Protein AF-A0A534TUZ5-F1 (afdb_monomer_lite)

Foldseek 3Di:
DDDDDDDDDDDDDDDDDDDDDDDDDDDDDDDDDDDDDDDDDDDDDDDDDDDDDDDDPPPPPPPDPPPLPQDPAQKAQPVCLVPDPDDDDDDDDDDDDDDDDDDDDDDDDDDDDDDDDDDDDDDDDDDDDDDDDDDDDDDDDDDDDDDDDDDDDDDDDDDDDDDDDDDDPDPPPPPVVPPVPPVVPPPDDDDDDDDPPPPDPPPPDDPPDDDPDRQIAGFQFPDDGRGFLQSGLLLCLQSDLLVPVLVSLLRHLLVQLVQQDLLATARDQDSVRDDGHRQALCSSLSSLQSLLSSVVRHPDDDPVSNVSSLVSLVSNLVSQCPADPQRFHQDPLLATFGHDQQGDHYPLQQDDDSDGLDGQGAGFQLSLLSSLLSLVSNCVPVVVSVVSSVSSLVCNVPQQDDPPLLAGFRHACGNVPHGDTRNFLALSNLSCQFPGPDHSDDDPSLVSHLVVQVVFFDDLAAGFLTGPPDPQADQDQDDDSVSNSNNVNRGWGAQLSLLSSLGSQCRNVVVDLVSLVVSCVPHLVSQCVCCVPPLSVAGAGTFGSDPPGHGDDRSHGSSNSSSSSSSVSVSVVD

pLDDT: mean 72.23, std 30.58, range [23.5, 98.94]

Secondary structure (DSSP, 8-state):
-----------------------------------------------------------------TTSSSS--SEEEGGGGG-----PPPPPP--------------------------------------PPP------------------------------------STTSSTTSTTSSTTSSS-S-----------SSSSSSSSS--S---EEE-SEETT---BHHHHHHHHIIIIIITT-HHHHHHHHHHHHTT-BTTB--SB--TT----B---SSHHHHHHHHHHHHHHHSS---HHHHHHHHHHHHHHHHHHHH--GGG-EE-TTS-EEB--TT---SS---EETTEESS---BEEHHHHHHHHHHHHHHTTT-TTHHHHHHHHHHHHHHHSEETTTTEE-SEESGGG-TT-EE----GGGHHHHSSSSS-SS-HHHHHHHHHHHHHHTEETTEEESS-TTSTT-B----SSHHHHHHHTTTB-EESTTHHHHHHHHHHTTTT-HHHHHHHIIIIIHHHHHHHHHTSTT---SEE-SSTT--EES-SEEHHHHHHHHHHHHHHTT-

Radius of gyration: 39.31 Å; chains: 1; bounding box: 126×139×101 Å

Sequence (574 aa):
MVPTVSVRGRARARPRRRRGPGVTGRVSLGRRRRHRRARARGGRPRRGRRRRHCPRLRRSRRRRTAGADVVGIAVVDARLRRGTRRRGAPARRVSLAAASRGRRLRRPARRRPDDHRRVPVVHRLGTRHVHRAPRPLPRDRALRRRATDPARVGGGGLAGHAAEPLSRRRRHTRVQRGRRRALVRRRRRRVPAPRPRRRRRHARRARSGDRRDRRRTIIAGYPWFTDWGRDTFIALRGLCLATGRFDDARQILREWAGAVSQGMLPNHFPDDGGTPEFNAVDAALWFVVAADEFLRRAPAVDGDTRAALEAAIDAIVAGYARGSRHRVGAATDGLLAAGEPGVQLTWMDAKVGDWVVTPRIGKPVEVQALWLNALRIAARRTPAWNDLCARGHTAFASRFWDESRGHLHDVVDVDHERGRVDPSLRPNQILAVGGLPFAVLDGARARRVVDTVEARLVTPMGLRSLAPGEPGYVGRYSGGPRERDAAYHQGTAWPWLLGPFVDAWSRVRGDTQESRREAHARFVAPLLAYAERVGLGHLPEVADGDPPHRPGGCPQQAWSLGEVLRVQQQQKRA

Structure (mmCIF, N/CA/C/O backbone):
data_AF-A0A534TUZ5-F1
#
_entry.id   AF-A0A534TUZ5-F1
#
loop_
_atom_site.group_PDB
_atom_site.id
_atom_site.type_symbol
_atom_site.label_atom_id
_atom_site.label_alt_id
_atom_site.label_comp_id
_atom_site.label_asym_id
_atom_site.label_entity_id
_atom_site.label_seq_id
_atom_site.pdbx_PDB_ins_code
_atom_site.Cartn_x
_atom_site.Cartn_y
_atom_site.Cartn_z
_atom_site.occupancy
_atom_site.B_iso_or_equiv
_atom_site.auth_seq_id
_atom_site.auth_comp_id
_atom_site.auth_asym_id
_atom_site.auth_atom_id
_atom_site.pdbx_PDB_model_num
ATOM 1 N N . MET A 1 1 ? -12.212 60.088 36.874 1.00 36.62 1 MET A N 1
ATOM 2 C CA . MET A 1 1 ? -12.069 59.387 38.175 1.00 36.62 1 MET A CA 1
ATOM 3 C C . MET A 1 1 ? -10.579 59.234 38.494 1.00 36.62 1 MET A C 1
ATOM 5 O O . MET A 1 1 ? -9.775 59.462 37.600 1.00 36.62 1 MET A O 1
ATOM 9 N N . VAL A 1 2 ? -10.223 59.005 39.763 1.00 31.17 2 VAL A N 1
ATOM 10 C CA . VAL A 1 2 ? -8.938 59.375 40.422 1.00 31.17 2 VAL A CA 1
ATOM 11 C C . VAL A 1 2 ? -8.652 58.367 41.568 1.00 31.17 2 VAL A C 1
ATOM 13 O O . VAL A 1 2 ? -9.642 57.793 42.025 1.00 31.17 2 VAL A O 1
ATOM 16 N N . PRO A 1 3 ? -7.430 58.187 42.145 1.00 62.03 3 PRO A N 1
ATOM 17 C CA . PRO A 1 3 ? -6.042 58.379 41.672 1.00 62.03 3 PRO A CA 1
ATOM 18 C C . PRO A 1 3 ? -5.452 57.002 41.226 1.00 62.03 3 PRO A C 1
ATOM 20 O O . PRO A 1 3 ? -6.090 56.424 40.354 1.00 62.03 3 PRO A O 1
ATOM 23 N N . THR A 1 4 ? -4.328 56.357 41.624 1.00 35.69 4 THR A N 1
ATOM 24 C CA . THR A 1 4 ? -3.105 56.514 42.489 1.00 35.69 4 THR A CA 1
ATOM 25 C C . THR A 1 4 ? -2.092 55.453 41.957 1.00 35.69 4 THR A C 1
ATOM 27 O O . THR A 1 4 ? -2.544 54.431 41.453 1.00 35.69 4 THR A O 1
ATOM 30 N N . VAL A 1 5 ? -0.749 55.521 41.909 1.00 35.03 5 VAL A N 1
ATOM 31 C CA . VAL A 1 5 ? 0.371 56.246 42.568 1.00 35.03 5 VAL A CA 1
ATOM 32 C C . VAL A 1 5 ? 0.881 55.656 43.902 1.00 35.03 5 VAL A C 1
ATOM 34 O O . VAL A 1 5 ? 0.291 55.911 44.942 1.00 35.03 5 VAL A O 1
ATOM 37 N N . SER A 1 6 ? 2.023 54.939 43.861 1.00 30.86 6 SER A N 1
ATOM 38 C CA . SER A 1 6 ? 3.194 54.973 44.793 1.00 30.86 6 SER A CA 1
ATOM 39 C C . SER A 1 6 ? 4.068 53.701 44.591 1.00 30.86 6 SER A C 1
ATOM 41 O O . SER A 1 6 ? 3.490 52.626 44.501 1.00 30.86 6 SER A O 1
ATOM 43 N N . VAL A 1 7 ? 5.405 53.628 44.417 1.00 33.94 7 VAL A N 1
ATOM 44 C CA . VAL A 1 7 ? 6.603 54.510 44.532 1.00 33.94 7 VAL A CA 1
ATOM 45 C C . VAL A 1 7 ? 7.416 54.382 45.850 1.00 33.94 7 VAL A C 1
ATOM 47 O O . VAL A 1 7 ? 6.910 54.641 46.932 1.00 33.94 7 VAL A O 1
ATOM 50 N N . ARG A 1 8 ? 8.734 54.088 45.716 1.00 31.83 8 ARG A N 1
ATOM 51 C CA . ARG A 1 8 ? 9.781 53.827 46.761 1.00 31.83 8 ARG A CA 1
ATOM 52 C C . ARG A 1 8 ? 9.639 52.476 47.503 1.00 31.83 8 ARG A C 1
ATOM 54 O O . ARG A 1 8 ? 8.538 52.058 47.808 1.00 31.83 8 ARG A O 1
ATOM 61 N N . GLY A 1 9 ? 10.696 51.733 47.864 1.00 27.97 9 GLY A N 1
ATOM 62 C CA . GLY A 1 9 ? 12.106 51.761 47.433 1.00 27.97 9 GLY A CA 1
ATOM 63 C C . GLY A 1 9 ? 13.133 52.308 48.443 1.00 27.97 9 GLY A C 1
ATOM 64 O O . GLY A 1 9 ? 13.238 53.523 48.595 1.00 27.97 9 GLY A O 1
ATOM 65 N N . ARG A 1 10 ? 13.956 51.423 49.041 1.00 30.11 10 ARG A N 1
ATOM 66 C CA . ARG A 1 10 ? 15.345 51.659 49.527 1.00 30.11 10 ARG A CA 1
ATOM 67 C C . ARG A 1 10 ? 16.019 50.336 49.953 1.00 30.11 10 ARG A C 1
ATOM 69 O O . ARG A 1 10 ? 15.378 49.293 49.938 1.00 30.11 10 ARG A O 1
ATOM 76 N N . ALA A 1 11 ? 17.320 5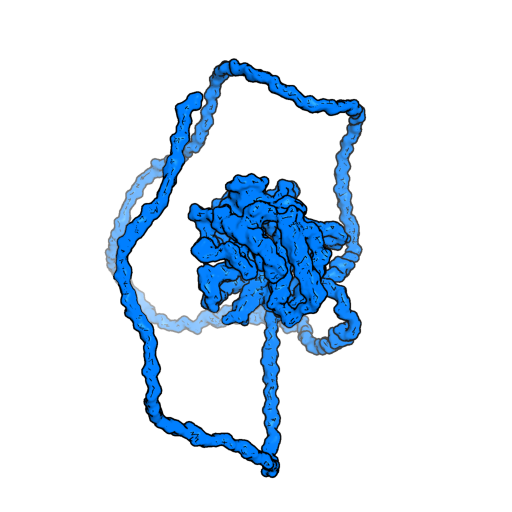0.370 50.264 1.00 32.38 11 ALA A N 1
ATOM 77 C CA . ALA A 1 11 ? 18.165 49.191 50.516 1.00 32.38 11 ALA A CA 1
ATOM 78 C C . ALA A 1 11 ? 19.127 49.387 51.714 1.00 32.38 11 ALA A C 1
ATOM 80 O O . ALA A 1 11 ? 19.224 50.499 52.231 1.00 32.38 11 ALA A O 1
ATOM 81 N N . ARG A 1 12 ? 19.922 48.336 52.023 1.00 30.59 12 ARG A N 1
ATOM 82 C CA . ARG A 1 12 ? 20.966 48.180 53.082 1.00 30.59 12 ARG A CA 1
ATOM 83 C C . ARG A 1 12 ? 20.445 47.677 54.451 1.00 30.59 12 ARG A C 1
ATOM 85 O O . ARG A 1 12 ? 19.345 48.046 54.825 1.00 30.59 12 ARG A O 1
ATOM 92 N N . ALA A 1 13 ? 21.193 46.922 55.281 1.00 30.58 13 ALA A N 1
ATOM 93 C CA . ALA A 1 13 ? 22.329 45.988 55.069 1.00 30.58 13 ALA A CA 1
ATOM 94 C C . ALA A 1 13 ? 22.743 45.268 56.395 1.00 30.58 13 ALA A C 1
ATOM 96 O O . ALA A 1 13 ? 22.592 45.868 57.453 1.00 30.58 13 ALA A O 1
ATOM 97 N N . ARG A 1 14 ? 23.464 44.119 56.298 1.00 34.97 14 ARG A N 1
ATOM 98 C CA . ARG A 1 14 ? 24.411 43.528 57.309 1.00 34.97 14 ARG A CA 1
ATOM 99 C C . ARG A 1 14 ? 23.813 42.919 58.619 1.00 34.97 14 ARG A C 1
ATOM 101 O O . ARG A 1 14 ? 22.682 43.243 58.946 1.00 34.97 14 ARG A O 1
ATOM 108 N N . PRO A 1 15 ? 24.585 42.163 59.460 1.00 55.53 15 PRO A N 1
ATOM 109 C CA . PRO A 1 15 ? 25.705 41.208 59.203 1.00 55.53 15 PRO A CA 1
ATOM 110 C C . PRO A 1 15 ? 25.764 39.939 60.137 1.00 55.53 15 PRO A C 1
ATOM 112 O O . PRO A 1 15 ? 24.979 39.832 61.069 1.00 55.53 15 PRO A O 1
ATOM 115 N N . ARG A 1 16 ? 26.845 39.114 60.004 1.00 34.81 16 ARG A N 1
ATOM 116 C CA . ARG A 1 16 ? 27.397 38.027 60.904 1.00 34.81 16 ARG A CA 1
ATOM 117 C C . ARG A 1 16 ? 26.908 36.589 60.592 1.00 34.81 16 ARG A C 1
ATOM 119 O O . ARG A 1 16 ? 25.745 36.435 60.270 1.00 34.81 16 ARG A O 1
ATOM 126 N N . ARG A 1 17 ? 27.704 35.492 60.653 1.00 33.88 17 ARG A N 1
ATOM 127 C CA . ARG A 1 17 ? 29.158 35.159 60.883 1.00 33.88 17 ARG A CA 1
ATOM 128 C C . ARG A 1 17 ? 29.491 33.903 60.003 1.00 33.88 17 ARG A C 1
ATOM 130 O O . ARG A 1 17 ? 28.591 33.109 59.792 1.00 33.88 17 ARG A O 1
ATOM 137 N N . ARG A 1 18 ? 30.634 33.763 59.290 1.00 37.91 18 ARG A N 1
ATOM 138 C CA . ARG A 1 18 ? 31.987 33.222 59.676 1.00 37.91 18 ARG A CA 1
ATOM 139 C C . ARG A 1 18 ? 31.958 31.788 60.279 1.00 37.91 18 ARG A C 1
ATOM 141 O O . ARG A 1 18 ? 31.160 31.596 61.181 1.00 37.91 18 ARG A O 1
ATOM 148 N N . ARG A 1 19 ? 32.800 30.788 59.906 1.00 33.31 19 ARG A N 1
ATOM 149 C CA . ARG A 1 19 ? 34.206 30.736 59.367 1.00 33.31 19 ARG A CA 1
ATOM 150 C C . ARG A 1 19 ? 34.543 29.390 58.627 1.00 33.31 19 ARG A C 1
ATOM 152 O O . ARG A 1 19 ? 33.833 28.419 58.839 1.00 33.31 19 ARG A O 1
ATOM 159 N N . GLY A 1 20 ? 35.643 29.337 57.840 1.00 28.91 20 GLY A N 1
ATOM 160 C CA . GLY A 1 20 ? 36.412 28.116 57.414 1.00 28.91 20 GLY A CA 1
ATOM 161 C C . GLY A 1 20 ? 37.729 27.967 58.230 1.00 28.91 20 GLY A C 1
ATOM 162 O O . GLY A 1 20 ? 37.684 28.470 59.358 1.00 28.91 20 GLY A O 1
ATOM 163 N N . PRO A 1 21 ? 38.907 27.442 57.757 1.00 57.12 21 PRO A N 1
ATOM 164 C CA . PRO A 1 21 ? 39.368 26.840 56.466 1.00 57.12 21 PRO A CA 1
ATOM 165 C C . PRO A 1 21 ? 39.860 25.354 56.665 1.00 57.12 21 PRO A C 1
ATOM 167 O O . PRO A 1 21 ? 39.375 24.738 57.604 1.00 57.12 21 PRO A O 1
ATOM 170 N N . GLY A 1 22 ? 40.775 24.663 55.934 1.00 34.00 22 GLY A N 1
ATOM 171 C CA . GLY A 1 22 ? 41.477 24.799 54.623 1.00 34.00 22 GLY A CA 1
ATOM 172 C C . GLY A 1 22 ? 43.023 24.529 54.629 1.00 34.00 22 GLY A C 1
ATOM 173 O O . GLY A 1 22 ? 43.632 24.578 55.689 1.00 34.00 22 GLY A O 1
ATOM 174 N N . VAL A 1 23 ? 43.651 24.362 53.435 1.00 35.69 23 VAL A N 1
ATOM 175 C CA . VAL A 1 23 ? 45.128 24.409 53.103 1.00 35.69 23 VAL A CA 1
ATOM 176 C C . VAL A 1 23 ? 45.947 23.067 53.096 1.00 35.69 23 VAL A C 1
ATOM 178 O O . VAL A 1 23 ? 45.409 21.999 53.359 1.00 35.69 23 VAL A O 1
ATOM 181 N N . THR A 1 24 ? 47.205 23.106 52.604 1.00 34.03 24 THR A N 1
ATOM 182 C CA . THR A 1 24 ? 48.013 22.065 51.896 1.00 34.03 24 THR A CA 1
ATOM 183 C C . THR A 1 24 ? 49.345 21.647 52.571 1.00 34.03 24 THR A C 1
ATOM 185 O O . THR A 1 24 ? 49.934 22.476 53.257 1.00 34.03 24 THR A O 1
ATOM 188 N N . GLY A 1 25 ? 49.952 20.486 52.231 1.00 29.42 25 GLY A N 1
ATOM 189 C CA . GLY A 1 25 ? 51.369 20.196 52.580 1.00 29.42 25 GLY A CA 1
ATOM 190 C C . GLY A 1 25 ? 52.022 18.916 51.994 1.00 29.42 25 GLY A C 1
ATOM 191 O O . GLY A 1 25 ? 51.373 17.886 51.868 1.00 29.42 25 GLY A O 1
ATOM 192 N N . ARG A 1 26 ? 53.319 18.995 51.632 1.00 30.78 26 ARG A N 1
ATOM 193 C CA . ARG A 1 26 ? 54.205 17.936 51.060 1.00 30.78 26 ARG A CA 1
ATOM 194 C C . ARG A 1 26 ? 54.578 16.807 52.049 1.00 30.78 26 ARG A C 1
ATOM 196 O O . ARG A 1 26 ? 54.637 17.078 53.239 1.00 30.78 26 ARG A O 1
ATOM 203 N N . VAL A 1 27 ? 55.054 15.651 51.539 1.00 31.47 27 VAL A N 1
ATOM 204 C CA . VAL A 1 27 ? 56.438 15.094 51.722 1.00 31.47 27 VAL A CA 1
ATOM 205 C C . VAL A 1 27 ? 56.599 13.733 50.993 1.00 31.47 27 VAL A C 1
ATOM 207 O O . VAL A 1 27 ? 55.617 13.056 50.706 1.00 31.47 27 VAL A O 1
ATOM 210 N N . SER A 1 28 ? 57.836 13.350 50.644 1.00 29.25 28 SER A N 1
ATOM 211 C CA . SER A 1 28 ? 58.201 12.137 49.877 1.00 29.25 28 SER A CA 1
ATOM 212 C C . SER A 1 28 ? 58.963 11.110 50.728 1.00 29.25 28 SER A C 1
ATOM 214 O O . SER A 1 28 ? 59.776 11.550 51.532 1.00 29.25 28 SER A O 1
ATOM 216 N N . LEU A 1 29 ? 58.854 9.790 50.456 1.00 32.16 29 LEU A N 1
ATOM 217 C CA . LEU A 1 29 ? 59.978 8.823 50.602 1.00 32.16 29 LEU A CA 1
ATOM 218 C C . LEU A 1 29 ? 59.700 7.369 50.123 1.00 32.16 29 LEU A C 1
ATOM 220 O O . LEU A 1 29 ? 58.873 6.667 50.685 1.00 32.16 29 LEU A O 1
ATOM 224 N N . GLY A 1 30 ? 60.539 6.870 49.199 1.00 26.67 30 GLY A N 1
ATOM 225 C CA . GLY A 1 30 ? 61.302 5.619 49.402 1.00 26.67 30 GLY A CA 1
ATOM 226 C C . GLY A 1 30 ? 60.742 4.219 49.034 1.00 26.67 30 GLY A C 1
ATOM 227 O O . GLY A 1 30 ? 59.773 3.748 49.607 1.00 26.67 30 GLY A O 1
ATOM 228 N N . ARG A 1 31 ? 61.576 3.462 48.281 1.00 31.50 31 ARG A N 1
ATOM 229 C CA . ARG A 1 31 ? 61.646 1.971 48.141 1.00 31.50 31 ARG A CA 1
ATOM 230 C C . ARG A 1 31 ? 60.568 1.281 47.255 1.00 31.50 31 ARG A C 1
ATOM 232 O O . ARG A 1 31 ? 59.427 1.697 47.245 1.00 31.50 31 ARG A O 1
ATOM 239 N N . ARG A 1 32 ? 60.856 0.201 46.491 1.00 30.98 32 ARG A N 1
ATOM 240 C CA . ARG A 1 32 ? 62.135 -0.438 46.047 1.00 30.98 32 ARG A CA 1
ATOM 241 C C . ARG A 1 32 ? 61.914 -1.360 44.807 1.00 30.98 32 ARG A C 1
ATOM 243 O O . ARG A 1 32 ? 60.993 -2.153 44.839 1.00 30.98 32 ARG A O 1
ATOM 250 N N . ARG A 1 33 ? 62.864 -1.343 43.840 1.00 30.45 33 ARG A N 1
ATOM 251 C CA . ARG A 1 33 ? 63.227 -2.372 42.798 1.00 30.45 33 ARG A CA 1
ATOM 252 C C . ARG A 1 33 ? 62.123 -2.816 41.786 1.00 30.45 33 ARG A C 1
ATOM 254 O O . ARG A 1 33 ? 61.033 -3.168 42.186 1.00 30.45 33 ARG A O 1
ATOM 261 N N . ARG A 1 34 ? 62.276 -2.660 40.450 1.00 31.72 34 ARG A N 1
ATOM 262 C CA . ARG A 1 34 ? 63.168 -3.316 39.426 1.00 31.72 34 ARG A CA 1
ATOM 263 C C . ARG A 1 34 ? 62.785 -4.790 39.158 1.00 31.72 34 ARG A C 1
ATOM 265 O O . ARG A 1 34 ? 62.588 -5.505 40.124 1.00 31.72 34 ARG A O 1
ATOM 272 N N . HIS A 1 35 ? 62.656 -5.302 37.919 1.00 29.20 35 HIS A N 1
ATOM 273 C CA . HIS A 1 35 ? 63.537 -5.296 36.707 1.00 29.20 35 HIS A CA 1
ATOM 274 C C . HIS A 1 35 ? 62.712 -5.327 35.371 1.00 29.20 35 HIS A C 1
ATOM 276 O O . HIS A 1 35 ? 61.509 -5.521 35.463 1.00 29.20 35 HIS A O 1
ATOM 282 N N . ARG A 1 36 ? 63.133 -5.117 34.091 1.00 30.41 36 ARG A N 1
ATOM 283 C CA . ARG A 1 36 ? 64.377 -4.804 33.300 1.00 30.41 36 ARG A CA 1
ATOM 284 C C . ARG A 1 36 ? 65.473 -5.897 33.180 1.00 30.41 36 ARG A C 1
ATOM 286 O O . ARG A 1 36 ? 66.113 -6.160 34.188 1.00 30.41 36 ARG A O 1
ATOM 293 N N . ARG A 1 37 ? 65.872 -6.480 32.022 1.00 31.59 37 ARG A N 1
ATOM 294 C CA . ARG A 1 37 ? 65.728 -6.299 30.526 1.00 31.59 37 ARG A CA 1
ATOM 295 C C . ARG A 1 37 ? 65.599 -7.719 29.860 1.00 31.59 37 ARG A C 1
ATOM 297 O O . ARG A 1 37 ? 65.444 -8.652 30.629 1.00 31.59 37 ARG A O 1
ATOM 304 N N . ALA A 1 38 ? 65.643 -8.047 28.546 1.00 30.16 38 ALA A N 1
ATOM 305 C CA . ALA A 1 38 ? 65.854 -7.423 27.203 1.00 30.16 38 ALA A CA 1
ATOM 306 C C . ALA A 1 38 ? 64.958 -8.164 26.143 1.00 30.16 38 ALA A C 1
ATOM 308 O O . ALA A 1 38 ? 64.209 -9.039 26.554 1.00 30.16 38 ALA A O 1
ATOM 309 N N . ARG A 1 39 ? 64.856 -7.932 24.810 1.00 31.88 39 ARG A N 1
ATOM 310 C CA . ARG A 1 39 ? 65.483 -7.082 23.749 1.00 31.88 39 ARG A CA 1
ATOM 311 C C . ARG A 1 39 ? 66.732 -7.563 22.936 1.00 31.88 39 ARG A C 1
ATOM 313 O O . ARG A 1 39 ? 67.741 -6.868 22.945 1.00 31.88 39 ARG A O 1
ATOM 320 N N . ALA A 1 40 ? 66.608 -8.607 22.093 1.00 29.97 40 ALA A N 1
ATOM 321 C CA . ALA A 1 40 ? 67.340 -8.784 20.799 1.00 29.97 40 ALA A CA 1
ATOM 322 C C . ALA A 1 40 ? 66.623 -9.850 19.916 1.00 29.97 40 ALA A C 1
ATOM 324 O O . ALA A 1 40 ? 66.076 -10.780 20.491 1.00 29.97 40 ALA A O 1
ATOM 325 N N . ARG A 1 41 ? 66.402 -9.781 18.585 1.00 31.27 41 ARG A N 1
ATOM 326 C CA . ARG A 1 41 ? 67.103 -9.292 17.359 1.00 31.27 41 ARG A CA 1
ATOM 327 C C . ARG A 1 41 ? 68.106 -10.282 16.721 1.00 31.27 41 ARG A C 1
ATOM 329 O O . ARG A 1 41 ? 69.191 -10.459 17.249 1.00 31.27 41 ARG A O 1
ATOM 336 N N . GLY A 1 42 ? 67.798 -10.728 15.491 1.00 27.94 42 GLY A N 1
ATOM 337 C CA . GLY A 1 42 ? 68.776 -11.180 14.477 1.00 27.94 42 GLY A CA 1
ATOM 338 C C . GLY A 1 42 ? 68.726 -12.670 14.089 1.00 27.94 42 GLY A C 1
ATOM 339 O O . GLY A 1 42 ? 68.479 -13.511 14.940 1.00 27.94 42 GLY A O 1
ATOM 340 N N . GLY A 1 43 ? 68.992 -12.989 12.809 1.00 26.83 43 GLY A N 1
ATOM 341 C CA . GLY A 1 43 ? 69.323 -14.357 12.355 1.00 26.83 43 GLY A CA 1
ATOM 342 C C . GLY A 1 43 ? 68.432 -14.988 11.266 1.00 26.83 43 GLY A C 1
ATOM 343 O O . GLY A 1 43 ? 67.435 -15.639 11.557 1.00 26.83 43 GLY A O 1
ATOM 344 N N . ARG A 1 44 ? 68.858 -14.895 9.998 1.00 33.00 44 ARG A N 1
ATOM 345 C CA . ARG A 1 44 ? 68.581 -15.874 8.918 1.00 33.00 44 ARG A CA 1
ATOM 346 C C . ARG A 1 44 ? 69.944 -16.431 8.475 1.00 33.00 44 ARG A C 1
ATOM 348 O O . ARG A 1 44 ? 70.890 -15.647 8.445 1.00 33.00 44 ARG A O 1
ATOM 355 N N . PRO A 1 45 ? 70.066 -17.717 8.092 1.00 41.78 45 PRO A N 1
ATOM 356 C CA . PRO A 1 45 ? 70.040 -18.023 6.654 1.00 41.78 45 PRO A CA 1
ATOM 357 C C . PRO A 1 45 ? 69.274 -19.325 6.292 1.00 41.78 45 PRO A C 1
ATOM 359 O O . PRO A 1 45 ? 68.230 -19.610 6.870 1.00 41.78 45 PRO A O 1
ATOM 362 N N . ARG A 1 46 ? 69.677 -20.017 5.212 1.00 31.52 46 ARG A N 1
ATOM 363 C CA . ARG A 1 46 ? 68.858 -20.927 4.375 1.00 31.52 46 ARG A CA 1
ATOM 364 C C . ARG A 1 46 ? 69.316 -22.403 4.417 1.00 31.52 46 ARG A C 1
ATOM 366 O O . ARG A 1 46 ? 70.444 -22.681 4.797 1.00 31.52 46 ARG A O 1
ATOM 373 N N . ARG A 1 47 ? 68.502 -23.260 3.763 1.00 30.14 47 ARG A N 1
ATOM 374 C CA . ARG A 1 47 ? 68.697 -24.682 3.354 1.00 30.14 47 ARG A CA 1
ATOM 375 C C . ARG A 1 47 ? 68.307 -25.708 4.442 1.00 30.14 47 ARG A C 1
ATOM 377 O O . ARG A 1 47 ? 68.745 -25.579 5.569 1.00 30.14 47 ARG A O 1
ATOM 384 N N . GLY A 1 48 ? 67.514 -26.761 4.191 1.00 26.12 48 GLY A N 1
ATOM 385 C CA . GLY A 1 48 ? 66.582 -27.035 3.080 1.00 26.12 48 GLY A CA 1
ATOM 386 C C . GLY A 1 48 ? 66.633 -28.474 2.535 1.00 26.12 48 GLY A C 1
ATOM 387 O O . GLY A 1 48 ? 67.672 -28.896 2.041 1.00 26.12 48 GLY A O 1
ATOM 388 N N . ARG A 1 49 ? 65.499 -29.199 2.527 1.00 29.86 49 ARG A N 1
ATOM 389 C CA . ARG A 1 49 ? 65.294 -30.457 1.765 1.00 29.86 49 ARG A CA 1
ATOM 390 C C . ARG A 1 49 ? 63.813 -30.659 1.385 1.00 29.86 49 ARG A C 1
ATOM 392 O O . ARG A 1 49 ? 62.923 -30.053 1.970 1.00 29.86 49 ARG A O 1
ATOM 399 N N . ARG A 1 50 ? 63.566 -31.459 0.339 1.00 28.31 50 ARG A N 1
ATOM 400 C CA . ARG A 1 50 ? 62.258 -31.652 -0.333 1.00 28.31 50 ARG A CA 1
ATOM 401 C C . ARG A 1 50 ? 61.466 -32.825 0.269 1.00 28.31 50 ARG A C 1
ATOM 403 O O . ARG A 1 50 ? 62.094 -33.835 0.573 1.00 28.31 50 ARG A O 1
ATOM 410 N N . ARG A 1 51 ? 60.119 -32.800 0.212 1.00 29.67 51 ARG A N 1
ATOM 411 C CA . ARG A 1 51 ? 59.296 -33.998 -0.121 1.00 29.67 51 ARG A CA 1
ATOM 412 C C . ARG A 1 51 ? 57.834 -33.690 -0.539 1.00 29.67 51 ARG A C 1
ATOM 414 O O . ARG A 1 51 ? 56.986 -33.427 0.295 1.00 29.67 51 ARG A O 1
ATOM 421 N N . ARG A 1 52 ? 57.598 -33.843 -1.854 1.00 28.89 52 ARG A N 1
ATOM 422 C CA . ARG A 1 52 ? 56.398 -34.351 -2.576 1.00 28.89 52 ARG A CA 1
ATOM 423 C C . ARG A 1 52 ? 55.028 -33.634 -2.448 1.00 28.89 52 ARG A C 1
ATOM 425 O O . ARG A 1 52 ? 54.480 -33.438 -1.374 1.00 28.89 52 ARG A O 1
ATOM 432 N N . HIS A 1 53 ? 54.438 -33.333 -3.612 1.00 26.62 53 HIS A N 1
ATOM 433 C CA . HIS A 1 53 ? 53.043 -32.902 -3.798 1.00 26.62 53 HIS A CA 1
ATOM 434 C C . HIS A 1 53 ? 52.030 -34.045 -3.612 1.00 26.62 53 HIS A C 1
ATOM 436 O O . HIS A 1 53 ? 52.332 -35.190 -3.937 1.00 26.62 53 HIS A O 1
ATOM 442 N N . CYS A 1 54 ? 50.784 -33.692 -3.261 1.00 23.50 54 CYS A N 1
ATOM 443 C CA . CYS A 1 54 ? 49.593 -34.451 -3.664 1.00 23.50 54 CYS A CA 1
ATOM 444 C C . CYS A 1 54 ? 48.332 -33.540 -3.664 1.00 23.50 54 CYS A C 1
ATOM 446 O O . CYS A 1 54 ? 47.884 -33.130 -2.590 1.00 23.50 54 CYS A O 1
ATOM 448 N N . PRO A 1 55 ? 47.759 -33.157 -4.825 1.00 29.88 55 PRO A N 1
ATOM 449 C CA . PRO A 1 55 ? 46.691 -32.153 -4.889 1.00 29.88 55 PRO A CA 1
ATOM 450 C C . PRO A 1 55 ? 45.293 -32.743 -4.618 1.00 29.88 55 PRO A C 1
ATOM 452 O O . PRO A 1 55 ? 44.669 -33.351 -5.488 1.00 29.88 55 PRO A O 1
ATOM 455 N N . ARG A 1 56 ? 44.736 -32.509 -3.421 1.00 26.30 56 ARG A N 1
ATOM 456 C CA . ARG A 1 56 ? 43.334 -32.861 -3.117 1.00 26.30 56 ARG A CA 1
ATOM 457 C C . ARG A 1 56 ? 42.354 -31.913 -3.825 1.00 26.30 56 ARG A C 1
ATOM 459 O O . ARG A 1 56 ? 42.106 -30.800 -3.365 1.00 26.30 56 ARG A O 1
ATOM 466 N N . LEU A 1 57 ? 41.745 -32.394 -4.911 1.00 26.25 57 LEU A N 1
ATOM 467 C CA . LEU A 1 57 ? 40.675 -31.726 -5.666 1.00 26.25 57 LEU A CA 1
ATOM 468 C C . LEU A 1 57 ? 39.450 -31.395 -4.787 1.00 26.25 57 LEU A C 1
ATOM 470 O O . LEU A 1 57 ? 38.506 -32.184 -4.682 1.00 26.25 57 LEU A O 1
ATOM 474 N N . ARG A 1 58 ? 39.406 -30.188 -4.204 1.00 26.00 58 ARG A N 1
ATOM 475 C CA . ARG A 1 58 ? 38.190 -29.638 -3.577 1.00 26.00 58 ARG A CA 1
ATOM 476 C C . ARG A 1 58 ? 37.128 -29.347 -4.647 1.00 26.00 58 ARG A C 1
ATOM 478 O O . ARG A 1 58 ? 37.007 -28.226 -5.133 1.00 26.00 58 ARG A O 1
ATOM 485 N N . ARG A 1 59 ? 36.319 -30.359 -4.985 1.00 25.61 59 ARG A N 1
ATOM 486 C CA . ARG A 1 59 ? 35.083 -30.209 -5.775 1.00 25.61 59 ARG A CA 1
ATOM 487 C C . ARG A 1 59 ? 34.102 -29.291 -5.037 1.00 25.61 59 ARG A C 1
ATOM 489 O O . ARG A 1 59 ? 33.294 -29.753 -4.232 1.00 25.61 59 ARG A O 1
ATOM 496 N N . SER A 1 60 ? 34.143 -27.995 -5.332 1.00 26.59 60 SER A N 1
ATOM 497 C CA . SER A 1 60 ? 33.186 -27.011 -4.829 1.00 26.59 60 SER A CA 1
ATOM 498 C C . SER A 1 60 ? 31.804 -27.252 -5.447 1.00 26.59 60 SER A C 1
ATOM 500 O O . SER A 1 60 ? 31.428 -26.674 -6.467 1.00 26.59 60 SER A O 1
ATOM 502 N N . ARG A 1 61 ? 31.010 -28.124 -4.808 1.00 26.03 61 ARG A N 1
ATOM 503 C CA . ARG A 1 61 ? 29.578 -28.303 -5.093 1.00 26.03 61 ARG A CA 1
ATOM 504 C C . ARG A 1 61 ? 28.817 -27.014 -4.747 1.00 26.03 61 ARG A C 1
ATOM 506 O O . ARG A 1 61 ? 28.130 -26.947 -3.732 1.00 26.03 61 ARG A O 1
ATOM 513 N N . ARG A 1 62 ? 28.894 -26.000 -5.619 1.00 27.33 62 ARG A N 1
ATOM 514 C CA . ARG A 1 62 ? 27.907 -24.912 -5.670 1.00 27.33 62 ARG A CA 1
ATOM 515 C C . ARG A 1 62 ? 26.542 -25.559 -5.913 1.00 27.33 62 ARG A C 1
ATOM 517 O O . ARG A 1 62 ? 26.221 -25.903 -7.051 1.00 27.33 62 ARG A O 1
ATOM 524 N N . ARG A 1 63 ? 25.752 -25.752 -4.850 1.00 25.95 63 ARG A N 1
ATOM 525 C CA . ARG A 1 63 ? 24.328 -26.089 -4.964 1.00 25.95 63 ARG A CA 1
ATOM 526 C C . ARG A 1 63 ? 23.663 -24.942 -5.726 1.00 25.95 63 ARG A C 1
ATOM 528 O O . ARG A 1 63 ? 23.436 -23.881 -5.157 1.00 25.95 63 ARG A O 1
ATOM 535 N N . ARG A 1 64 ? 23.385 -25.136 -7.019 1.00 27.00 64 ARG A N 1
ATOM 536 C CA . ARG A 1 64 ? 22.475 -24.248 -7.748 1.00 27.00 64 ARG A CA 1
ATOM 537 C C . ARG A 1 64 ? 21.103 -24.386 -7.098 1.00 27.00 64 ARG A C 1
ATOM 539 O O . ARG A 1 64 ? 20.582 -25.494 -6.999 1.00 27.00 64 ARG A O 1
ATOM 546 N N . THR A 1 65 ? 20.546 -23.276 -6.640 1.00 31.75 65 THR A N 1
ATOM 547 C CA . THR A 1 65 ? 19.205 -23.199 -6.059 1.00 31.75 65 THR A CA 1
ATOM 548 C C . THR A 1 65 ? 18.164 -23.324 -7.167 1.00 31.75 65 THR A C 1
ATOM 550 O O . THR A 1 65 ? 17.665 -22.322 -7.673 1.00 31.75 65 THR A O 1
ATOM 553 N N . ALA A 1 66 ? 17.851 -24.564 -7.548 1.00 27.30 66 ALA A N 1
ATOM 554 C CA . ALA A 1 66 ? 16.896 -24.929 -8.598 1.00 27.30 66 ALA A CA 1
ATOM 555 C C . ALA A 1 66 ? 15.420 -24.689 -8.195 1.00 27.30 66 ALA A C 1
ATOM 557 O O . ALA A 1 66 ? 14.567 -25.549 -8.380 1.00 27.30 66 ALA A O 1
ATOM 558 N N . GLY A 1 67 ? 15.136 -23.527 -7.599 1.00 29.14 67 GLY A N 1
ATOM 559 C CA . GLY A 1 67 ? 13.809 -23.084 -7.157 1.00 29.14 67 GLY A CA 1
ATOM 560 C C . GLY A 1 67 ? 13.418 -21.698 -7.682 1.00 29.14 67 GLY A C 1
ATOM 561 O O . GLY A 1 67 ? 12.459 -21.120 -7.187 1.00 29.14 67 GLY A O 1
ATOM 562 N N . ALA A 1 68 ? 14.174 -21.151 -8.642 1.00 32.25 68 ALA A N 1
ATOM 563 C CA . ALA A 1 68 ? 13.871 -19.886 -9.323 1.00 32.25 68 ALA A CA 1
ATOM 564 C C . ALA A 1 68 ? 13.655 -20.051 -10.843 1.00 32.25 68 ALA A C 1
ATOM 566 O O . ALA A 1 68 ? 13.025 -19.201 -11.460 1.00 32.25 68 ALA A O 1
ATOM 567 N N . ASP A 1 69 ? 14.126 -21.155 -11.438 1.00 32.94 69 ASP A N 1
ATOM 568 C CA . ASP A 1 69 ? 14.104 -21.396 -12.893 1.00 32.94 69 ASP A CA 1
ATOM 569 C C . ASP A 1 69 ? 12.743 -21.906 -13.434 1.00 32.94 69 ASP A C 1
ATOM 571 O O . ASP A 1 69 ? 12.627 -22.186 -14.625 1.00 32.94 69 ASP A O 1
ATOM 575 N N . VAL A 1 70 ? 11.731 -22.083 -12.571 1.00 33.34 70 VAL A N 1
ATOM 576 C CA . VAL A 1 70 ? 10.445 -22.740 -12.908 1.00 33.34 70 VAL A CA 1
ATOM 577 C C . VAL A 1 70 ? 9.285 -21.748 -13.074 1.00 33.34 70 VAL A C 1
ATOM 579 O O . VAL A 1 70 ? 8.320 -22.052 -13.767 1.00 33.34 70 VAL A O 1
ATOM 582 N N . VAL A 1 71 ? 9.371 -20.555 -12.479 1.00 41.28 71 VAL A N 1
ATOM 583 C CA . VAL A 1 71 ? 8.303 -19.546 -12.551 1.00 41.28 71 VAL A CA 1
ATOM 584 C C . VAL A 1 71 ? 8.524 -18.637 -13.758 1.00 41.28 71 VAL A C 1
ATOM 586 O O . VAL A 1 71 ? 9.606 -18.068 -13.924 1.00 41.28 71 VAL A O 1
ATOM 589 N N . GLY A 1 72 ? 7.483 -18.443 -14.571 1.00 43.88 72 GLY A N 1
ATOM 590 C CA . GLY A 1 72 ? 7.461 -17.480 -15.674 1.00 43.88 72 GLY A CA 1
ATOM 591 C C . GLY A 1 72 ? 7.334 -16.043 -15.167 1.00 43.88 72 GLY A C 1
ATOM 592 O O . GLY A 1 72 ? 6.328 -15.388 -15.415 1.00 43.88 72 GLY A O 1
ATOM 593 N N . ILE A 1 73 ? 8.324 -15.565 -14.404 1.00 54.12 73 ILE A N 1
ATOM 594 C CA . ILE A 1 73 ? 8.280 -14.260 -13.725 1.00 54.12 73 ILE A CA 1
ATOM 595 C C . ILE A 1 73 ? 7.985 -13.146 -14.742 1.00 54.12 73 ILE A C 1
ATOM 597 O O . ILE A 1 73 ? 8.745 -12.977 -15.695 1.00 54.12 73 ILE A O 1
ATOM 601 N N . ALA A 1 74 ? 6.949 -12.345 -14.470 1.00 60.66 74 ALA A N 1
ATOM 602 C CA . ALA A 1 74 ? 6.321 -11.359 -15.361 1.00 60.66 74 ALA A CA 1
ATOM 603 C C . ALA A 1 74 ? 7.195 -10.172 -15.844 1.00 60.66 74 ALA A C 1
ATOM 605 O O . ALA A 1 74 ? 6.673 -9.214 -16.409 1.00 60.66 74 ALA A O 1
ATOM 606 N N . VAL A 1 75 ? 8.516 -10.229 -15.648 1.00 68.38 75 VAL A N 1
ATOM 607 C CA . VAL A 1 75 ? 9.493 -9.249 -16.145 1.00 68.38 75 VAL A CA 1
ATOM 608 C C . VAL A 1 75 ? 9.774 -9.506 -17.629 1.00 68.38 75 VAL A C 1
ATOM 610 O O . VAL A 1 75 ? 10.560 -10.396 -17.976 1.00 68.38 75 VAL A O 1
ATOM 613 N N . VAL A 1 76 ? 9.157 -8.709 -18.499 1.00 70.00 76 VAL A N 1
ATOM 614 C CA . VAL A 1 76 ? 9.222 -8.844 -19.965 1.00 70.00 76 VAL A CA 1
ATOM 615 C C . VAL A 1 76 ? 10.160 -7.820 -20.617 1.00 70.00 76 VAL A C 1
ATOM 617 O O . VAL A 1 76 ? 10.641 -6.886 -19.978 1.00 70.00 76 VAL A O 1
ATOM 620 N N . ASP A 1 77 ? 10.463 -8.020 -21.901 1.00 58.94 77 ASP A N 1
ATOM 621 C CA . ASP A 1 77 ? 11.086 -7.014 -22.774 1.00 58.94 77 ASP A CA 1
ATOM 622 C C . ASP A 1 77 ? 9.976 -6.116 -23.344 1.00 58.94 77 ASP A C 1
ATOM 624 O O . ASP A 1 77 ? 9.100 -6.596 -24.067 1.00 58.94 77 ASP A O 1
ATOM 628 N N . ALA A 1 78 ? 9.992 -4.824 -23.013 1.00 55.78 78 ALA A N 1
ATOM 629 C CA . ALA A 1 78 ? 8.927 -3.885 -23.367 1.00 55.78 78 ALA A CA 1
ATOM 630 C C . ALA A 1 78 ? 8.795 -3.655 -24.886 1.00 55.78 78 ALA A C 1
ATOM 632 O O . ALA A 1 78 ? 7.756 -3.179 -25.346 1.00 55.78 78 ALA A O 1
ATOM 633 N N . ARG A 1 79 ? 9.793 -4.045 -25.698 1.00 43.72 79 ARG A N 1
ATOM 634 C CA . ARG A 1 79 ? 9.687 -4.005 -27.167 1.00 43.72 79 ARG A CA 1
ATOM 635 C C . ARG A 1 79 ? 8.697 -5.047 -27.713 1.00 43.72 79 ARG A C 1
ATOM 637 O O . ARG A 1 79 ? 8.196 -4.874 -28.822 1.00 43.72 79 ARG A O 1
ATOM 644 N N . LEU A 1 80 ? 8.363 -6.091 -26.942 1.00 40.31 80 LEU A N 1
ATOM 645 C CA . LEU A 1 80 ? 7.424 -7.145 -27.356 1.00 40.31 80 LEU A CA 1
ATOM 646 C C . LEU A 1 80 ? 5.966 -6.663 -27.489 1.00 40.31 80 LEU A C 1
ATOM 648 O O . LEU A 1 80 ? 5.198 -7.320 -28.190 1.00 40.31 80 LEU A O 1
ATOM 652 N N . ARG A 1 81 ? 5.596 -5.498 -26.924 1.00 46.34 81 ARG A N 1
ATOM 653 C CA . ARG A 1 81 ? 4.252 -4.894 -27.083 1.00 46.34 81 ARG A CA 1
ATOM 654 C C . ARG A 1 81 ? 3.815 -4.751 -28.549 1.00 46.34 81 ARG A C 1
ATOM 656 O O . ARG A 1 81 ? 2.637 -4.857 -28.864 1.00 46.34 81 ARG A O 1
ATOM 663 N N . ARG A 1 82 ? 4.752 -4.502 -29.473 1.00 37.91 82 ARG A N 1
ATOM 664 C CA . ARG A 1 82 ? 4.447 -4.093 -30.861 1.00 37.91 82 ARG A CA 1
ATOM 665 C C . ARG A 1 82 ? 4.231 -5.256 -31.852 1.00 37.91 82 ARG A C 1
ATOM 667 O O . ARG A 1 82 ? 4.241 -5.026 -33.058 1.00 37.91 82 ARG A O 1
ATOM 674 N N . GLY A 1 83 ? 4.085 -6.502 -31.381 1.00 33.75 83 GLY A N 1
ATOM 675 C CA . GLY A 1 83 ? 4.552 -7.676 -32.134 1.00 33.75 83 GLY A CA 1
ATOM 676 C C . GLY A 1 83 ? 3.609 -8.832 -32.512 1.00 33.75 83 GLY A C 1
ATOM 677 O O . GLY A 1 83 ? 4.165 -9.874 -32.841 1.00 33.75 83 GLY A O 1
ATOM 678 N N . THR A 1 84 ? 2.266 -8.733 -32.524 1.00 31.19 84 THR A N 1
ATOM 679 C CA . THR A 1 84 ? 1.408 -9.864 -33.011 1.00 31.19 84 THR A CA 1
ATOM 680 C C . THR A 1 84 ? 0.022 -9.511 -33.601 1.00 31.19 84 THR A C 1
ATOM 682 O O . THR A 1 84 ? -0.930 -10.282 -33.469 1.00 31.19 84 THR A O 1
ATOM 685 N N . ARG A 1 85 ? -0.142 -8.413 -34.358 1.00 30.16 85 ARG A N 1
ATOM 686 C CA . ARG A 1 85 ? -1.378 -8.220 -35.161 1.00 30.16 85 ARG A CA 1
ATOM 687 C C . ARG A 1 85 ? -1.401 -9.118 -36.413 1.00 30.16 85 ARG A C 1
ATOM 689 O O . ARG A 1 85 ? -1.075 -8.673 -37.511 1.00 30.16 85 ARG A O 1
ATOM 696 N N . ARG A 1 86 ? -1.850 -10.375 -36.277 1.00 29.05 86 ARG A N 1
ATOM 697 C CA . ARG A 1 86 ? -2.409 -11.122 -37.424 1.00 29.05 86 ARG A CA 1
ATOM 698 C C . ARG A 1 86 ? -3.692 -10.415 -37.876 1.00 29.05 86 ARG A C 1
ATOM 700 O O . ARG A 1 86 ? -4.532 -10.090 -37.043 1.00 29.05 86 ARG A O 1
ATOM 707 N N . ARG A 1 87 ? -3.841 -10.167 -39.182 1.00 32.91 87 ARG A N 1
ATOM 708 C CA . ARG A 1 87 ? -5.034 -9.515 -39.750 1.00 32.91 87 ARG A CA 1
ATOM 709 C C . ARG A 1 87 ? -6.256 -10.434 -39.601 1.00 32.91 87 ARG A C 1
ATOM 711 O O . ARG A 1 87 ? -6.354 -11.431 -40.307 1.00 32.91 87 ARG A O 1
ATOM 718 N N . GLY A 1 88 ? -7.161 -10.087 -38.688 1.00 27.11 88 GLY A N 1
ATOM 719 C CA . GLY A 1 88 ? -8.541 -10.580 -38.646 1.00 27.11 88 GLY A CA 1
ATOM 720 C C . GLY A 1 88 ? -9.494 -9.543 -39.249 1.00 27.11 88 GLY A C 1
ATOM 721 O O . GLY A 1 88 ? -9.175 -8.353 -39.260 1.00 27.11 88 GLY A O 1
ATOM 722 N N . ALA A 1 89 ? -10.635 -9.987 -39.779 1.00 26.61 89 ALA A N 1
ATOM 723 C CA . ALA A 1 89 ? -11.613 -9.110 -40.427 1.00 26.61 89 ALA A CA 1
ATOM 724 C C . ALA A 1 89 ? -12.264 -8.115 -39.434 1.00 26.61 89 ALA A C 1
ATOM 726 O O . ALA A 1 89 ? -12.402 -8.436 -38.251 1.00 26.61 89 ALA A O 1
ATOM 727 N N . PRO A 1 90 ? -12.675 -6.913 -39.885 1.00 29.48 90 PRO A N 1
ATOM 728 C CA . PRO A 1 90 ? -13.253 -5.902 -39.004 1.00 29.48 90 PRO A CA 1
ATOM 729 C C . PRO A 1 90 ? -14.657 -6.296 -38.528 1.00 29.48 90 PRO A C 1
ATOM 731 O O . PRO A 1 90 ? -15.569 -6.499 -39.331 1.00 29.48 90 PRO A O 1
ATOM 734 N N . ALA A 1 91 ? -14.857 -6.327 -37.209 1.00 28.22 91 ALA A N 1
ATOM 735 C CA . ALA A 1 91 ? -16.194 -6.372 -36.628 1.00 28.22 91 ALA A CA 1
ATOM 736 C C . ALA A 1 91 ? -16.947 -5.070 -36.961 1.00 28.22 91 ALA A C 1
ATOM 738 O O . ALA A 1 91 ? -16.429 -3.971 -36.747 1.00 28.22 91 ALA A O 1
ATOM 739 N N . ARG A 1 92 ? -18.168 -5.183 -37.497 1.00 26.44 92 ARG A N 1
ATOM 740 C CA . ARG A 1 92 ? -18.997 -4.019 -37.847 1.00 26.44 92 ARG A CA 1
ATOM 741 C C . ARG A 1 92 ? -19.377 -3.243 -36.581 1.00 26.44 92 ARG A C 1
ATOM 743 O O . ARG A 1 92 ? -20.012 -3.798 -35.689 1.00 26.44 92 ARG A O 1
ATOM 750 N N . ARG A 1 93 ? -19.059 -1.944 -36.533 1.00 26.27 93 ARG A N 1
ATOM 751 C CA . ARG A 1 93 ? -19.683 -1.019 -35.574 1.00 26.27 93 ARG A CA 1
ATOM 752 C C . ARG A 1 93 ? -21.172 -0.907 -35.904 1.00 26.27 93 ARG A C 1
ATOM 754 O O . ARG A 1 93 ? -21.512 -0.446 -36.990 1.00 26.27 93 ARG A O 1
ATOM 761 N N . VAL A 1 94 ? -22.043 -1.260 -34.962 1.00 26.11 94 VAL A N 1
ATOM 762 C CA . VAL A 1 94 ? -23.444 -0.821 -35.000 1.00 26.11 94 VAL A CA 1
ATOM 763 C C . VAL A 1 94 ? -23.474 0.609 -34.471 1.00 26.11 94 VAL A C 1
ATOM 765 O O . VAL A 1 94 ? -23.204 0.842 -33.296 1.00 26.11 94 VAL A O 1
ATOM 768 N N . SER A 1 95 ? -23.747 1.567 -35.354 1.00 24.58 95 SER A N 1
ATOM 769 C CA . SER A 1 95 ? -23.949 2.970 -34.991 1.00 24.58 95 SER A CA 1
ATOM 770 C C . SER A 1 95 ? -25.445 3.260 -34.989 1.00 24.58 95 SER A C 1
ATOM 772 O O . SER A 1 95 ? -26.075 3.207 -36.043 1.00 24.58 95 SER A O 1
ATOM 774 N N . LEU A 1 96 ? -26.015 3.555 -33.820 1.00 27.23 96 LEU A N 1
ATOM 775 C CA . LEU A 1 96 ? -27.388 4.044 -33.704 1.00 27.23 96 LEU A CA 1
ATOM 776 C C . LEU A 1 96 ? -27.368 5.572 -33.697 1.00 27.23 96 LEU A C 1
ATOM 778 O O . LEU A 1 96 ? -27.004 6.199 -32.705 1.00 27.23 96 LEU A O 1
ATOM 782 N N . ALA A 1 97 ? -27.740 6.167 -34.829 1.00 24.56 97 ALA A N 1
ATOM 783 C CA . ALA A 1 97 ? -27.925 7.606 -34.940 1.00 24.56 97 ALA A CA 1
ATOM 784 C C . ALA A 1 97 ? -29.297 8.003 -34.375 1.00 24.56 97 ALA A C 1
ATOM 786 O O . ALA A 1 97 ? -30.326 7.519 -34.843 1.00 24.56 97 ALA A O 1
ATOM 787 N N . ALA A 1 98 ? -29.316 8.921 -33.408 1.00 27.64 98 ALA A N 1
ATOM 788 C CA . ALA A 1 98 ? -30.532 9.601 -32.975 1.00 27.64 98 ALA A CA 1
ATOM 789 C C . ALA A 1 98 ? -30.639 10.945 -33.711 1.00 27.64 98 ALA A C 1
ATOM 791 O O . ALA A 1 98 ? -29.791 11.820 -33.541 1.00 27.64 98 ALA A O 1
ATOM 792 N N . ALA A 1 99 ? -31.665 11.105 -34.546 1.00 26.45 99 ALA A N 1
ATOM 793 C CA . ALA A 1 99 ? -31.912 12.349 -35.266 1.00 26.45 99 ALA A CA 1
ATOM 794 C C . ALA A 1 99 ? -32.802 13.292 -34.443 1.00 26.45 99 ALA A C 1
ATOM 796 O O . ALA A 1 99 ? -33.895 12.913 -34.029 1.00 26.45 99 ALA A O 1
ATOM 797 N N . SER A 1 100 ? -32.384 14.548 -34.288 1.00 27.23 100 SER A N 1
ATOM 798 C CA . SER A 1 100 ? -33.246 15.637 -33.820 1.00 27.23 100 SER A CA 1
ATOM 799 C C . SER A 1 100 ? -33.161 16.816 -34.793 1.00 27.23 100 SER A C 1
ATOM 801 O O . SER A 1 100 ? -32.118 17.446 -34.971 1.00 27.23 100 SER A O 1
ATOM 803 N N . ARG A 1 101 ? -34.274 17.107 -35.480 1.00 28.73 101 ARG A N 1
ATOM 804 C CA . ARG A 1 101 ? -34.396 18.315 -36.311 1.00 28.73 101 ARG A CA 1
ATOM 805 C C . ARG A 1 101 ? -34.485 19.532 -35.386 1.00 28.73 101 ARG A C 1
ATOM 807 O O . ARG A 1 101 ? -35.188 19.500 -34.381 1.00 28.73 101 ARG A O 1
ATOM 814 N N . GLY A 1 102 ? -33.736 20.585 -35.701 1.00 24.45 102 GLY A N 1
ATOM 815 C CA . GLY A 1 102 ? -33.540 21.703 -34.779 1.00 24.45 102 GLY A CA 1
ATOM 816 C C . GLY A 1 102 ? -34.653 22.755 -34.787 1.00 24.45 102 GLY A C 1
ATOM 817 O O . GLY A 1 102 ? -35.416 22.886 -35.742 1.00 24.45 102 GLY A O 1
ATOM 818 N N . ARG A 1 103 ? -34.638 23.610 -33.759 1.00 26.91 103 ARG A N 1
ATOM 819 C CA . ARG A 1 103 ? -35.115 24.997 -33.841 1.00 26.91 103 ARG A CA 1
ATOM 820 C C . ARG A 1 103 ? -34.012 25.929 -33.346 1.00 26.91 103 ARG A C 1
ATOM 822 O O . ARG A 1 103 ? -33.493 25.751 -32.249 1.00 26.91 103 ARG A O 1
ATOM 829 N N . ARG A 1 104 ? -33.654 26.926 -34.159 1.00 26.89 104 ARG A N 1
ATOM 830 C CA . ARG A 1 104 ? -32.860 28.081 -33.715 1.00 26.89 104 ARG A CA 1
ATOM 831 C C . ARG A 1 104 ? -33.804 29.082 -33.052 1.00 26.89 104 ARG A C 1
ATOM 833 O O . ARG A 1 104 ? -34.809 29.423 -33.663 1.00 26.89 104 ARG A O 1
ATOM 840 N N . LEU A 1 105 ? -33.427 29.633 -31.903 1.00 29.53 105 LEU A N 1
ATOM 841 C CA . LEU A 1 105 ? -33.858 30.964 -31.461 1.00 29.53 105 LEU A CA 1
ATOM 842 C C . LEU A 1 105 ? -32.717 31.639 -30.684 1.00 29.53 105 LEU A C 1
ATOM 844 O O . LEU A 1 105 ? -31.744 30.983 -30.305 1.00 29.53 105 LEU A O 1
ATOM 848 N N . ARG A 1 106 ? -32.765 32.970 -30.562 1.00 27.30 106 ARG A N 1
ATOM 849 C CA . ARG A 1 106 ? -31.624 33.791 -30.124 1.00 27.30 106 ARG A CA 1
ATOM 850 C C . ARG A 1 106 ? -31.610 34.050 -28.606 1.00 27.30 106 ARG A C 1
ATOM 852 O O . ARG A 1 106 ? -32.639 34.080 -27.946 1.00 27.30 106 ARG A O 1
ATOM 859 N N . ARG A 1 107 ? -30.391 34.294 -28.109 1.00 27.05 107 ARG A N 1
ATOM 860 C CA . ARG A 1 107 ? -30.020 34.977 -26.847 1.00 27.05 107 ARG A CA 1
ATOM 861 C C . ARG A 1 107 ? -30.826 36.283 -26.634 1.00 27.05 107 ARG A C 1
ATOM 863 O O . ARG A 1 107 ? -31.170 36.897 -27.645 1.00 27.05 107 ARG A O 1
ATOM 870 N N . PRO A 1 108 ? -31.025 36.768 -25.382 1.00 35.72 108 PRO A N 1
ATOM 871 C CA . PRO A 1 108 ? -29.926 37.499 -24.722 1.00 35.72 108 PRO A CA 1
ATOM 872 C C . PRO A 1 108 ? -29.809 37.450 -23.178 1.00 35.72 108 PRO A C 1
ATOM 874 O O . PRO A 1 108 ? -30.699 37.025 -22.460 1.00 35.72 108 PRO A O 1
ATOM 877 N N . ALA A 1 109 ? -28.664 37.995 -22.736 1.00 29.14 109 ALA A N 1
ATOM 878 C CA . ALA A 1 109 ? -28.387 38.733 -21.493 1.00 29.14 109 ALA A CA 1
ATOM 879 C C . ALA A 1 109 ? -28.492 38.071 -20.095 1.00 29.14 109 ALA A C 1
ATOM 881 O O . ALA A 1 109 ? -29.484 37.486 -19.684 1.00 29.14 109 ALA A O 1
ATOM 882 N N . ARG A 1 110 ? -27.424 38.303 -19.317 1.00 29.52 110 ARG A N 1
ATOM 883 C CA . ARG A 1 110 ? -27.320 38.102 -17.861 1.00 29.52 110 ARG A CA 1
ATOM 884 C C . ARG A 1 110 ? -28.018 39.249 -17.112 1.00 29.52 110 ARG A C 1
ATOM 886 O O . ARG A 1 110 ? -27.887 40.387 -17.554 1.00 29.52 110 ARG A O 1
ATOM 893 N N . ARG A 1 111 ? -28.494 38.996 -15.888 1.00 27.36 111 ARG A N 1
ATOM 894 C CA . ARG A 1 111 ? -28.300 39.883 -14.716 1.00 27.36 111 ARG A CA 1
ATOM 895 C C . ARG A 1 111 ? -28.146 39.032 -13.442 1.00 27.36 111 ARG A C 1
ATOM 897 O O . ARG A 1 111 ? -28.350 37.821 -13.493 1.00 27.36 111 ARG A O 1
ATOM 904 N N . ARG A 1 112 ? -27.652 39.640 -12.357 1.00 30.11 112 ARG A N 1
ATOM 905 C CA . ARG A 1 112 ? -27.410 39.002 -11.045 1.00 30.11 112 ARG A CA 1
ATOM 906 C C . ARG A 1 112 ? -28.599 39.243 -10.089 1.00 30.11 112 ARG A C 1
ATOM 908 O O . ARG A 1 112 ? -29.410 40.112 -10.400 1.00 30.11 112 ARG A O 1
ATOM 915 N N . PRO A 1 113 ? -28.729 38.461 -9.000 1.00 40.06 113 PRO A N 1
ATOM 916 C CA . PRO A 1 113 ? -29.827 38.595 -8.042 1.00 40.06 113 PRO A CA 1
ATOM 917 C C . PRO A 1 113 ? -29.566 39.709 -7.022 1.00 40.06 113 PRO A C 1
ATOM 919 O O . PRO A 1 113 ? -28.404 40.001 -6.753 1.00 40.06 113 PRO A O 1
ATOM 922 N N . ASP A 1 114 ? -30.632 40.211 -6.393 1.00 29.47 114 ASP A N 1
ATOM 923 C CA . ASP A 1 114 ? -30.556 40.934 -5.120 1.00 29.47 114 ASP A CA 1
ATOM 924 C C . ASP A 1 114 ? -31.765 40.647 -4.207 1.00 29.47 114 ASP A C 1
ATOM 926 O O . ASP A 1 114 ? -32.915 40.681 -4.640 1.00 29.47 114 ASP A O 1
ATOM 930 N N . ASP A 1 115 ? -31.412 40.397 -2.944 1.00 29.78 115 ASP A N 1
ATOM 931 C CA . ASP A 1 115 ? -32.100 40.660 -1.668 1.00 29.78 115 ASP A CA 1
ATOM 932 C C . ASP A 1 115 ? -33.489 40.061 -1.299 1.00 29.78 115 ASP A C 1
ATOM 934 O O . ASP A 1 115 ? -34.291 39.575 -2.094 1.00 29.78 115 ASP A O 1
ATOM 938 N N . HIS A 1 116 ? -33.720 40.039 0.016 1.00 30.25 116 HIS A N 1
ATOM 939 C CA . HIS A 1 116 ? -34.816 39.418 0.752 1.00 30.25 116 HIS A CA 1
ATOM 940 C C . HIS A 1 116 ? -36.135 40.216 0.732 1.00 30.25 116 HIS A C 1
ATOM 942 O O . HIS A 1 116 ? -36.119 41.446 0.741 1.00 30.25 116 HIS A O 1
ATOM 948 N N . ARG A 1 117 ? -37.266 39.528 1.002 1.00 29.03 117 ARG A N 1
ATOM 949 C CA . ARG A 1 117 ? -38.113 39.829 2.189 1.00 29.03 117 ARG A CA 1
ATOM 950 C C . ARG A 1 117 ? -39.244 38.819 2.475 1.00 29.03 117 ARG A C 1
ATOM 952 O O . ARG A 1 117 ? -40.056 38.518 1.619 1.00 29.03 117 ARG A O 1
ATOM 959 N N . ARG A 1 118 ? -39.325 38.471 3.769 1.00 29.44 118 ARG A N 1
ATOM 960 C CA . ARG A 1 118 ? -40.518 38.229 4.620 1.00 29.44 118 ARG A CA 1
ATOM 961 C C . ARG A 1 118 ? -41.509 37.090 4.298 1.00 29.44 118 ARG A C 1
ATOM 963 O O . ARG A 1 118 ? -42.240 37.094 3.320 1.00 29.44 118 ARG A O 1
ATOM 970 N N . VAL A 1 119 ? -41.615 36.210 5.296 1.00 29.03 119 VAL A N 1
ATOM 971 C CA . VAL A 1 119 ? -42.726 35.289 5.595 1.00 29.03 119 VAL A CA 1
ATOM 972 C C . VAL A 1 119 ? -43.958 36.083 6.077 1.00 29.03 119 VAL A C 1
ATOM 974 O O . VAL A 1 119 ? -43.787 37.147 6.679 1.00 29.03 119 VAL A O 1
ATOM 977 N N . PRO A 1 120 ? -45.183 35.559 5.894 1.00 36.91 120 PRO A N 1
ATOM 978 C CA . PRO A 1 120 ? -46.062 35.397 7.061 1.00 36.91 120 PRO A CA 1
ATOM 979 C C . PRO A 1 120 ? -46.630 33.971 7.204 1.00 36.91 120 PRO A C 1
ATOM 981 O O . PRO A 1 120 ? -46.712 33.205 6.247 1.00 36.91 120 PRO A O 1
ATOM 984 N N . VAL A 1 121 ? -47.000 33.612 8.436 1.00 29.62 121 VAL A N 1
ATOM 985 C CA . VAL A 1 121 ? -47.541 32.296 8.821 1.00 29.62 121 VAL A CA 1
ATOM 986 C C . VAL A 1 121 ? -49.070 32.321 8.796 1.00 29.62 121 VAL A C 1
ATOM 988 O O . VAL A 1 121 ? -49.669 33.259 9.313 1.00 29.62 121 VAL A O 1
ATOM 991 N N . VAL A 1 122 ? -49.699 31.246 8.308 1.00 29.12 122 VAL A N 1
ATOM 992 C CA . VAL A 1 122 ? -51.098 30.895 8.623 1.00 29.12 122 VAL A CA 1
ATOM 993 C C . VAL A 1 122 ? -51.163 29.415 9.024 1.00 29.12 122 VAL A C 1
ATOM 995 O O . VAL A 1 122 ? -50.327 28.607 8.623 1.00 29.12 122 VAL A O 1
ATOM 998 N N . HIS A 1 123 ? -52.111 29.077 9.897 1.00 28.31 123 HIS A N 1
ATOM 999 C CA . HIS A 1 123 ? -52.157 27.829 10.658 1.00 28.31 123 HIS A CA 1
ATOM 1000 C C . HIS A 1 123 ? -53.148 26.782 10.109 1.00 28.31 123 HIS A C 1
ATOM 1002 O O . HIS A 1 123 ? -54.163 27.125 9.515 1.00 28.31 123 HIS A O 1
ATOM 1008 N N . ARG A 1 124 ? -52.929 25.544 10.591 1.00 28.72 124 ARG A N 1
ATOM 1009 C CA . ARG A 1 124 ? -53.923 24.527 11.018 1.00 28.72 124 ARG A CA 1
ATOM 1010 C C . ARG A 1 124 ? -54.480 23.502 10.010 1.00 28.72 124 ARG A C 1
ATOM 1012 O O . ARG A 1 124 ? -55.017 23.838 8.971 1.00 28.72 124 ARG A O 1
ATOM 1019 N N . LEU A 1 125 ? -54.510 22.266 10.539 1.00 28.66 125 LEU A N 1
ATOM 1020 C CA . LEU A 1 125 ? -55.373 21.112 10.229 1.00 28.66 125 LEU A CA 1
ATOM 1021 C C . LEU A 1 125 ? -55.195 20.437 8.844 1.00 28.66 125 LEU A C 1
ATOM 1023 O O . LEU A 1 125 ? -55.129 21.098 7.823 1.00 28.66 125 LEU A O 1
ATOM 1027 N N . GLY A 1 126 ? -55.147 19.104 8.727 1.00 25.62 126 GLY A N 1
ATOM 1028 C CA . GLY A 1 126 ? -54.972 18.079 9.767 1.00 25.62 126 GLY A CA 1
ATOM 1029 C C . GLY A 1 126 ? -55.784 16.804 9.541 1.00 25.62 126 GLY A C 1
ATOM 1030 O O . GLY A 1 126 ? -56.938 16.737 9.949 1.00 25.62 126 GLY A O 1
ATOM 1031 N N . THR A 1 127 ? -55.153 15.752 9.017 1.00 30.31 127 THR A N 1
ATOM 1032 C CA . THR A 1 127 ? -55.732 14.399 8.936 1.00 30.31 127 THR A CA 1
ATOM 1033 C C . THR A 1 127 ? -54.699 13.341 9.320 1.00 30.31 127 THR A C 1
ATOM 1035 O O . THR A 1 127 ? -53.542 13.386 8.908 1.00 30.31 127 THR A O 1
ATOM 1038 N N . ARG A 1 128 ? -55.113 12.378 10.153 1.00 29.89 128 ARG A N 1
ATOM 1039 C CA . ARG A 1 128 ? -54.290 11.233 10.575 1.00 29.89 128 ARG A CA 1
ATOM 1040 C C . ARG A 1 128 ? -54.505 10.073 9.607 1.00 29.89 128 ARG A C 1
ATOM 1042 O O . ARG A 1 128 ? -55.648 9.654 9.447 1.00 29.89 128 ARG A O 1
ATOM 1049 N N . HIS A 1 129 ? -53.441 9.463 9.094 1.00 29.84 129 HIS A N 1
ATOM 1050 C CA . HIS A 1 129 ? -53.485 8.084 8.593 1.00 29.84 129 HIS A CA 1
ATOM 1051 C C . HIS A 1 129 ? -52.376 7.259 9.250 1.00 29.84 129 HIS A C 1
ATOM 1053 O O . HIS A 1 129 ? -51.226 7.682 9.331 1.00 29.84 129 HIS A O 1
ATOM 1059 N N . VAL A 1 130 ? -52.760 6.097 9.781 1.00 29.98 130 VAL A N 1
ATOM 1060 C CA . VAL A 1 130 ? -51.910 5.211 10.584 1.00 29.98 130 VAL A CA 1
ATOM 1061 C C . VAL A 1 130 ? -51.801 3.878 9.860 1.00 29.98 130 VAL A C 1
ATOM 1063 O O . VAL A 1 130 ? -52.770 3.123 9.827 1.00 29.98 130 VAL A O 1
ATOM 1066 N N . HIS A 1 131 ? -50.620 3.551 9.336 1.00 30.67 131 HIS A N 1
ATOM 1067 C CA . HIS A 1 131 ? -50.338 2.196 8.865 1.00 30.67 131 HIS A CA 1
ATOM 1068 C C . HIS A 1 131 ? -49.622 1.389 9.949 1.00 30.67 131 HIS A C 1
ATOM 1070 O O . HIS A 1 131 ? -48.488 1.672 10.331 1.00 30.67 131 HIS A O 1
ATOM 1076 N N . ARG A 1 132 ? -50.327 0.375 10.465 1.00 28.66 132 ARG A N 1
ATOM 1077 C CA . ARG A 1 132 ? -49.796 -0.616 11.409 1.00 28.66 132 ARG A CA 1
ATOM 1078 C C . ARG A 1 132 ? -48.797 -1.549 10.719 1.00 28.66 132 ARG A C 1
ATOM 1080 O O . ARG A 1 132 ? -48.994 -1.934 9.570 1.00 28.66 132 ARG A O 1
ATOM 1087 N N . ALA A 1 133 ? -47.794 -1.996 11.471 1.00 32.00 133 ALA A N 1
ATOM 1088 C CA . ALA A 1 133 ? -46.973 -3.140 11.087 1.00 32.00 133 ALA A CA 1
ATOM 1089 C C . ALA A 1 133 ? -47.779 -4.458 11.175 1.00 32.00 133 ALA A C 1
ATOM 1091 O O . ALA A 1 133 ? -48.601 -4.602 12.087 1.00 32.00 133 ALA A O 1
ATOM 1092 N N . PRO A 1 134 ? -47.533 -5.442 10.290 1.00 32.41 134 PRO A N 1
ATOM 1093 C CA . PRO A 1 134 ? -48.142 -6.764 10.388 1.00 32.41 134 PRO A CA 1
ATOM 1094 C C . PRO A 1 134 ? -47.494 -7.614 11.495 1.00 32.41 134 PRO A C 1
ATOM 1096 O O . PRO A 1 134 ? -46.275 -7.618 11.679 1.00 32.41 134 PRO A O 1
ATOM 1099 N N . ARG A 1 135 ? -48.318 -8.388 12.207 1.00 34.72 135 ARG A N 1
ATOM 1100 C CA . ARG A 1 135 ? -47.918 -9.488 13.105 1.00 34.72 135 ARG A CA 1
ATOM 1101 C C . ARG A 1 135 ? -48.780 -10.734 12.798 1.00 34.72 135 ARG A C 1
ATOM 1103 O O . ARG A 1 135 ? -49.752 -10.602 12.057 1.00 34.72 135 ARG A O 1
ATOM 1110 N N . PRO A 1 136 ? -48.373 -11.943 13.231 1.00 39.59 136 PRO A N 1
ATOM 1111 C CA . PRO A 1 136 ? -48.642 -13.171 12.475 1.00 39.59 136 PRO A CA 1
ATOM 1112 C C . PRO A 1 136 ? -50.023 -13.802 12.703 1.00 39.59 136 PRO A C 1
ATOM 1114 O O . PRO A 1 136 ? -50.686 -13.551 13.706 1.00 39.59 136 PRO A O 1
ATOM 1117 N N . LEU A 1 137 ? -50.385 -14.696 11.778 1.00 32.06 137 LEU A N 1
ATOM 1118 C CA . LEU A 1 137 ? -51.530 -15.611 11.854 1.00 32.06 137 LEU A CA 1
ATOM 1119 C C . LEU A 1 137 ? -51.094 -17.024 12.332 1.00 32.06 137 LEU A C 1
ATOM 1121 O O . LEU A 1 137 ? -49.890 -17.277 12.442 1.00 32.06 137 LEU A O 1
ATOM 1125 N N . PRO A 1 138 ? -52.034 -17.894 12.762 1.00 42.59 138 PRO A N 1
ATOM 1126 C CA . PRO A 1 138 ? -51.813 -18.735 13.943 1.00 42.59 138 PRO A CA 1
ATOM 1127 C C . PRO A 1 138 ? -51.307 -20.164 13.679 1.00 42.59 138 PRO A C 1
ATOM 1129 O O . PRO A 1 138 ? -51.214 -20.642 12.553 1.00 42.59 138 PRO A O 1
ATOM 1132 N N . ARG A 1 139 ? -51.012 -20.862 14.785 1.00 31.75 139 ARG A N 1
ATOM 1133 C CA . ARG A 1 139 ? -50.869 -22.324 14.852 1.00 31.75 139 ARG A CA 1
ATOM 1134 C C . ARG A 1 139 ? -52.192 -22.946 15.285 1.00 31.75 139 ARG A C 1
ATOM 1136 O O . ARG A 1 139 ? -52.739 -22.510 16.296 1.00 31.75 139 ARG A O 1
ATOM 1143 N N . ASP A 1 140 ? -52.606 -24.011 14.613 1.00 35.38 140 ASP A N 1
ATOM 1144 C CA . ASP A 1 140 ? -53.697 -24.871 15.080 1.00 35.38 140 ASP A CA 1
ATOM 1145 C C . ASP A 1 140 ? -53.213 -25.976 16.039 1.00 35.38 140 ASP A C 1
ATOM 1147 O O . ASP A 1 140 ? -52.008 -26.257 16.109 1.00 35.38 140 ASP A O 1
ATOM 1151 N N . ARG A 1 141 ? -54.116 -26.567 16.843 1.00 31.22 141 ARG A N 1
ATOM 1152 C CA . ARG A 1 141 ? -53.700 -27.420 17.981 1.00 31.22 141 ARG A CA 1
ATOM 1153 C C . ARG A 1 141 ? -54.719 -28.486 18.438 1.00 31.22 141 ARG A C 1
ATOM 1155 O O . ARG A 1 141 ? -55.492 -28.256 19.365 1.00 31.22 141 ARG A O 1
ATOM 1162 N N . ALA A 1 142 ? -54.602 -29.709 17.916 1.00 30.36 142 ALA A N 1
ATOM 1163 C CA . ALA A 1 142 ? -55.271 -30.924 18.416 1.00 30.36 142 ALA A CA 1
ATOM 1164 C C . ALA A 1 142 ? -54.454 -32.189 18.041 1.00 30.36 142 ALA A C 1
ATOM 1166 O O . ALA A 1 142 ? -53.795 -32.173 17.010 1.00 30.36 142 ALA A O 1
ATOM 1167 N N . LEU A 1 143 ? -54.415 -33.302 18.793 1.00 30.42 143 LEU A N 1
ATOM 1168 C CA . LEU A 1 143 ? -54.862 -33.593 20.167 1.00 30.42 143 LEU A CA 1
ATOM 1169 C C . LEU A 1 143 ? -54.002 -34.743 20.780 1.00 30.42 143 LEU A C 1
ATOM 1171 O O . LEU A 1 143 ? -53.429 -35.549 20.060 1.00 30.42 143 LEU A O 1
ATOM 1175 N N . ARG A 1 144 ? -53.933 -34.773 22.123 1.00 29.83 144 ARG A N 1
ATOM 1176 C CA . ARG A 1 144 ? -53.422 -35.785 23.105 1.00 29.83 144 ARG A CA 1
ATOM 1177 C C . ARG A 1 144 ? -53.175 -37.226 22.568 1.00 29.83 144 ARG A C 1
ATOM 1179 O O . ARG A 1 144 ? -54.007 -37.734 21.833 1.00 29.83 144 ARG A O 1
ATOM 1186 N N . ARG A 1 145 ? -52.169 -37.998 23.030 1.00 28.61 145 ARG A N 1
ATOM 1187 C CA . ARG A 1 145 ? -51.921 -38.512 24.417 1.00 28.61 145 ARG A CA 1
ATOM 1188 C C . ARG A 1 145 ? -50.416 -38.853 24.636 1.00 28.61 145 ARG A C 1
ATOM 1190 O O . ARG A 1 145 ? -49.755 -39.252 23.690 1.00 28.61 145 ARG A O 1
ATOM 1197 N N . ARG A 1 146 ? -49.798 -38.509 25.786 1.00 29.75 146 ARG A N 1
ATOM 1198 C CA . ARG A 1 146 ? -49.341 -39.414 26.895 1.00 29.75 146 ARG A CA 1
ATOM 1199 C C . ARG A 1 146 ? -48.743 -40.764 26.420 1.00 29.75 146 ARG A C 1
ATOM 1201 O O . ARG A 1 146 ? -49.489 -41.531 25.833 1.00 29.75 146 ARG A O 1
ATOM 1208 N N . ALA A 1 147 ? -47.420 -40.990 26.529 1.00 28.52 147 ALA A N 1
ATOM 1209 C CA . ALA A 1 147 ? -46.658 -41.533 27.694 1.00 28.52 147 ALA A CA 1
ATOM 1210 C C . ALA A 1 147 ? -46.728 -43.089 27.772 1.00 28.52 147 ALA A C 1
ATOM 1212 O O . ALA A 1 147 ? -47.753 -43.624 27.376 1.00 28.52 147 ALA A O 1
ATOM 1213 N N . THR A 1 148 ? -45.733 -43.886 28.201 1.00 29.72 148 THR A N 1
ATOM 1214 C CA . THR A 1 148 ? -44.503 -43.702 29.023 1.00 29.72 148 THR A CA 1
ATOM 1215 C C . THR A 1 148 ? -43.325 -44.594 28.555 1.00 29.72 148 THR A C 1
ATOM 1217 O O . THR A 1 148 ? -43.538 -45.568 27.844 1.00 29.72 148 THR A O 1
ATOM 1220 N N . ASP A 1 149 ? -42.114 -44.319 29.053 1.00 31.14 149 ASP A N 1
ATOM 1221 C CA . ASP A 1 149 ? -40.927 -45.213 29.129 1.00 31.14 149 ASP A CA 1
ATOM 1222 C C . ASP A 1 149 ? -40.689 -45.537 30.646 1.00 31.14 149 ASP A C 1
ATOM 1224 O O . ASP A 1 149 ? -41.270 -44.794 31.451 1.00 31.14 149 ASP A O 1
ATOM 1228 N N . PRO A 1 150 ? -39.878 -46.525 31.122 1.00 46.66 150 PRO A N 1
ATOM 1229 C CA . PRO A 1 150 ? -38.986 -47.439 30.395 1.00 46.66 150 PRO A CA 1
ATOM 1230 C C . PRO A 1 150 ? -38.933 -48.932 30.852 1.00 46.66 150 PRO A C 1
ATOM 1232 O O . PRO A 1 150 ? -39.400 -49.320 31.917 1.00 46.66 150 PRO A O 1
ATOM 1235 N N . ALA A 1 151 ? -38.252 -49.742 30.028 1.00 30.30 151 ALA A N 1
ATOM 1236 C CA . ALA A 1 151 ? -37.420 -50.934 30.313 1.00 30.30 151 ALA A CA 1
ATOM 1237 C C . ALA A 1 151 ? -37.660 -51.868 31.538 1.00 30.30 151 ALA A C 1
ATOM 1239 O O . ALA A 1 151 ? -37.401 -51.478 32.677 1.00 30.30 151 ALA A O 1
ATOM 1240 N N . ARG A 1 152 ? -37.810 -53.189 31.274 1.00 28.86 152 ARG A N 1
ATOM 1241 C CA . ARG A 1 152 ? -37.005 -54.269 31.919 1.00 28.86 152 ARG A CA 1
ATOM 1242 C C . ARG A 1 152 ? -37.131 -55.673 31.271 1.00 28.86 152 ARG A C 1
ATOM 1244 O O . ARG A 1 152 ? -38.225 -56.154 31.035 1.00 28.86 152 ARG A O 1
ATOM 1251 N N . VAL A 1 153 ? -35.967 -56.297 31.035 1.00 29.66 153 VAL A N 1
ATOM 1252 C CA . VAL A 1 153 ? -35.541 -57.683 31.383 1.00 29.66 153 VAL A CA 1
ATOM 1253 C C . VAL A 1 153 ? -36.548 -58.860 31.338 1.00 29.66 153 VAL A C 1
ATOM 1255 O O . VAL A 1 153 ? -37.476 -58.889 32.134 1.00 29.66 153 VAL A O 1
ATOM 1258 N N . GLY A 1 154 ? -36.172 -59.950 30.636 1.00 26.39 154 GLY A N 1
ATOM 1259 C CA . GLY A 1 154 ? -36.136 -61.290 31.272 1.00 26.39 154 GLY A CA 1
ATOM 1260 C C . GLY A 1 154 ? -36.765 -62.519 30.579 1.00 26.39 154 GLY A C 1
ATOM 1261 O O . GLY A 1 154 ? -37.940 -62.778 30.772 1.00 26.39 154 GLY A O 1
ATOM 1262 N N . GLY A 1 155 ? -35.923 -63.370 29.966 1.00 26.12 155 GLY A N 1
ATOM 1263 C CA . GLY A 1 155 ? -35.857 -64.821 30.269 1.00 26.12 155 GLY A CA 1
ATOM 1264 C C . GLY A 1 155 ? -36.830 -65.843 29.632 1.00 26.12 155 GLY A C 1
ATOM 1265 O O . GLY A 1 155 ? -38.036 -65.766 29.813 1.00 26.12 155 GLY A O 1
ATOM 1266 N N . GLY A 1 156 ? -36.258 -66.914 29.049 1.00 27.09 156 GLY A N 1
ATOM 1267 C CA . GLY A 1 156 ? -36.927 -68.201 28.747 1.00 27.09 156 GLY A CA 1
ATOM 1268 C C . GLY A 1 156 ? -37.487 -68.358 27.316 1.00 27.09 156 GLY A C 1
ATOM 1269 O O . GLY A 1 156 ? -38.072 -67.427 26.783 1.00 27.09 156 GLY A O 1
ATOM 1270 N N . GLY A 1 157 ? -37.337 -69.500 26.626 1.00 27.08 157 GLY A N 1
ATOM 1271 C CA . GLY A 1 157 ? -36.552 -70.698 26.958 1.00 27.08 157 GLY A CA 1
ATOM 1272 C C . GLY A 1 157 ? -36.529 -71.767 25.839 1.00 27.08 157 GLY A C 1
ATOM 1273 O O . GLY A 1 157 ? -37.474 -71.885 25.074 1.00 27.08 157 GLY A O 1
ATOM 1274 N N . LEU A 1 158 ? -35.400 -72.488 25.781 1.00 31.39 158 LEU A N 1
ATOM 1275 C CA . LEU A 1 158 ? -35.012 -73.756 25.108 1.00 31.39 158 LEU A CA 1
ATOM 1276 C C . LEU A 1 158 ? -36.152 -74.724 24.663 1.00 31.39 158 LEU A C 1
ATOM 1278 O O . LEU A 1 158 ? -37.206 -74.739 25.280 1.00 31.39 158 LEU A O 1
ATOM 1282 N N . ALA A 1 159 ? -36.003 -75.633 23.680 1.00 30.45 159 ALA A N 1
ATOM 1283 C CA . ALA A 1 159 ? -34.824 -76.230 23.010 1.00 30.45 159 ALA A CA 1
ATOM 1284 C C . ALA A 1 159 ? -35.183 -76.706 21.563 1.00 30.45 159 ALA A C 1
ATOM 1286 O O . ALA A 1 159 ? -36.352 -76.676 21.201 1.00 30.45 159 ALA A O 1
ATOM 1287 N N . GLY A 1 160 ? -34.283 -77.194 20.690 1.00 26.78 160 GLY A N 1
ATOM 1288 C CA . GLY A 1 160 ? -32.822 -77.372 20.760 1.00 26.78 160 GLY A CA 1
ATOM 1289 C C . GLY A 1 160 ? -32.263 -78.217 19.588 1.00 26.78 160 GLY A C 1
ATOM 1290 O O . GLY A 1 160 ? -33.014 -78.575 18.690 1.00 26.78 160 GLY A O 1
ATOM 1291 N N . HIS A 1 161 ? -30.967 -78.578 19.662 1.00 29.44 161 HIS A N 1
ATOM 1292 C CA . HIS A 1 161 ? -30.183 -79.423 18.719 1.00 29.44 161 HIS A CA 1
ATOM 1293 C C . HIS A 1 161 ? -29.920 -78.829 17.303 1.00 29.44 161 HIS A C 1
ATOM 1295 O O . HIS A 1 161 ? -30.813 -78.270 16.684 1.00 29.44 161 HIS A O 1
ATOM 1301 N N . ALA A 1 162 ? -28.726 -78.936 16.694 1.00 28.88 162 ALA A N 1
ATOM 1302 C CA . ALA A 1 162 ? -27.386 -79.265 17.210 1.00 28.88 162 ALA A CA 1
ATOM 1303 C C . ALA A 1 162 ? -26.265 -78.785 16.239 1.00 28.88 162 ALA A C 1
ATOM 1305 O O . ALA A 1 162 ? -26.515 -78.595 15.054 1.00 28.88 162 ALA A O 1
ATOM 1306 N N . ALA A 1 163 ? -25.029 -78.686 16.756 1.00 29.23 163 ALA A N 1
ATOM 1307 C CA . ALA A 1 163 ? -23.733 -78.590 16.050 1.00 29.23 163 ALA A CA 1
ATOM 1308 C C . ALA A 1 163 ? -23.402 -77.354 15.160 1.00 29.23 163 ALA A C 1
ATOM 1310 O O . ALA A 1 163 ? -23.870 -77.199 14.037 1.00 29.23 163 ALA A O 1
ATOM 1311 N N . GLU A 1 164 ? -22.410 -76.573 15.613 1.00 34.06 164 GLU A N 1
ATOM 1312 C CA . GLU A 1 164 ? -21.481 -75.779 14.779 1.00 34.06 164 GLU A CA 1
ATOM 1313 C C . GLU A 1 164 ? -20.058 -76.388 14.951 1.00 34.06 164 GLU A C 1
ATOM 1315 O O . GLU A 1 164 ? -19.860 -77.137 15.915 1.00 34.06 164 GLU A O 1
ATOM 1320 N N . PRO A 1 165 ? -19.056 -76.133 14.073 1.00 37.12 165 PRO A N 1
ATOM 1321 C CA . PRO A 1 165 ? -18.288 -74.896 14.254 1.00 37.12 165 PRO A CA 1
ATOM 1322 C C . PRO A 1 165 ? -17.728 -74.224 12.979 1.00 37.12 165 PRO A C 1
ATOM 1324 O O . PRO A 1 165 ? -17.351 -74.851 11.984 1.00 37.12 165 PRO A O 1
ATOM 1327 N N . LEU A 1 166 ? -17.538 -72.909 13.079 1.00 31.48 166 LEU A N 1
ATOM 1328 C CA . LEU A 1 166 ? -16.760 -72.068 12.164 1.00 31.48 166 LEU A CA 1
ATOM 1329 C C . LEU A 1 166 ? -15.375 -72.638 11.784 1.00 31.48 166 LEU A C 1
ATOM 1331 O O . LEU A 1 166 ? -14.471 -72.732 12.616 1.00 31.48 166 LEU A O 1
ATOM 1335 N N . SER A 1 167 ? -15.100 -72.805 10.480 1.00 28.88 167 SER A N 1
ATOM 1336 C CA . SER A 1 167 ? -13.713 -72.729 9.997 1.00 28.88 167 SER A CA 1
ATOM 1337 C C . SER A 1 167 ? -13.540 -72.102 8.603 1.00 28.88 167 SER A C 1
ATOM 1339 O O . SER A 1 167 ? -14.297 -72.324 7.663 1.00 28.88 167 SER A O 1
ATOM 1341 N N . ARG A 1 168 ? -12.456 -71.324 8.468 1.00 32.88 168 ARG A N 1
ATOM 1342 C CA . ARG A 1 168 ? -11.788 -70.958 7.201 1.00 32.88 168 ARG A CA 1
ATOM 1343 C C . ARG A 1 168 ? -12.629 -70.180 6.169 1.00 32.88 168 ARG A C 1
ATOM 1345 O O . ARG A 1 168 ? -12.786 -70.593 5.019 1.00 32.88 168 ARG A O 1
ATOM 1352 N N . ARG A 1 169 ? -12.915 -68.909 6.503 1.00 44.19 169 ARG A N 1
ATOM 1353 C CA . ARG A 1 169 ? -13.051 -67.776 5.548 1.00 44.19 169 ARG A CA 1
ATOM 1354 C C . ARG A 1 169 ? -11.847 -67.701 4.572 1.00 44.19 169 ARG A C 1
ATOM 1356 O O . ARG A 1 169 ? -10.951 -66.880 4.764 1.00 44.19 169 ARG A O 1
ATOM 1363 N N . ARG A 1 170 ? -11.763 -68.559 3.541 1.00 42.97 170 ARG A N 1
ATOM 1364 C CA . ARG A 1 170 ? -10.595 -68.588 2.624 1.00 42.97 170 ARG A CA 1
ATOM 1365 C C . ARG A 1 170 ? -10.805 -69.176 1.213 1.00 42.97 170 ARG A C 1
ATOM 1367 O O . ARG A 1 170 ? -9.810 -69.532 0.587 1.00 42.97 170 ARG A O 1
ATOM 1374 N N . ARG A 1 171 ? -12.036 -69.252 0.664 1.00 39.72 171 ARG A N 1
ATOM 1375 C CA . ARG A 1 171 ? -12.267 -69.792 -0.711 1.00 39.72 171 ARG A CA 1
ATOM 1376 C C . ARG A 1 171 ? -13.096 -68.974 -1.724 1.00 39.72 171 ARG A C 1
ATOM 1378 O O . ARG A 1 171 ? -12.933 -69.219 -2.915 1.00 39.72 171 ARG A O 1
ATOM 1385 N N . HIS A 1 172 ? -13.849 -67.935 -1.345 1.00 35.06 172 HIS A N 1
ATOM 1386 C CA . HIS A 1 172 ? -14.661 -67.156 -2.315 1.00 35.06 172 HIS A CA 1
ATOM 1387 C C . HIS A 1 172 ? -13.948 -65.987 -3.036 1.00 35.06 172 HIS A C 1
ATOM 1389 O O . HIS A 1 172 ? -14.550 -65.288 -3.846 1.00 35.06 172 HIS A O 1
ATOM 1395 N N . THR A 1 173 ? -12.639 -65.797 -2.845 1.00 47.41 173 THR A N 1
ATOM 1396 C CA . THR A 1 173 ? -11.858 -64.709 -3.480 1.00 47.41 173 THR A CA 1
ATOM 1397 C C . THR A 1 173 ? -11.166 -65.087 -4.803 1.00 47.41 173 THR A C 1
ATOM 1399 O O . THR A 1 173 ? -10.293 -64.347 -5.269 1.00 47.41 173 THR A O 1
ATOM 1402 N N . ARG A 1 174 ? -11.538 -66.212 -5.446 1.00 44.81 174 ARG A N 1
ATOM 1403 C CA . ARG A 1 174 ? -10.846 -66.717 -6.657 1.00 44.81 174 ARG A CA 1
ATOM 1404 C C . ARG A 1 174 ? -11.627 -66.678 -7.982 1.00 44.81 174 ARG A C 1
ATOM 1406 O O . ARG A 1 174 ? -10.976 -66.597 -9.019 1.00 44.81 174 ARG A O 1
ATOM 1413 N N . VAL A 1 175 ? -12.966 -66.632 -7.990 1.00 46.66 175 VAL A N 1
ATOM 1414 C CA . VAL A 1 175 ? -13.757 -66.673 -9.249 1.00 46.66 175 VAL A CA 1
ATOM 1415 C C . VAL A 1 175 ? -13.971 -65.283 -9.878 1.00 46.66 175 VAL A C 1
ATOM 1417 O O . VAL A 1 175 ? -13.755 -65.109 -11.078 1.00 46.66 175 VAL A O 1
ATOM 1420 N N . GLN A 1 176 ? -14.253 -64.234 -9.093 1.00 42.03 176 GLN A N 1
ATOM 1421 C CA . GLN A 1 176 ? -14.420 -62.868 -9.637 1.00 42.03 176 GLN A CA 1
ATOM 1422 C C . GLN A 1 176 ? -13.114 -62.188 -10.119 1.00 42.03 176 GLN A C 1
ATOM 1424 O O . GLN A 1 176 ? -13.146 -61.071 -10.635 1.00 42.03 176 GLN A O 1
ATOM 1429 N N . ARG A 1 177 ? -11.951 -62.853 -10.029 1.00 44.22 177 ARG A N 1
ATOM 1430 C CA . ARG A 1 177 ? -10.676 -62.345 -10.585 1.00 44.22 177 ARG A CA 1
ATOM 1431 C C . ARG A 1 177 ? -10.391 -62.779 -12.032 1.00 44.22 177 ARG A C 1
ATOM 1433 O O . ARG A 1 177 ? -9.447 -62.257 -12.624 1.00 44.22 177 ARG A O 1
ATOM 1440 N N . GLY A 1 178 ? -11.214 -63.650 -12.628 1.00 45.59 178 GLY A N 1
ATOM 1441 C CA . GLY A 1 178 ? -11.073 -64.065 -14.031 1.00 45.59 178 GLY A CA 1
ATOM 1442 C C . GLY A 1 178 ? -11.498 -62.987 -15.040 1.00 45.59 178 GLY A C 1
ATOM 1443 O O . GLY A 1 178 ? -10.695 -62.523 -15.853 1.00 45.59 178 GLY A O 1
ATOM 1444 N N . ARG A 1 179 ? -12.757 -62.530 -14.971 1.00 45.12 179 ARG A N 1
ATOM 1445 C CA . ARG A 1 179 ? -13.382 -61.723 -16.042 1.00 45.12 179 ARG A CA 1
ATOM 1446 C C . ARG A 1 179 ? -12.883 -60.268 -16.164 1.00 45.12 179 ARG A C 1
ATOM 1448 O O . ARG A 1 179 ? -13.085 -59.657 -17.207 1.00 45.12 179 ARG A O 1
ATOM 1455 N N . ARG A 1 180 ? -12.138 -59.725 -15.187 1.00 45.31 180 ARG A N 1
ATOM 1456 C CA . ARG A 1 180 ? -11.514 -58.377 -15.279 1.00 45.31 180 ARG A CA 1
ATOM 1457 C C . ARG A 1 180 ? -10.098 -58.339 -15.887 1.00 45.31 180 ARG A C 1
ATOM 1459 O O . ARG A 1 180 ? -9.553 -57.251 -16.045 1.00 45.31 180 ARG A O 1
ATOM 1466 N N . ARG A 1 181 ? -9.492 -59.477 -16.265 1.00 43.06 181 ARG A N 1
ATOM 1467 C CA . ARG A 1 181 ? -8.142 -59.511 -16.888 1.00 43.06 181 ARG A CA 1
ATOM 1468 C C . ARG A 1 181 ? -8.123 -59.603 -18.422 1.00 43.06 181 ARG A C 1
ATOM 1470 O O . ARG A 1 181 ? -7.076 -59.342 -19.012 1.00 43.06 181 ARG A O 1
ATOM 1477 N N . ALA A 1 182 ? -9.252 -59.890 -19.072 1.00 41.34 182 ALA A N 1
ATOM 1478 C CA . ALA A 1 182 ? -9.340 -59.956 -20.537 1.00 41.34 182 ALA A CA 1
ATOM 1479 C C . ALA A 1 182 ? -9.313 -58.565 -21.209 1.00 41.34 182 ALA A C 1
ATOM 1481 O O . ALA A 1 182 ? -8.563 -58.343 -22.161 1.00 41.34 182 ALA A O 1
ATOM 1482 N N . LEU A 1 183 ? -10.072 -57.598 -20.678 1.00 41.53 183 LEU A N 1
ATOM 1483 C CA . LEU A 1 183 ? -10.317 -56.308 -21.345 1.00 41.53 183 LEU A CA 1
ATOM 1484 C C . LEU A 1 183 ? -9.094 -55.367 -21.405 1.00 41.53 183 LEU A C 1
ATOM 1486 O O . LEU A 1 183 ? -9.048 -54.456 -22.226 1.00 41.53 183 LEU A O 1
ATOM 1490 N N . VAL A 1 184 ? -8.070 -55.602 -20.577 1.00 41.69 184 VAL A N 1
ATOM 1491 C CA . VAL A 1 184 ? -6.864 -54.749 -20.482 1.00 41.69 184 VAL A CA 1
ATOM 1492 C C . VAL A 1 184 ? -5.743 -55.202 -21.441 1.00 41.69 184 VAL A C 1
ATOM 1494 O O . VAL A 1 184 ? -4.762 -54.485 -21.637 1.00 41.69 184 VAL A O 1
ATOM 1497 N N . ARG A 1 185 ? -5.872 -56.367 -22.100 1.00 39.69 185 ARG A N 1
ATOM 1498 C CA . ARG A 1 185 ? -4.828 -56.926 -22.990 1.00 39.69 185 ARG A CA 1
ATOM 1499 C C . ARG A 1 185 ? -5.021 -56.681 -24.498 1.00 39.69 185 ARG A C 1
ATOM 1501 O O . ARG A 1 185 ? -4.114 -57.011 -25.255 1.00 39.69 185 ARG A O 1
ATOM 1508 N N . ARG A 1 186 ? -6.113 -56.041 -24.950 1.00 39.41 186 ARG A N 1
ATOM 1509 C CA . ARG A 1 186 ? -6.356 -55.716 -26.383 1.00 39.41 186 ARG A CA 1
ATOM 1510 C C . ARG A 1 186 ? -6.195 -54.235 -26.796 1.00 39.41 186 ARG A C 1
ATOM 1512 O O . ARG A 1 186 ? -6.472 -53.901 -27.939 1.00 39.41 186 ARG A O 1
ATOM 1519 N N . ARG A 1 187 ? -5.650 -53.355 -25.938 1.00 39.38 187 ARG A N 1
ATOM 1520 C CA . ARG A 1 187 ? -5.206 -51.983 -26.312 1.00 39.38 187 ARG A CA 1
ATOM 1521 C C . ARG A 1 187 ? -3.704 -51.733 -26.064 1.00 39.38 187 ARG A C 1
ATOM 1523 O O . ARG A 1 187 ? -3.307 -50.713 -25.512 1.00 39.38 187 ARG A O 1
ATOM 1530 N N . ARG A 1 188 ? -2.847 -52.681 -26.471 1.00 38.59 188 ARG A N 1
ATOM 1531 C CA . ARG A 1 188 ? -1.373 -52.532 -26.482 1.00 38.59 188 ARG A CA 1
ATOM 1532 C C . ARG A 1 188 ? -0.738 -53.107 -27.757 1.00 38.59 188 ARG A C 1
ATOM 1534 O O . ARG A 1 188 ? -0.106 -54.156 -27.711 1.00 38.59 188 ARG A O 1
ATOM 1541 N N . ARG A 1 189 ? -0.881 -52.408 -28.887 1.00 35.09 189 ARG A N 1
ATOM 1542 C CA . ARG A 1 189 ? -0.049 -52.545 -30.103 1.00 35.09 189 ARG A CA 1
ATOM 1543 C C . ARG A 1 189 ? -0.131 -51.233 -30.904 1.00 35.09 189 ARG A C 1
ATOM 1545 O O . ARG A 1 189 ? -1.174 -50.594 -30.896 1.00 35.09 189 ARG A O 1
ATOM 1552 N N . ARG A 1 190 ? 0.974 -50.849 -31.561 1.00 36.69 190 ARG A N 1
ATOM 1553 C CA . ARG A 1 190 ? 1.136 -49.651 -32.421 1.00 36.69 190 ARG A CA 1
ATOM 1554 C C . ARG A 1 190 ? 0.882 -48.274 -31.763 1.00 36.69 190 ARG A C 1
ATOM 1556 O O . ARG A 1 190 ? 0.051 -47.500 -32.215 1.00 36.69 190 ARG A O 1
ATOM 1563 N N . VAL A 1 191 ? 1.728 -47.916 -30.793 1.00 31.00 191 VAL A N 1
ATOM 1564 C CA . VAL A 1 191 ? 2.197 -46.522 -30.615 1.00 31.00 191 VAL A CA 1
ATOM 1565 C C . VAL A 1 191 ? 3.733 -46.562 -30.653 1.00 31.00 191 VAL A C 1
ATOM 1567 O O . VAL A 1 191 ? 4.307 -47.333 -29.879 1.00 31.00 191 VAL A O 1
ATOM 1570 N N . PRO A 1 192 ? 4.424 -45.827 -31.548 1.00 33.19 192 PRO A N 1
ATOM 1571 C CA . PRO A 1 192 ? 5.885 -45.864 -31.621 1.00 33.19 192 PRO A CA 1
ATOM 1572 C C . PRO A 1 192 ? 6.547 -45.270 -30.372 1.00 33.19 192 PRO A C 1
ATOM 1574 O O . PRO A 1 192 ? 6.157 -44.203 -29.901 1.00 33.19 192 PRO A O 1
ATOM 1577 N N . ALA A 1 193 ? 7.592 -45.926 -29.861 1.00 31.14 193 ALA A N 1
ATOM 1578 C CA . ALA A 1 193 ? 8.377 -45.385 -28.756 1.00 31.14 193 ALA A CA 1
ATOM 1579 C C . ALA A 1 193 ? 9.142 -44.114 -29.199 1.00 31.14 193 ALA A C 1
ATOM 1581 O O . ALA A 1 193 ? 9.750 -44.116 -30.278 1.00 31.14 193 ALA A O 1
ATOM 1582 N N . PRO A 1 194 ? 9.166 -43.035 -28.393 1.00 30.45 194 PRO A N 1
ATOM 1583 C CA . PRO A 1 194 ? 9.876 -41.812 -28.746 1.00 30.45 194 PRO A CA 1
ATOM 1584 C C . PRO A 1 194 ? 11.394 -42.040 -28.710 1.00 30.45 194 PRO A C 1
ATOM 1586 O O . PRO A 1 194 ? 12.024 -42.005 -27.654 1.00 30.45 194 PRO A O 1
ATOM 1589 N N . ARG A 1 195 ? 11.999 -42.258 -29.888 1.00 31.16 195 ARG A N 1
ATOM 1590 C CA . ARG A 1 195 ? 13.463 -42.321 -30.052 1.00 31.16 195 ARG A CA 1
ATOM 1591 C C . ARG A 1 195 ? 14.114 -41.058 -29.454 1.00 31.16 195 ARG A C 1
ATOM 1593 O O . ARG A 1 195 ? 13.598 -39.961 -29.694 1.00 31.16 195 ARG A O 1
ATOM 1600 N N . PRO A 1 196 ? 15.265 -41.159 -28.759 1.00 31.38 196 PRO A N 1
ATOM 1601 C CA . PRO A 1 196 ? 15.935 -40.013 -28.143 1.00 31.38 196 PRO A CA 1
ATOM 1602 C C . PRO A 1 196 ? 16.520 -39.069 -29.209 1.00 31.38 196 PRO A C 1
ATOM 1604 O O . PRO A 1 196 ? 17.691 -39.153 -29.584 1.00 31.38 196 PRO A O 1
ATOM 1607 N N . ARG A 1 197 ? 15.693 -38.147 -29.721 1.00 31.36 197 ARG A N 1
ATOM 1608 C CA . ARG A 1 197 ? 16.105 -37.125 -30.692 1.00 31.36 197 ARG A CA 1
ATOM 1609 C C . ARG A 1 197 ? 17.153 -36.209 -30.055 1.00 31.36 197 ARG A C 1
ATOM 1611 O O . ARG A 1 197 ? 16.821 -35.343 -29.247 1.00 31.36 197 ARG A O 1
ATOM 1618 N N . ARG A 1 198 ? 18.418 -36.377 -30.460 1.00 33.03 198 ARG A N 1
ATOM 1619 C CA . ARG A 1 198 ? 19.567 -35.535 -30.082 1.00 33.03 198 ARG A CA 1
ATOM 1620 C C . ARG A 1 198 ? 19.362 -34.071 -30.520 1.00 33.03 198 ARG A C 1
ATOM 1622 O O . ARG A 1 198 ? 19.974 -33.632 -31.488 1.00 33.03 198 ARG A O 1
ATOM 1629 N N . ARG A 1 199 ? 18.578 -33.274 -29.782 1.00 29.39 199 ARG A N 1
ATOM 1630 C CA . ARG A 1 199 ? 18.489 -31.805 -29.945 1.00 29.39 199 ARG A CA 1
ATOM 1631 C C . ARG A 1 199 ? 19.754 -31.090 -29.426 1.00 29.39 199 ARG A C 1
ATOM 1633 O O . ARG A 1 199 ? 19.693 -30.195 -28.589 1.00 29.39 199 ARG A O 1
ATOM 1640 N N . ARG A 1 200 ? 20.927 -31.464 -29.952 1.00 35.66 200 ARG A N 1
ATOM 1641 C CA . ARG A 1 200 ? 22.067 -30.537 -30.058 1.00 35.66 200 ARG A CA 1
ATOM 1642 C C . ARG A 1 200 ? 21.815 -29.643 -31.284 1.00 35.66 200 ARG A C 1
ATOM 1644 O O . ARG A 1 200 ? 21.163 -30.084 -32.219 1.00 35.66 200 ARG A O 1
ATOM 1651 N N . ARG A 1 201 ? 22.357 -28.416 -31.279 1.00 32.66 201 ARG A N 1
ATOM 1652 C CA . ARG A 1 201 ? 22.124 -27.336 -32.274 1.00 32.66 201 ARG A CA 1
ATOM 1653 C C . ARG A 1 201 ? 20.743 -26.644 -32.224 1.00 32.66 201 ARG A C 1
ATOM 1655 O O . ARG A 1 201 ? 20.023 -26.648 -33.202 1.00 32.66 201 ARG A O 1
ATOM 1662 N N . HIS A 1 202 ? 20.456 -25.931 -31.130 1.00 29.53 202 HIS A N 1
ATOM 1663 C CA . HIS A 1 202 ? 19.865 -24.570 -31.179 1.00 29.53 202 HIS A CA 1
ATOM 1664 C C . HIS A 1 202 ? 20.400 -23.715 -30.008 1.00 29.53 202 HIS A C 1
ATOM 1666 O O . HIS A 1 202 ? 19.674 -23.022 -29.310 1.00 29.53 202 HIS A O 1
ATOM 1672 N N . ALA A 1 203 ? 21.712 -23.801 -29.761 1.00 31.67 203 ALA A N 1
ATOM 1673 C CA . ALA A 1 203 ? 22.385 -23.135 -28.643 1.00 31.67 203 ALA A CA 1
ATOM 1674 C C . ALA A 1 203 ? 23.739 -22.549 -29.084 1.00 31.67 203 ALA A C 1
ATOM 1676 O O . ALA A 1 203 ? 24.779 -22.925 -28.546 1.00 31.67 203 ALA A O 1
ATOM 1677 N N . ARG A 1 204 ? 23.729 -21.703 -30.133 1.00 29.34 204 ARG A N 1
ATOM 1678 C CA . ARG A 1 204 ? 24.901 -20.972 -30.682 1.00 29.34 204 ARG A CA 1
ATOM 1679 C C . ARG A 1 204 ? 24.505 -19.899 -31.731 1.00 29.34 204 ARG A C 1
ATOM 1681 O O . ARG A 1 204 ? 24.984 -19.933 -32.854 1.00 29.34 204 ARG A O 1
ATOM 1688 N N . ARG A 1 205 ? 23.625 -18.950 -31.373 1.00 30.38 205 ARG A N 1
ATOM 1689 C CA . ARG A 1 205 ? 23.455 -17.632 -32.049 1.00 30.38 205 ARG A CA 1
ATOM 1690 C C . ARG A 1 205 ? 22.686 -16.652 -31.138 1.00 30.38 205 ARG A C 1
ATOM 1692 O O . ARG A 1 205 ? 21.552 -16.283 -31.393 1.00 30.38 205 ARG A O 1
ATOM 1699 N N . ALA A 1 206 ? 23.310 -16.337 -30.000 1.00 31.58 206 ALA A N 1
ATOM 1700 C CA . ALA A 1 206 ? 22.864 -15.350 -28.999 1.00 31.58 206 ALA A CA 1
ATOM 1701 C C . ALA A 1 206 ? 24.061 -14.891 -28.129 1.00 31.58 206 ALA A C 1
ATOM 1703 O O . ALA A 1 206 ? 23.993 -14.791 -26.905 1.00 31.58 206 ALA A O 1
ATOM 1704 N N . ARG A 1 207 ? 25.221 -14.736 -28.774 1.00 36.12 207 ARG A N 1
ATOM 1705 C CA . ARG A 1 207 ? 26.486 -14.207 -28.243 1.00 36.12 207 ARG A CA 1
ATOM 1706 C C . ARG A 1 207 ? 27.082 -13.379 -29.380 1.00 36.12 207 ARG A C 1
ATOM 1708 O O . ARG A 1 207 ? 26.971 -13.850 -30.509 1.00 36.12 207 ARG A O 1
ATOM 1715 N N . SER A 1 208 ? 27.651 -12.208 -29.063 1.00 36.84 208 SER A N 1
ATOM 1716 C CA . SER A 1 208 ? 27.944 -11.089 -29.988 1.00 36.84 208 SER A CA 1
ATOM 1717 C C . SER A 1 208 ? 26.727 -10.669 -30.832 1.00 36.84 208 SER A C 1
ATOM 1719 O O . SER A 1 208 ? 26.282 -11.419 -31.694 1.00 36.84 208 SER A O 1
ATOM 1721 N N . GLY A 1 209 ? 26.174 -9.485 -30.558 1.00 34.53 209 GLY A N 1
ATOM 1722 C CA . GLY A 1 209 ? 24.937 -8.998 -31.182 1.00 34.53 209 GLY A CA 1
ATOM 1723 C C . GLY A 1 209 ? 24.039 -8.319 -30.154 1.00 34.53 209 GLY A C 1
ATOM 1724 O O . GLY A 1 209 ? 23.153 -8.965 -29.610 1.00 34.53 209 GLY A O 1
ATOM 1725 N N . ASP A 1 210 ? 24.369 -7.056 -29.883 1.00 35.00 210 ASP A N 1
ATOM 1726 C CA . ASP A 1 210 ? 23.738 -6.066 -28.998 1.00 35.00 210 ASP A CA 1
ATOM 1727 C C . ASP A 1 210 ? 23.285 -6.472 -27.568 1.00 35.00 210 ASP A C 1
ATOM 1729 O O . ASP A 1 210 ? 22.634 -7.482 -27.299 1.00 35.00 210 ASP A O 1
ATOM 1733 N N . ARG A 1 211 ? 23.633 -5.610 -26.609 1.00 36.94 211 ARG A N 1
ATOM 1734 C CA . ARG A 1 211 ? 23.192 -5.640 -25.203 1.00 36.94 211 ARG A CA 1
ATOM 1735 C C . ARG A 1 211 ? 22.622 -4.294 -24.735 1.00 36.94 211 ARG A C 1
ATOM 1737 O O . ARG A 1 211 ? 22.301 -4.165 -23.557 1.00 36.94 211 ARG A O 1
ATOM 1744 N N . ARG A 1 212 ? 22.520 -3.299 -25.618 1.00 40.06 212 ARG A N 1
ATOM 1745 C CA . ARG A 1 212 ? 21.978 -1.974 -25.316 1.00 40.06 212 ARG A CA 1
ATOM 1746 C C . ARG A 1 212 ? 20.441 -2.022 -25.352 1.00 40.06 212 ARG A C 1
ATOM 1748 O O . ARG A 1 212 ? 19.840 -2.693 -26.183 1.00 40.06 212 ARG A O 1
ATOM 1755 N N . ASP A 1 213 ? 19.824 -1.326 -24.401 1.00 44.72 213 ASP A N 1
ATOM 1756 C CA . ASP A 1 213 ? 18.412 -0.908 -24.398 1.00 44.72 213 ASP A CA 1
ATOM 1757 C C . ASP A 1 213 ? 17.315 -1.978 -24.656 1.00 44.72 213 ASP A C 1
ATOM 1759 O O . ASP A 1 213 ? 16.364 -1.778 -25.422 1.00 44.72 213 ASP A O 1
ATOM 1763 N N . ARG A 1 214 ? 17.377 -3.114 -23.946 1.00 55.06 214 ARG A N 1
ATOM 1764 C CA . ARG A 1 214 ? 16.196 -3.975 -23.726 1.00 55.06 214 ARG A CA 1
ATOM 1765 C C . ARG A 1 214 ? 15.388 -3.489 -22.521 1.00 55.06 214 ARG A C 1
ATOM 1767 O O . ARG A 1 214 ? 15.478 -4.075 -21.444 1.00 55.06 214 ARG A O 1
ATOM 1774 N N . ARG A 1 215 ? 14.598 -2.427 -22.713 1.00 69.44 215 ARG A N 1
ATOM 1775 C CA . ARG A 1 215 ? 13.691 -1.882 -21.686 1.00 69.44 215 ARG A CA 1
ATOM 1776 C C . ARG A 1 215 ? 12.862 -2.987 -21.026 1.00 69.44 215 ARG A C 1
ATOM 1778 O O . ARG A 1 215 ? 12.357 -3.888 -21.700 1.00 69.44 215 ARG A O 1
ATOM 1785 N N . ARG A 1 216 ? 12.733 -2.921 -19.701 1.00 83.50 216 ARG A N 1
ATOM 1786 C CA . ARG A 1 216 ? 12.074 -3.935 -18.868 1.00 83.50 216 ARG A CA 1
ATOM 1787 C C . ARG A 1 216 ? 10.830 -3.357 -18.217 1.00 83.50 216 ARG A C 1
ATOM 1789 O O . ARG A 1 216 ? 10.873 -2.232 -17.739 1.00 83.50 216 ARG A O 1
ATOM 1796 N N . THR A 1 217 ? 9.775 -4.159 -18.122 1.00 87.06 217 THR A N 1
ATOM 1797 C CA . THR A 1 217 ? 8.609 -3.848 -17.283 1.00 87.06 217 THR A CA 1
ATOM 1798 C C . THR A 1 217 ? 8.046 -5.114 -16.634 1.00 87.06 217 THR A C 1
ATOM 1800 O O . THR A 1 217 ? 8.424 -6.223 -17.026 1.00 87.06 217 THR A O 1
ATOM 1803 N N . ILE A 1 218 ? 7.183 -4.954 -15.630 1.00 91.12 218 ILE A N 1
ATOM 1804 C CA . ILE A 1 218 ? 6.427 -6.032 -14.983 1.00 91.12 218 ILE A CA 1
ATOM 1805 C C . ILE A 1 218 ? 4.984 -5.942 -15.473 1.00 91.12 218 ILE A C 1
ATOM 1807 O O . ILE A 1 218 ? 4.310 -4.950 -15.223 1.00 91.12 218 ILE A O 1
ATOM 1811 N N . ILE A 1 219 ? 4.500 -6.990 -16.136 1.00 91.50 219 ILE A N 1
ATOM 1812 C CA . ILE A 1 219 ? 3.066 -7.121 -16.420 1.00 91.50 219 ILE A CA 1
ATOM 1813 C C . ILE A 1 219 ? 2.337 -7.403 -15.101 1.00 91.50 219 ILE A C 1
ATOM 1815 O O . ILE A 1 219 ? 2.741 -8.317 -14.378 1.00 91.50 219 ILE A O 1
ATOM 1819 N N . ALA A 1 220 ? 1.287 -6.635 -14.793 1.00 90.31 220 ALA A N 1
ATOM 1820 C CA . ALA A 1 220 ? 0.548 -6.743 -13.533 1.00 90.31 220 ALA A CA 1
ATOM 1821 C C . ALA A 1 220 ? -0.085 -8.134 -13.361 1.00 90.31 220 ALA A C 1
ATOM 1823 O O . ALA A 1 220 ? -0.008 -8.712 -12.279 1.00 90.31 220 ALA A O 1
ATOM 1824 N N . GLY A 1 221 ? -0.569 -8.746 -14.446 1.00 91.75 221 GLY A N 1
ATOM 1825 C CA . GLY A 1 221 ? -0.879 -10.173 -14.471 1.00 91.75 221 GLY A CA 1
ATOM 1826 C C . GLY A 1 221 ? -1.399 -10.711 -15.805 1.00 91.75 221 GLY A C 1
ATOM 1827 O O . GLY A 1 221 ? -1.818 -9.965 -16.689 1.00 91.75 221 GLY A O 1
ATOM 1828 N N . TYR A 1 222 ? -1.355 -12.036 -15.956 1.00 88.75 222 TYR A N 1
ATOM 1829 C CA . TYR A 1 222 ? -1.745 -12.727 -17.189 1.00 88.75 222 TYR A CA 1
ATOM 1830 C C . TYR A 1 222 ? -3.129 -13.387 -17.088 1.00 88.75 222 TYR A C 1
ATOM 1832 O O . TYR A 1 222 ? -3.410 -14.041 -16.083 1.00 88.75 222 TYR A O 1
ATOM 1840 N N . PRO A 1 223 ? -3.956 -13.332 -18.154 1.00 87.50 223 PRO A N 1
ATOM 1841 C CA . PRO A 1 223 ? -3.560 -13.004 -19.530 1.00 87.50 223 PRO A CA 1
ATOM 1842 C C . PRO A 1 223 ? -3.901 -11.584 -20.026 1.00 87.50 223 PRO A C 1
ATOM 1844 O O . PRO A 1 223 ? -3.619 -11.311 -21.189 1.00 87.50 223 PRO A O 1
ATOM 1847 N N . TRP A 1 224 ? -4.530 -10.717 -19.221 1.00 84.50 224 TRP A N 1
ATOM 1848 C CA . TRP A 1 224 ? -5.218 -9.514 -19.732 1.00 84.50 224 TRP A CA 1
ATOM 1849 C C . TRP A 1 224 ? -4.776 -8.152 -19.171 1.00 84.50 224 TRP A C 1
ATOM 1851 O O . TRP A 1 224 ? -5.346 -7.148 -19.591 1.00 84.50 224 TRP A O 1
ATOM 1861 N N . PHE A 1 225 ? -3.795 -8.071 -18.266 1.00 83.31 225 PHE A N 1
ATOM 1862 C CA . PHE A 1 225 ? -3.272 -6.771 -17.825 1.00 83.31 225 PHE A CA 1
ATOM 1863 C C . PHE A 1 225 ? -2.031 -6.323 -18.604 1.00 83.31 225 PHE A C 1
ATOM 1865 O O . PHE A 1 225 ? -1.281 -7.122 -19.166 1.00 83.31 225 PHE A O 1
ATOM 1872 N N . THR A 1 226 ? -1.816 -5.012 -18.573 1.00 81.50 226 THR A N 1
ATOM 1873 C CA . THR A 1 226 ? -0.616 -4.280 -18.996 1.00 81.50 226 THR A CA 1
ATOM 1874 C C . THR A 1 226 ? 0.346 -4.114 -17.804 1.00 81.50 226 THR A C 1
ATOM 1876 O O . THR A 1 226 ? 0.258 -4.850 -16.816 1.00 81.50 226 THR A O 1
ATOM 1879 N N . ASP A 1 227 ? 1.298 -3.182 -17.864 1.00 79.25 227 ASP A N 1
ATOM 1880 C CA . ASP A 1 227 ? 2.094 -2.770 -16.707 1.00 79.25 227 ASP A CA 1
ATOM 1881 C C . ASP A 1 227 ? 1.447 -1.602 -15.956 1.00 79.25 227 ASP A C 1
ATOM 1883 O O . ASP A 1 227 ? 1.271 -0.506 -16.488 1.00 79.25 227 ASP A O 1
ATOM 1887 N N . TRP A 1 228 ? 1.115 -1.859 -14.691 1.00 86.19 228 TRP A N 1
ATOM 1888 C CA . TRP A 1 228 ? 0.509 -0.889 -13.784 1.00 86.19 228 TRP A CA 1
ATOM 1889 C C . TRP A 1 228 ? 1.549 -0.428 -12.765 1.00 86.19 228 TRP A C 1
ATOM 1891 O O . TRP A 1 228 ? 2.323 -1.244 -12.258 1.00 86.19 228 TRP A O 1
ATOM 1901 N N . GLY A 1 229 ? 1.607 0.872 -12.474 1.00 87.62 229 GLY A N 1
ATOM 1902 C CA . GLY A 1 229 ? 2.654 1.463 -11.634 1.00 87.62 229 GLY A CA 1
ATOM 1903 C C . GLY A 1 229 ? 2.636 0.896 -10.218 1.00 87.62 229 GLY A C 1
ATOM 1904 O O . GLY A 1 229 ? 3.648 0.400 -9.721 1.00 87.62 229 GLY A O 1
ATOM 1905 N N . ARG A 1 230 ? 1.451 0.876 -9.602 1.00 94.94 230 ARG A N 1
ATOM 1906 C CA . ARG A 1 230 ? 1.220 0.318 -8.265 1.00 94.94 230 ARG A CA 1
ATOM 1907 C C . ARG A 1 230 ? 1.676 -1.145 -8.158 1.00 94.94 230 ARG A C 1
ATOM 1909 O O . ARG A 1 230 ? 2.562 -1.450 -7.354 1.00 94.94 230 ARG A O 1
ATOM 1916 N N . ASP A 1 231 ? 1.134 -2.026 -9.001 1.00 95.12 231 ASP A N 1
ATOM 1917 C CA . ASP A 1 231 ? 1.509 -3.442 -9.075 1.00 95.12 231 ASP A CA 1
ATOM 1918 C C . ASP A 1 231 ? 3.004 -3.623 -9.333 1.00 95.12 231 ASP A C 1
ATOM 1920 O O . ASP A 1 231 ? 3.639 -4.451 -8.680 1.00 95.12 231 ASP A O 1
ATOM 1924 N N . THR A 1 232 ? 3.589 -2.829 -10.238 1.00 95.56 232 THR A N 1
ATOM 1925 C CA . THR A 1 232 ? 5.017 -2.892 -10.576 1.00 95.56 232 THR A CA 1
ATOM 1926 C C . THR A 1 232 ? 5.879 -2.686 -9.339 1.00 95.56 232 THR A C 1
ATOM 1928 O O . THR A 1 232 ? 6.766 -3.500 -9.080 1.00 95.56 232 THR A O 1
ATOM 1931 N N . PHE A 1 233 ? 5.639 -1.636 -8.551 1.00 97.62 233 PHE A N 1
ATOM 1932 C CA . PHE A 1 233 ? 6.504 -1.312 -7.413 1.00 97.62 233 PHE A CA 1
ATOM 1933 C C . PHE A 1 233 ? 6.288 -2.227 -6.208 1.00 97.62 233 PHE A C 1
ATOM 1935 O O . PHE A 1 233 ? 7.265 -2.559 -5.536 1.00 97.62 233 PHE A O 1
ATOM 1942 N N . ILE A 1 234 ? 5.063 -2.709 -5.973 1.00 97.88 234 ILE A N 1
ATOM 1943 C CA . ILE A 1 234 ? 4.803 -3.753 -4.971 1.00 97.88 234 ILE A CA 1
ATOM 1944 C C . ILE A 1 234 ? 5.497 -5.058 -5.400 1.00 97.88 234 ILE A C 1
ATOM 1946 O O . ILE A 1 234 ? 6.332 -5.600 -4.671 1.00 97.88 234 ILE A O 1
ATOM 1950 N N . ALA A 1 235 ? 5.244 -5.527 -6.625 1.00 97.62 235 ALA A N 1
ATOM 1951 C CA . ALA A 1 235 ? 5.780 -6.786 -7.132 1.00 97.62 235 ALA A CA 1
ATOM 1952 C C . ALA A 1 235 ? 7.314 -6.789 -7.250 1.00 97.62 235 ALA A C 1
ATOM 1954 O O . ALA A 1 235 ? 7.945 -7.796 -6.924 1.00 97.62 235 ALA A O 1
ATOM 1955 N N . LEU A 1 236 ? 7.942 -5.685 -7.674 1.00 97.69 236 LEU A N 1
ATOM 1956 C CA . LEU A 1 236 ? 9.394 -5.567 -7.885 1.00 97.69 236 LEU A CA 1
ATOM 1957 C C . LEU A 1 236 ? 10.210 -5.910 -6.628 1.00 97.69 236 LEU A C 1
ATOM 1959 O O . LEU A 1 236 ? 11.286 -6.511 -6.733 1.00 97.69 236 LEU A O 1
ATOM 1963 N N . ARG A 1 237 ? 9.686 -5.602 -5.436 1.00 97.69 237 ARG A N 1
ATOM 1964 C CA . ARG A 1 237 ? 10.320 -5.919 -4.144 1.00 97.69 237 ARG A CA 1
ATOM 1965 C C . ARG A 1 237 ? 10.504 -7.425 -3.964 1.00 97.69 237 ARG A C 1
ATOM 1967 O O . ARG A 1 237 ? 11.578 -7.880 -3.569 1.00 97.69 237 ARG A O 1
ATOM 1974 N N . GLY A 1 238 ? 9.492 -8.206 -4.330 1.00 96.88 238 GLY A N 1
ATOM 1975 C CA . GLY A 1 238 ? 9.537 -9.664 -4.346 1.00 96.88 238 GLY A CA 1
ATOM 1976 C C . GLY A 1 238 ? 10.217 -10.241 -5.583 1.00 96.88 238 GLY A C 1
ATOM 1977 O O . GLY A 1 238 ? 11.261 -10.888 -5.487 1.00 96.88 238 GLY A O 1
ATOM 1978 N N . LEU A 1 239 ? 9.636 -9.985 -6.758 1.00 96.19 239 LEU A N 1
ATOM 1979 C CA . LEU A 1 239 ? 10.033 -10.573 -8.039 1.00 96.19 239 LEU A CA 1
ATOM 1980 C C . LEU A 1 239 ? 11.488 -10.267 -8.415 1.00 96.19 239 LEU A C 1
ATOM 1982 O O . LEU A 1 239 ? 12.123 -11.110 -9.058 1.00 96.19 239 LEU A O 1
ATOM 1986 N N . CYS A 1 240 ? 12.028 -9.115 -7.990 1.00 96.88 240 CYS A N 1
ATOM 1987 C CA . CYS A 1 240 ? 13.391 -8.689 -8.309 1.00 96.88 240 CYS A CA 1
ATOM 1988 C C . CYS A 1 240 ? 14.302 -8.499 -7.083 1.00 96.88 240 CYS A C 1
ATOM 1990 O O . CYS A 1 240 ? 15.376 -9.098 -7.041 1.00 96.88 240 CYS A O 1
ATOM 1992 N N . LEU A 1 241 ? 13.934 -7.692 -6.079 1.00 96.94 241 LEU A N 1
ATOM 1993 C CA . LEU A 1 241 ? 14.869 -7.361 -4.982 1.00 96.94 241 LEU A CA 1
ATOM 1994 C C . LEU A 1 241 ? 15.084 -8.532 -4.009 1.00 96.94 241 LEU A C 1
ATOM 1996 O O . LEU A 1 241 ? 16.188 -8.717 -3.482 1.00 96.94 241 LEU A O 1
ATOM 2000 N N . ALA A 1 242 ? 14.054 -9.344 -3.765 1.00 95.62 242 ALA A N 1
ATOM 2001 C CA . ALA A 1 242 ? 14.128 -10.526 -2.910 1.00 95.62 242 ALA A CA 1
ATOM 2002 C C . ALA A 1 242 ? 14.840 -11.710 -3.586 1.00 95.62 242 ALA A C 1
ATOM 2004 O O . ALA A 1 242 ? 15.649 -12.379 -2.937 1.00 95.62 242 ALA A O 1
ATOM 2005 N N . THR A 1 243 ? 14.604 -11.907 -4.887 1.00 93.88 243 THR A N 1
ATOM 2006 C CA . THR A 1 243 ? 15.252 -12.928 -5.735 1.00 93.88 243 THR A CA 1
ATOM 2007 C C . THR A 1 243 ? 16.676 -12.565 -6.175 1.00 93.88 243 THR A C 1
ATOM 2009 O O . THR A 1 243 ? 17.435 -13.453 -6.558 1.00 93.88 243 THR A O 1
ATOM 2012 N N . GLY A 1 244 ? 17.060 -11.285 -6.113 1.00 94.12 244 GLY A N 1
ATOM 2013 C CA . GLY A 1 244 ? 18.388 -10.790 -6.494 1.00 94.12 244 GLY A CA 1
ATOM 2014 C C . GLY A 1 244 ? 18.529 -10.347 -7.957 1.00 94.12 244 GLY A C 1
ATOM 2015 O O . GLY A 1 244 ? 19.651 -10.145 -8.421 1.00 94.12 244 GLY A O 1
ATOM 2016 N N . ARG A 1 245 ? 17.425 -10.156 -8.695 1.00 95.19 245 ARG A N 1
ATOM 2017 C CA . ARG A 1 245 ? 17.413 -9.620 -10.075 1.00 95.19 245 ARG A CA 1
ATOM 2018 C C . ARG A 1 245 ? 17.598 -8.094 -10.097 1.00 95.19 245 ARG A C 1
ATOM 2020 O O . ARG A 1 245 ? 16.777 -7.358 -10.644 1.00 95.19 245 ARG A O 1
ATOM 2027 N N . PHE A 1 246 ? 18.677 -7.607 -9.485 1.00 96.12 246 PHE A N 1
ATOM 2028 C CA . PHE A 1 246 ? 18.946 -6.172 -9.339 1.00 96.12 246 PHE A CA 1
ATOM 2029 C C . PHE A 1 246 ? 19.095 -5.441 -10.682 1.00 96.12 246 PHE A C 1
ATOM 2031 O O . PHE A 1 246 ? 18.655 -4.302 -10.790 1.00 96.12 246 PHE A O 1
ATOM 2038 N N . ASP A 1 247 ? 19.628 -6.090 -11.723 1.00 94.75 247 ASP A N 1
ATOM 2039 C CA . ASP A 1 247 ? 19.708 -5.495 -13.065 1.00 94.75 247 ASP A CA 1
ATOM 2040 C C . ASP A 1 247 ? 18.334 -5.214 -13.680 1.00 94.75 247 ASP A C 1
ATOM 2042 O O . ASP A 1 247 ? 18.138 -4.162 -14.287 1.00 94.75 247 ASP A O 1
ATOM 2046 N N . ASP A 1 248 ? 17.370 -6.127 -13.526 1.00 94.50 248 ASP A N 1
ATOM 2047 C CA . ASP A 1 248 ? 16.010 -5.904 -14.022 1.00 94.50 248 ASP A CA 1
ATOM 2048 C C . ASP A 1 248 ? 15.314 -4.808 -13.195 1.00 94.50 248 ASP A C 1
ATOM 2050 O O . ASP A 1 248 ? 14.701 -3.914 -13.772 1.00 94.50 248 ASP A O 1
ATOM 2054 N N . ALA A 1 249 ? 15.482 -4.810 -11.863 1.00 96.69 249 ALA A N 1
ATOM 2055 C CA . ALA A 1 249 ? 14.966 -3.745 -10.997 1.00 96.69 249 ALA A CA 1
ATOM 2056 C C . ALA A 1 249 ? 15.526 -2.360 -11.364 1.00 96.69 249 ALA A C 1
ATOM 2058 O O . ALA A 1 249 ? 14.759 -1.408 -11.457 1.00 96.69 249 ALA A O 1
ATOM 2059 N N . ARG A 1 250 ? 16.836 -2.253 -11.631 1.00 96.88 250 ARG A N 1
ATOM 2060 C CA . ARG A 1 250 ? 17.492 -1.014 -12.083 1.00 96.88 250 ARG A CA 1
ATOM 2061 C C . ARG A 1 250 ? 16.871 -0.474 -13.371 1.00 96.88 250 ARG A C 1
ATOM 2063 O O . ARG A 1 250 ? 16.603 0.718 -13.457 1.00 96.88 250 ARG A O 1
ATOM 2070 N N . GLN A 1 251 ? 16.654 -1.342 -14.361 1.00 94.31 251 GLN A N 1
ATOM 2071 C CA . GLN A 1 251 ? 16.071 -0.950 -15.650 1.00 94.31 251 GLN A CA 1
ATOM 2072 C C . GLN A 1 251 ? 14.629 -0.458 -15.486 1.00 94.31 251 GLN A C 1
ATOM 2074 O O . GLN A 1 251 ? 14.298 0.604 -16.003 1.00 94.31 251 GLN A O 1
ATOM 2079 N N . ILE A 1 252 ? 13.807 -1.182 -14.717 1.00 94.56 252 ILE A N 1
ATOM 2080 C CA . ILE A 1 252 ? 12.418 -0.794 -14.430 1.00 94.56 252 ILE A CA 1
ATOM 2081 C C . ILE A 1 252 ? 12.389 0.551 -13.689 1.00 94.56 252 ILE A C 1
ATOM 2083 O O . ILE A 1 252 ? 11.758 1.496 -14.150 1.00 94.56 252 ILE A O 1
ATOM 2087 N N . LEU A 1 253 ? 13.105 0.674 -12.568 1.00 96.94 253 LEU A N 1
ATOM 2088 C CA . LEU A 1 253 ? 13.071 1.883 -11.741 1.00 96.94 253 LEU A CA 1
ATOM 2089 C C . LEU A 1 253 ? 13.610 3.121 -12.482 1.00 96.94 253 LEU A C 1
ATOM 2091 O O . LEU A 1 253 ? 13.089 4.208 -12.262 1.00 96.94 253 LEU A O 1
ATOM 2095 N N . ARG A 1 254 ? 14.596 2.987 -13.386 1.00 95.31 254 ARG A N 1
ATOM 2096 C CA . ARG A 1 254 ? 15.065 4.116 -14.216 1.00 95.31 254 ARG A CA 1
ATOM 2097 C C . ARG A 1 254 ? 14.051 4.564 -15.265 1.00 95.31 254 ARG A C 1
ATOM 2099 O O . ARG A 1 254 ? 13.922 5.765 -15.470 1.00 95.31 254 ARG A O 1
ATOM 2106 N N . GLU A 1 255 ? 13.359 3.630 -15.916 1.00 92.50 255 GLU A N 1
ATOM 2107 C CA . GLU A 1 255 ? 12.301 3.960 -16.882 1.00 92.50 255 GLU A CA 1
ATOM 2108 C C . GLU A 1 255 ? 11.175 4.735 -16.177 1.00 92.50 255 GLU A C 1
ATOM 2110 O O . GLU A 1 255 ? 10.799 5.826 -16.600 1.00 92.50 255 GLU A O 1
ATOM 2115 N N . TRP A 1 256 ? 10.715 4.219 -15.033 1.00 94.12 256 TRP A N 1
ATOM 2116 C CA . TRP A 1 256 ? 9.668 4.849 -14.228 1.00 94.12 256 TRP A CA 1
ATOM 2117 C C . TRP A 1 256 ? 10.098 6.185 -13.601 1.00 94.12 256 TRP A C 1
ATOM 2119 O O . TRP A 1 256 ? 9.291 7.108 -13.557 1.00 94.12 256 TRP A O 1
ATOM 2129 N N . ALA A 1 257 ? 11.361 6.350 -13.192 1.00 96.19 257 ALA A N 1
ATOM 2130 C CA . ALA A 1 257 ? 11.884 7.638 -12.718 1.00 96.19 257 ALA A CA 1
ATOM 2131 C C . ALA A 1 257 ? 11.758 8.757 -13.772 1.00 96.19 257 ALA A C 1
ATOM 2133 O O . ALA A 1 257 ? 11.499 9.906 -13.421 1.00 96.19 257 ALA A O 1
ATOM 2134 N N . GLY A 1 258 ? 11.880 8.420 -15.062 1.00 92.69 258 GLY A N 1
ATOM 2135 C CA . GLY A 1 258 ? 11.668 9.355 -16.172 1.00 92.69 258 GLY A CA 1
ATOM 2136 C C . GLY A 1 258 ? 10.204 9.753 -16.410 1.00 92.69 258 GLY A C 1
ATOM 2137 O O . GLY A 1 258 ? 9.954 10.675 -17.180 1.00 92.69 258 GLY A O 1
ATOM 2138 N N . ALA A 1 259 ? 9.241 9.091 -15.758 1.00 93.56 259 ALA A N 1
ATOM 2139 C CA . ALA A 1 259 ? 7.806 9.350 -15.898 1.00 93.56 259 ALA A CA 1
ATOM 2140 C C . ALA A 1 259 ? 7.212 10.229 -14.775 1.00 93.56 259 ALA A C 1
ATOM 2142 O O . ALA A 1 259 ? 5.998 10.449 -14.750 1.00 93.56 259 ALA A O 1
ATOM 2143 N N . VAL A 1 260 ? 8.031 10.737 -13.840 1.00 96.50 260 VAL A N 1
ATOM 2144 C CA . VAL A 1 260 ? 7.559 11.612 -12.751 1.00 96.50 260 VAL A CA 1
ATOM 2145 C C . VAL A 1 260 ? 7.037 12.933 -13.318 1.00 96.50 260 VAL A C 1
ATOM 2147 O O . VAL A 1 260 ? 7.772 13.700 -13.936 1.00 96.50 260 VAL A O 1
ATOM 2150 N N . SER A 1 261 ? 5.766 13.240 -13.057 1.00 95.56 261 SER A N 1
ATOM 2151 C CA . SER A 1 261 ? 5.106 14.464 -13.517 1.00 95.56 261 SER A CA 1
ATOM 2152 C C . SER A 1 261 ? 4.281 15.084 -12.395 1.00 95.56 261 SER A C 1
ATOM 2154 O O . SER A 1 261 ? 3.364 14.452 -11.870 1.00 95.56 261 SER A O 1
ATOM 2156 N N . GLN A 1 262 ? 4.595 16.330 -12.019 1.00 95.25 262 GLN A N 1
ATOM 2157 C CA . GLN A 1 262 ? 3.980 17.041 -10.880 1.00 95.25 262 GLN A CA 1
ATOM 2158 C C . GLN A 1 262 ? 4.072 16.257 -9.548 1.00 95.25 262 GLN A C 1
ATOM 2160 O O . GLN A 1 262 ? 3.212 16.373 -8.680 1.00 95.25 262 GLN A O 1
ATOM 2165 N N . GLY A 1 263 ? 5.112 15.430 -9.390 1.00 96.25 263 GLY A N 1
ATOM 2166 C CA . GLY A 1 263 ? 5.315 14.552 -8.232 1.00 96.25 263 GLY A CA 1
ATOM 2167 C C . GLY A 1 263 ? 4.505 13.249 -8.241 1.00 96.25 263 GLY A C 1
ATOM 2168 O O . GLY A 1 263 ? 4.643 12.454 -7.321 1.00 96.25 263 GLY A O 1
ATOM 2169 N N . MET A 1 264 ? 3.687 12.994 -9.266 1.00 96.62 264 MET A N 1
ATOM 2170 C CA . MET A 1 264 ? 3.003 11.710 -9.460 1.00 96.62 264 MET A CA 1
ATOM 2171 C C . MET A 1 264 ? 3.740 10.835 -10.478 1.00 96.62 264 MET A C 1
ATOM 2173 O O . MET A 1 264 ? 4.448 11.339 -11.349 1.00 96.62 264 MET A O 1
ATOM 2177 N N . LEU A 1 265 ? 3.501 9.528 -10.399 1.00 94.44 265 LEU A N 1
ATOM 2178 C CA . LEU A 1 265 ? 3.745 8.565 -11.473 1.00 94.44 265 LEU A CA 1
ATOM 2179 C C . LEU A 1 265 ? 2.399 8.132 -12.067 1.00 94.44 265 LEU A C 1
ATOM 2181 O O . LEU A 1 265 ? 1.388 8.215 -11.362 1.00 94.44 265 LEU A O 1
ATOM 2185 N N . PRO A 1 266 ? 2.356 7.679 -13.331 1.00 89.19 266 PRO A N 1
ATOM 2186 C CA . PRO A 1 266 ? 1.126 7.144 -13.887 1.00 89.19 266 PRO A CA 1
ATOM 2187 C C . PRO A 1 266 ? 0.761 5.805 -13.229 1.00 89.19 266 PRO A C 1
ATOM 2189 O O . PRO A 1 266 ? 1.629 5.035 -12.819 1.00 89.19 266 PRO A O 1
ATOM 2192 N N . ASN A 1 267 ? -0.532 5.512 -13.132 1.00 85.25 267 ASN A N 1
ATOM 2193 C CA . ASN A 1 267 ? -1.023 4.195 -12.747 1.00 85.25 267 ASN A CA 1
ATOM 2194 C C . ASN A 1 267 ? -0.958 3.226 -13.933 1.00 85.25 267 ASN A C 1
ATOM 2196 O O . ASN A 1 267 ? -0.624 2.063 -13.744 1.00 85.25 267 ASN A O 1
ATOM 2200 N N . HIS A 1 268 ? -1.223 3.717 -15.148 1.00 81.56 268 HIS A N 1
ATOM 2201 C CA . HIS A 1 268 ? -1.342 2.916 -16.365 1.00 81.56 268 HIS A CA 1
ATOM 2202 C C . HIS A 1 268 ? -0.666 3.594 -17.572 1.00 81.56 268 HIS A C 1
ATOM 2204 O O . HIS A 1 268 ? -0.741 4.816 -17.742 1.00 81.56 268 HIS A O 1
ATOM 2210 N N . PHE A 1 269 ? -0.024 2.782 -18.420 1.00 75.94 269 PHE A N 1
ATOM 2211 C CA . PHE A 1 269 ? 0.502 3.170 -19.732 1.00 75.94 269 PHE A CA 1
ATOM 2212 C C . PHE A 1 269 ? -0.350 2.546 -20.856 1.00 75.94 269 PHE A C 1
ATOM 2214 O O . PHE A 1 269 ? -0.256 1.334 -21.064 1.00 75.94 269 PHE A O 1
ATOM 2221 N N . PRO A 1 270 ? -1.140 3.337 -21.610 1.00 68.44 270 PRO A N 1
ATOM 2222 C CA . PRO A 1 270 ? -1.957 2.828 -22.712 1.00 68.44 270 PRO A CA 1
ATOM 2223 C C . PRO A 1 270 ? -1.153 2.091 -23.798 1.00 68.44 270 PRO A C 1
ATOM 2225 O O . PRO A 1 270 ? -0.143 2.590 -24.299 1.00 68.44 270 PRO A O 1
ATOM 2228 N N . ASP A 1 271 ? -1.633 0.914 -24.215 1.00 64.25 271 ASP A N 1
ATOM 2229 C CA . ASP A 1 271 ? -0.975 0.055 -25.220 1.00 64.25 271 ASP A CA 1
ATOM 2230 C C . ASP A 1 271 ? -0.891 0.671 -26.631 1.00 64.25 271 ASP A C 1
ATOM 2232 O O . ASP A 1 271 ? -0.087 0.231 -27.459 1.00 64.25 271 ASP A O 1
ATOM 2236 N N . ASP A 1 272 ? -1.704 1.688 -26.925 1.00 68.62 272 ASP A N 1
ATOM 2237 C CA . ASP A 1 272 ? -1.648 2.460 -28.170 1.00 68.62 272 ASP A CA 1
ATOM 2238 C C . ASP A 1 272 ? -0.591 3.582 -28.149 1.00 68.62 272 ASP A C 1
ATOM 2240 O O . ASP A 1 272 ? -0.268 4.136 -29.202 1.00 68.62 272 ASP A O 1
ATOM 2244 N N . GLY A 1 273 ? 0.000 3.871 -26.984 1.00 65.25 273 GLY A N 1
ATOM 2245 C CA . GLY A 1 273 ? 0.937 4.975 -26.780 1.00 65.25 273 GLY A CA 1
ATOM 2246 C C . GLY A 1 273 ? 0.275 6.316 -26.450 1.00 65.25 273 GLY A C 1
ATOM 2247 O O . GLY A 1 273 ? 0.935 7.347 -26.576 1.00 65.25 273 GLY A O 1
ATOM 2248 N N . GLY A 1 274 ? -1.002 6.318 -26.050 1.00 70.94 274 GLY A N 1
ATOM 2249 C CA . GLY A 1 274 ? -1.701 7.495 -25.536 1.00 70.94 274 GLY A CA 1
ATOM 2250 C C . GLY A 1 274 ? -1.129 8.052 -24.222 1.00 70.94 274 GLY A C 1
ATOM 2251 O O . GLY A 1 274 ? -0.196 7.511 -23.626 1.00 70.94 274 GLY A O 1
ATOM 2252 N N . THR A 1 275 ? -1.701 9.169 -23.764 1.00 75.56 275 THR A N 1
ATOM 2253 C CA . THR A 1 275 ? -1.267 9.880 -22.550 1.00 75.56 275 THR A CA 1
ATOM 2254 C C . THR A 1 275 ? -1.317 8.971 -21.310 1.00 75.56 275 THR A C 1
ATOM 2256 O O . THR A 1 275 ? -2.381 8.419 -21.031 1.00 75.56 275 THR A O 1
ATOM 2259 N N . PRO A 1 276 ? -0.226 8.846 -20.526 1.00 83.44 276 PRO A N 1
ATOM 2260 C CA . PRO A 1 276 ? -0.226 8.057 -19.293 1.00 83.44 276 PRO A CA 1
ATOM 2261 C C . PRO A 1 276 ? -1.229 8.583 -18.257 1.00 83.44 276 PRO A C 1
ATOM 2263 O O . PRO A 1 276 ? -1.363 9.795 -18.064 1.00 83.44 276 PRO A O 1
ATOM 2266 N N . GLU A 1 277 ? -1.912 7.678 -17.559 1.00 85.75 277 GLU A N 1
ATOM 2267 C CA . GLU A 1 277 ? -2.983 8.028 -16.620 1.00 85.75 277 GLU A CA 1
ATOM 2268 C C . GLU A 1 277 ? -2.431 8.305 -15.216 1.00 85.75 277 GLU A C 1
ATOM 2270 O O . GLU A 1 277 ? -1.935 7.400 -14.554 1.00 85.75 277 GLU A O 1
ATOM 2275 N N . PHE A 1 278 ? -2.546 9.537 -14.712 1.00 90.25 278 PHE A N 1
ATOM 2276 C CA . PHE A 1 278 ? -2.049 9.932 -13.380 1.00 90.25 278 PHE A CA 1
ATOM 2277 C C . PHE A 1 278 ? -3.110 9.792 -12.267 1.00 90.25 278 PHE A C 1
ATOM 2279 O O . PHE A 1 278 ? -3.196 10.621 -11.365 1.00 90.25 278 PHE A O 1
ATOM 2286 N N . ASN A 1 279 ? -3.916 8.731 -12.319 1.00 89.94 279 ASN A N 1
ATOM 2287 C CA . ASN A 1 279 ? -5.038 8.448 -11.413 1.00 89.94 279 ASN A CA 1
ATOM 2288 C C . ASN A 1 279 ? -4.662 7.563 -10.200 1.00 89.94 279 ASN A C 1
ATOM 2290 O O . ASN A 1 279 ? -5.491 6.801 -9.719 1.00 89.94 279 ASN A O 1
ATOM 2294 N N . ALA A 1 280 ? -3.433 7.665 -9.671 1.00 94.06 280 ALA A N 1
ATOM 2295 C CA . ALA A 1 280 ? -3.022 6.950 -8.455 1.00 94.06 280 ALA A CA 1
ATOM 2296 C C . ALA A 1 280 ? -2.221 7.824 -7.476 1.00 94.06 280 ALA A C 1
ATOM 2298 O O . ALA A 1 280 ? -1.204 8.414 -7.845 1.00 94.06 280 ALA A O 1
ATOM 2299 N N . VAL A 1 281 ? -2.650 7.867 -6.208 1.00 97.12 281 VAL A N 1
ATOM 2300 C CA . VAL A 1 281 ? -1.948 8.584 -5.117 1.00 97.12 281 VAL A CA 1
ATOM 2301 C C . VAL A 1 281 ? -0.878 7.724 -4.429 1.00 97.12 281 VAL A C 1
ATOM 2303 O O . VAL A 1 281 ? 0.065 8.225 -3.826 1.00 97.12 281 VAL A O 1
ATOM 2306 N N . ASP A 1 282 ? -1.002 6.405 -4.522 1.00 97.56 282 ASP A N 1
ATOM 2307 C CA . ASP A 1 282 ? -0.130 5.438 -3.859 1.00 97.56 282 ASP A CA 1
ATOM 2308 C C . ASP A 1 282 ? 1.011 4.935 -4.758 1.00 97.56 282 ASP A C 1
ATOM 2310 O O . ASP A 1 282 ? 2.091 4.636 -4.251 1.00 97.56 282 ASP A O 1
ATOM 2314 N N . ALA A 1 283 ? 0.832 4.898 -6.084 1.00 97.12 283 ALA A N 1
ATOM 2315 C CA . ALA A 1 283 ? 1.849 4.430 -7.035 1.00 97.12 283 ALA A CA 1
ATOM 2316 C C . ALA A 1 283 ? 3.195 5.180 -6.911 1.00 97.12 283 ALA A C 1
ATOM 2318 O O . ALA A 1 283 ? 4.255 4.554 -6.869 1.00 97.12 283 ALA A O 1
ATOM 2319 N N . ALA A 1 284 ? 3.170 6.512 -6.777 1.00 98.19 284 ALA A N 1
ATOM 2320 C CA . ALA A 1 284 ? 4.382 7.315 -6.585 1.00 98.19 284 ALA A CA 1
ATOM 2321 C C . ALA A 1 284 ? 5.076 7.027 -5.239 1.00 98.19 284 ALA A C 1
ATOM 2323 O O . ALA A 1 284 ? 6.303 6.975 -5.161 1.00 98.19 284 ALA A O 1
ATOM 2324 N N . LEU A 1 285 ? 4.307 6.779 -4.176 1.00 98.69 285 LEU A N 1
ATOM 2325 C CA . LEU A 1 285 ? 4.853 6.479 -2.852 1.00 98.69 285 LEU A CA 1
ATOM 2326 C C . LEU A 1 285 ? 5.426 5.052 -2.783 1.00 98.69 285 LEU A C 1
ATOM 2328 O O . LEU A 1 285 ? 6.486 4.832 -2.193 1.00 98.69 285 LEU A O 1
ATOM 2332 N N . TRP A 1 286 ? 4.788 4.090 -3.459 1.00 98.69 286 TRP A N 1
ATOM 2333 C CA . TRP A 1 286 ? 5.334 2.746 -3.647 1.00 98.69 286 TRP A CA 1
ATOM 2334 C C . TRP A 1 286 ? 6.636 2.752 -4.458 1.00 98.69 286 TRP A C 1
ATOM 2336 O O . TRP A 1 286 ? 7.550 2.000 -4.113 1.00 98.69 286 TRP A O 1
ATOM 2346 N N . PHE A 1 287 ? 6.776 3.626 -5.464 1.00 98.75 287 PHE A N 1
ATOM 2347 C CA . PHE A 1 287 ? 8.063 3.844 -6.135 1.00 98.75 287 PHE A CA 1
ATOM 2348 C C . PHE A 1 287 ? 9.139 4.309 -5.152 1.00 98.75 287 PHE A C 1
ATOM 2350 O O . PHE A 1 287 ? 10.217 3.722 -5.143 1.00 98.75 287 PHE A O 1
ATOM 2357 N N . VAL A 1 288 ? 8.861 5.296 -4.288 1.00 98.88 288 VAL A N 1
ATOM 2358 C CA . VAL A 1 288 ? 9.840 5.783 -3.294 1.00 98.88 288 VAL A CA 1
ATOM 2359 C C . VAL A 1 288 ? 10.308 4.645 -2.377 1.00 98.88 288 VAL A C 1
ATOM 2361 O O . VAL A 1 288 ? 11.510 4.476 -2.165 1.00 98.88 288 VAL A O 1
ATOM 2364 N N . VAL A 1 289 ? 9.380 3.806 -1.901 1.00 98.75 289 VAL A N 1
ATOM 2365 C CA . VAL A 1 289 ? 9.693 2.608 -1.100 1.00 98.75 289 VAL A CA 1
ATOM 2366 C C . VAL A 1 289 ? 10.553 1.606 -1.881 1.00 98.75 289 VAL A C 1
ATOM 2368 O O . VAL A 1 289 ? 11.565 1.131 -1.362 1.00 98.75 289 VAL A O 1
ATOM 2371 N N . ALA A 1 290 ? 10.186 1.287 -3.124 1.00 98.69 290 ALA A N 1
ATOM 2372 C CA . ALA A 1 290 ? 10.892 0.307 -3.950 1.00 98.69 290 ALA A CA 1
ATOM 2373 C C . ALA A 1 290 ? 12.276 0.800 -4.422 1.00 98.69 290 ALA A C 1
ATOM 2375 O O . ALA A 1 290 ? 13.219 0.008 -4.495 1.00 98.69 290 ALA A O 1
ATOM 2376 N N . ALA A 1 291 ? 12.418 2.098 -4.696 1.00 98.75 291 ALA A N 1
ATOM 2377 C CA . ALA A 1 291 ? 13.664 2.747 -5.083 1.00 98.75 291 ALA A CA 1
ATOM 2378 C C . ALA A 1 291 ? 14.648 2.830 -3.907 1.00 98.75 291 ALA A C 1
ATOM 2380 O O . ALA A 1 291 ? 15.795 2.416 -4.058 1.00 98.75 291 ALA A O 1
ATOM 2381 N N . ASP A 1 292 ? 14.210 3.256 -2.717 1.00 98.56 292 ASP A N 1
ATOM 2382 C CA . ASP A 1 292 ? 15.036 3.213 -1.501 1.00 98.56 292 ASP A CA 1
ATOM 2383 C C . ASP A 1 292 ? 15.446 1.777 -1.136 1.00 98.56 292 ASP A C 1
ATOM 2385 O O . ASP A 1 292 ? 16.596 1.503 -0.781 1.00 98.56 292 ASP A O 1
ATOM 2389 N N . GLU A 1 293 ? 14.520 0.824 -1.264 1.00 98.12 293 GLU A N 1
ATOM 2390 C CA . GLU A 1 293 ? 14.812 -0.584 -1.023 1.00 98.12 293 GLU A CA 1
ATOM 2391 C C . GLU A 1 293 ? 15.815 -1.155 -2.048 1.00 98.12 293 GLU A C 1
ATOM 2393 O O . GLU A 1 293 ? 16.688 -1.935 -1.665 1.00 98.12 293 GLU A O 1
ATOM 2398 N N . PHE A 1 294 ? 15.779 -0.722 -3.313 1.00 98.62 294 PHE A N 1
ATOM 2399 C CA . PHE A 1 294 ? 16.814 -1.028 -4.306 1.00 98.62 294 PHE A CA 1
ATOM 2400 C C . PHE A 1 294 ? 18.163 -0.378 -3.949 1.00 98.62 294 PHE A C 1
ATOM 2402 O O . PHE A 1 294 ? 19.167 -1.087 -3.850 1.00 98.62 294 PHE A O 1
ATOM 2409 N N . LEU A 1 295 ? 18.188 0.936 -3.689 1.00 98.25 295 LEU A N 1
ATOM 2410 C CA . LEU A 1 295 ? 19.396 1.727 -3.402 1.00 98.25 295 LEU A CA 1
ATOM 2411 C C . LEU A 1 295 ? 20.158 1.262 -2.149 1.00 98.25 295 LEU A C 1
ATOM 2413 O O . LEU A 1 295 ? 21.360 1.518 -2.049 1.00 98.25 295 LEU A O 1
ATOM 2417 N N . ARG A 1 296 ? 19.475 0.582 -1.214 1.00 96.81 296 ARG A N 1
ATOM 2418 C CA . ARG A 1 296 ? 20.059 -0.043 -0.012 1.00 96.81 296 ARG A CA 1
ATOM 2419 C C . ARG A 1 296 ? 20.438 -1.521 -0.165 1.00 96.81 296 ARG A C 1
ATOM 2421 O O . ARG A 1 296 ? 21.188 -2.023 0.668 1.00 96.81 296 ARG A O 1
ATOM 2428 N N . ARG A 1 297 ? 19.889 -2.249 -1.147 1.00 96.31 297 ARG A N 1
ATOM 2429 C CA . ARG A 1 297 ? 20.058 -3.717 -1.276 1.00 96.31 297 ARG A CA 1
ATOM 2430 C C . ARG A 1 297 ? 20.879 -4.159 -2.482 1.00 96.31 297 ARG A C 1
ATOM 2432 O O . ARG A 1 297 ? 21.378 -5.284 -2.471 1.00 96.31 297 ARG A O 1
ATOM 2439 N N . ALA A 1 298 ? 20.974 -3.341 -3.526 1.00 96.75 298 ALA A N 1
ATOM 2440 C CA . ALA A 1 298 ? 21.770 -3.664 -4.701 1.00 96.75 298 ALA A CA 1
ATOM 2441 C C . ALA A 1 298 ? 23.272 -3.673 -4.342 1.00 96.75 298 ALA A C 1
ATOM 2443 O O . ALA A 1 298 ? 23.740 -2.747 -3.683 1.00 96.75 298 ALA A O 1
ATOM 2444 N N . PRO A 1 299 ? 24.050 -4.688 -4.771 1.00 93.81 299 PRO A N 1
ATOM 2445 C CA . PRO A 1 299 ? 25.463 -4.819 -4.394 1.00 93.81 299 PRO A CA 1
ATOM 2446 C C . PRO A 1 299 ? 26.366 -3.752 -5.035 1.00 93.81 299 PRO A C 1
ATOM 2448 O O . PRO A 1 299 ? 27.479 -3.532 -4.571 1.00 93.81 299 PRO A O 1
ATOM 2451 N N . ALA A 1 300 ? 25.892 -3.110 -6.103 1.00 93.62 300 ALA A N 1
ATOM 2452 C CA . ALA A 1 300 ? 26.470 -1.921 -6.710 1.00 93.62 300 ALA A CA 1
ATOM 2453 C C . ALA A 1 300 ? 25.348 -1.128 -7.398 1.00 93.62 300 ALA A C 1
ATOM 2455 O O . ALA A 1 300 ? 24.411 -1.722 -7.939 1.00 93.62 300 ALA A O 1
ATOM 2456 N N . VAL A 1 301 ? 25.461 0.200 -7.396 1.00 96.31 301 VAL A N 1
ATOM 2457 C CA . VAL A 1 301 ? 24.595 1.124 -8.141 1.00 96.31 301 VAL A CA 1
ATOM 2458 C C . VAL A 1 301 ? 25.499 2.187 -8.756 1.00 96.31 301 VAL A C 1
ATOM 2460 O O . VAL A 1 301 ? 26.295 2.791 -8.041 1.00 96.31 301 VAL A O 1
ATOM 2463 N N . ASP A 1 302 ? 25.407 2.388 -10.069 1.00 96.56 302 ASP A N 1
ATOM 2464 C CA . ASP A 1 302 ? 26.134 3.446 -10.777 1.00 96.56 302 ASP A CA 1
ATOM 2465 C C . ASP A 1 302 ? 25.604 4.850 -10.429 1.00 96.56 302 ASP A C 1
ATOM 2467 O O . ASP A 1 302 ? 24.446 5.007 -10.034 1.00 96.56 302 ASP A O 1
ATOM 2471 N N . GLY A 1 303 ? 26.465 5.867 -10.566 1.00 97.44 303 GLY A N 1
ATOM 2472 C CA . GLY A 1 303 ? 26.170 7.252 -10.177 1.00 97.44 303 GLY A CA 1
ATOM 2473 C C . GLY A 1 303 ? 24.906 7.799 -10.838 1.00 97.44 303 GLY A C 1
ATOM 2474 O O . GLY A 1 303 ? 24.020 8.282 -10.140 1.00 97.44 303 GLY A O 1
ATOM 2475 N N . ASP A 1 304 ? 24.774 7.623 -12.153 1.00 97.38 304 ASP A N 1
ATOM 2476 C CA . ASP A 1 304 ? 23.610 8.041 -12.939 1.00 97.38 304 ASP A CA 1
ATOM 2477 C C . ASP A 1 304 ? 22.310 7.408 -12.428 1.00 97.38 304 ASP A C 1
ATOM 2479 O O . ASP A 1 304 ? 21.299 8.090 -12.268 1.00 97.38 304 ASP A O 1
ATOM 2483 N N . THR A 1 305 ? 22.321 6.096 -12.156 1.00 97.88 305 THR A N 1
ATOM 2484 C CA . THR A 1 305 ? 21.163 5.397 -11.581 1.00 97.88 305 THR A CA 1
ATOM 2485 C C . THR A 1 305 ? 20.831 5.953 -10.203 1.00 97.88 305 THR A C 1
ATOM 2487 O O . THR A 1 305 ? 19.661 6.196 -9.920 1.00 97.88 305 THR A O 1
ATOM 2490 N N . ARG A 1 306 ? 21.836 6.166 -9.345 1.00 98.38 306 ARG A N 1
ATOM 2491 C CA . ARG A 1 306 ? 21.622 6.731 -8.010 1.00 98.38 306 ARG A CA 1
ATOM 2492 C C . ARG A 1 306 ? 20.991 8.121 -8.100 1.00 98.38 306 ARG A C 1
ATOM 2494 O O . ARG A 1 306 ? 19.924 8.320 -7.531 1.00 98.38 306 ARG A O 1
ATOM 2501 N N . ALA A 1 307 ? 21.601 9.028 -8.858 1.00 98.25 307 ALA A N 1
ATOM 2502 C CA . ALA A 1 307 ? 21.132 10.398 -9.026 1.00 98.25 307 ALA A CA 1
ATOM 2503 C C . ALA A 1 307 ? 19.713 10.459 -9.614 1.00 98.25 307 ALA A C 1
ATOM 2505 O O . ALA A 1 307 ? 18.883 11.205 -9.105 1.00 98.25 307 ALA A O 1
ATOM 2506 N N . ALA A 1 308 ? 19.400 9.640 -10.626 1.00 98.44 308 ALA A N 1
ATOM 2507 C CA . ALA A 1 308 ? 18.069 9.604 -11.234 1.00 98.44 308 ALA A CA 1
ATOM 2508 C C . ALA A 1 308 ? 16.978 9.108 -10.266 1.00 98.44 308 ALA A C 1
ATOM 2510 O O . ALA A 1 308 ? 15.897 9.692 -10.212 1.00 98.44 308 ALA A O 1
ATOM 2511 N N . LEU A 1 309 ? 17.249 8.054 -9.485 1.00 98.69 309 LEU A N 1
ATOM 2512 C CA . LEU A 1 309 ? 16.286 7.540 -8.504 1.00 98.69 309 LEU A CA 1
ATOM 2513 C C . LEU A 1 309 ? 16.109 8.495 -7.320 1.00 98.69 309 LEU A C 1
ATOM 2515 O O . LEU A 1 309 ? 14.989 8.708 -6.867 1.00 98.69 309 LEU A O 1
ATOM 2519 N N . GLU A 1 310 ? 17.197 9.091 -6.838 1.00 98.50 310 GLU A N 1
ATOM 2520 C CA . GLU A 1 310 ? 17.160 10.055 -5.741 1.00 98.50 310 GLU A CA 1
ATOM 2521 C C . GLU A 1 310 ? 16.444 11.353 -6.149 1.00 98.50 310 GLU A C 1
ATOM 2523 O O . GLU A 1 310 ? 15.550 11.794 -5.433 1.00 98.50 310 GLU A O 1
ATOM 2528 N N . ALA A 1 311 ? 16.723 11.900 -7.337 1.00 98.44 311 ALA A N 1
ATOM 2529 C CA . ALA A 1 311 ? 16.008 13.064 -7.866 1.00 98.44 311 ALA A CA 1
ATOM 2530 C C . ALA A 1 311 ? 14.509 12.786 -8.090 1.00 98.44 311 ALA A C 1
ATOM 2532 O O . ALA A 1 311 ? 13.682 13.660 -7.835 1.00 98.44 311 ALA A O 1
ATOM 2533 N N . ALA A 1 312 ? 14.138 11.572 -8.515 1.00 98.69 312 ALA A N 1
ATOM 2534 C CA . ALA A 1 312 ? 12.737 11.167 -8.626 1.00 98.69 312 ALA A CA 1
ATOM 2535 C C . ALA A 1 312 ? 12.041 11.091 -7.254 1.00 98.69 312 ALA A C 1
ATOM 2537 O O . ALA A 1 312 ? 10.915 11.566 -7.122 1.00 98.69 312 ALA A O 1
ATOM 2538 N N . ILE A 1 313 ? 12.711 10.561 -6.220 1.00 98.81 313 ILE A N 1
ATOM 2539 C CA . ILE A 1 313 ? 12.207 10.568 -4.834 1.00 98.81 313 ILE A CA 1
ATOM 2540 C C . ILE A 1 313 ? 12.001 12.006 -4.342 1.00 98.81 313 ILE A C 1
ATOM 2542 O O . ILE A 1 313 ? 10.916 12.344 -3.863 1.00 98.81 313 ILE A O 1
ATOM 2546 N N . ASP A 1 314 ? 13.017 12.857 -4.501 1.00 98.56 314 ASP A N 1
ATOM 2547 C CA . ASP A 1 314 ? 12.990 14.248 -4.047 1.00 98.56 314 ASP A CA 1
ATOM 2548 C C . ASP A 1 314 ? 11.880 15.043 -4.778 1.00 98.56 314 ASP A C 1
ATOM 2550 O O . ASP A 1 314 ? 11.152 15.819 -4.154 1.00 98.56 314 ASP A O 1
ATOM 2554 N N . ALA A 1 315 ? 11.663 14.789 -6.077 1.00 98.62 315 ALA A N 1
ATOM 2555 C CA . ALA A 1 315 ? 10.590 15.391 -6.875 1.00 98.62 315 ALA A CA 1
ATOM 2556 C C . ALA A 1 315 ? 9.177 14.901 -6.500 1.00 98.62 315 ALA A C 1
ATOM 2558 O O . ALA A 1 315 ? 8.240 15.705 -6.496 1.00 98.62 315 ALA A O 1
ATOM 2559 N N . ILE A 1 316 ? 9.009 13.614 -6.168 1.00 98.75 316 ILE A N 1
ATOM 2560 C CA . ILE A 1 316 ? 7.736 13.047 -5.687 1.00 98.75 316 ILE A CA 1
ATOM 2561 C C . ILE A 1 316 ? 7.355 13.680 -4.347 1.00 98.75 316 ILE A C 1
ATOM 2563 O O . ILE A 1 316 ? 6.275 14.262 -4.224 1.00 98.75 316 ILE A O 1
ATOM 2567 N N . VAL A 1 317 ? 8.265 13.648 -3.366 1.00 98.75 317 VAL A N 1
ATOM 2568 C CA . VAL A 1 317 ? 8.003 14.184 -2.021 1.00 98.75 317 VAL A CA 1
ATOM 2569 C C . VAL A 1 317 ? 7.756 15.692 -2.065 1.00 98.75 317 VAL A C 1
ATOM 2571 O O . VAL A 1 317 ? 6.779 16.164 -1.484 1.00 98.75 317 VAL A O 1
ATOM 2574 N N . ALA A 1 318 ? 8.556 16.453 -2.819 1.00 98.38 318 ALA A N 1
ATOM 2575 C CA . ALA A 1 318 ? 8.354 17.894 -2.956 1.00 98.38 318 ALA A CA 1
ATOM 2576 C C . ALA A 1 318 ? 7.084 18.265 -3.747 1.00 98.38 318 ALA A C 1
ATOM 2578 O O . ALA A 1 318 ? 6.506 19.325 -3.508 1.00 98.38 318 ALA A O 1
ATOM 2579 N N . GLY A 1 319 ? 6.631 17.418 -4.679 1.00 98.31 319 GLY A N 1
ATOM 2580 C CA . GLY A 1 319 ? 5.344 17.587 -5.355 1.00 98.31 319 GLY A CA 1
ATOM 2581 C C . GLY A 1 319 ? 4.170 17.378 -4.399 1.00 98.31 319 GLY A C 1
ATOM 2582 O O . GLY A 1 319 ? 3.323 18.254 -4.265 1.00 98.31 319 GLY A O 1
ATOM 2583 N N . TYR A 1 320 ? 4.163 16.266 -3.662 1.00 98.56 320 TYR A N 1
ATOM 2584 C CA . TYR A 1 320 ? 3.098 15.943 -2.704 1.00 98.56 320 TYR A CA 1
ATOM 2585 C C . TYR A 1 320 ? 3.063 16.924 -1.520 1.00 98.56 320 TYR A C 1
ATOM 2587 O O . TYR A 1 320 ? 1.987 17.259 -1.031 1.00 98.56 320 TYR A O 1
ATOM 2595 N N . ALA A 1 321 ? 4.213 17.467 -1.110 1.00 98.25 321 ALA A N 1
ATOM 2596 C CA . ALA A 1 321 ? 4.285 18.512 -0.090 1.00 98.25 321 ALA A CA 1
ATOM 2597 C C . ALA A 1 321 ? 3.685 19.863 -0.533 1.00 98.25 321 ALA A C 1
ATOM 2599 O O . ALA A 1 321 ? 3.170 20.591 0.309 1.00 98.25 321 ALA A O 1
ATOM 2600 N N . ARG A 1 322 ? 3.750 20.212 -1.829 1.00 96.56 322 ARG A N 1
ATOM 2601 C CA . ARG A 1 322 ? 3.197 21.474 -2.371 1.00 96.56 322 ARG A CA 1
ATOM 2602 C C . ARG A 1 322 ? 1.764 21.359 -2.892 1.00 96.56 322 ARG A C 1
ATOM 2604 O O . ARG A 1 322 ? 1.078 22.372 -2.972 1.00 96.56 322 ARG A O 1
ATOM 2611 N N . GLY A 1 323 ? 1.344 20.159 -3.283 1.00 97.25 323 GLY A N 1
ATOM 2612 C CA . GLY A 1 323 ? 0.095 19.916 -3.998 1.00 97.25 323 GLY A CA 1
ATOM 2613 C C . GLY A 1 323 ? 0.327 19.428 -5.432 1.00 97.25 323 GLY A C 1
ATOM 2614 O O . GLY A 1 323 ? 1.248 19.864 -6.126 1.00 97.25 323 GLY A O 1
ATOM 2615 N N . SER A 1 324 ? -0.527 18.506 -5.869 1.00 96.50 324 SER A N 1
ATOM 2616 C CA . SER A 1 324 ? -0.505 17.850 -7.177 1.00 96.50 324 SER A CA 1
ATOM 2617 C C . SER A 1 324 ? -1.932 17.685 -7.732 1.00 96.50 324 SER A C 1
ATOM 2619 O O . SER A 1 324 ? -2.874 18.333 -7.268 1.00 96.50 324 SER A O 1
ATOM 2621 N N . ARG A 1 325 ? -2.110 16.834 -8.752 1.00 96.19 325 ARG A N 1
ATOM 2622 C CA . ARG A 1 325 ? -3.422 16.531 -9.353 1.00 96.19 325 ARG A CA 1
ATOM 2623 C C . ARG A 1 325 ? -4.376 15.914 -8.326 1.00 96.19 325 ARG A C 1
ATOM 2625 O O . ARG A 1 325 ? -3.950 15.392 -7.298 1.00 96.19 325 ARG A O 1
ATOM 2632 N N . HIS A 1 326 ? -5.673 15.954 -8.627 1.00 96.25 326 HIS A N 1
ATOM 2633 C CA . HIS A 1 326 ? -6.724 15.287 -7.848 1.00 96.25 326 HIS A CA 1
ATOM 2634 C C . HIS A 1 326 ? -6.699 15.618 -6.343 1.00 96.25 326 HIS A C 1
ATOM 2636 O O . HIS A 1 326 ? -6.941 14.760 -5.491 1.00 96.25 326 HIS A O 1
ATOM 2642 N N . ARG A 1 327 ? -6.350 16.875 -6.028 1.00 95.94 327 ARG A N 1
ATOM 2643 C CA . ARG A 1 327 ? -6.232 17.435 -4.669 1.00 95.94 327 ARG A CA 1
ATOM 2644 C C . ARG A 1 327 ? -5.265 16.678 -3.747 1.00 95.94 327 ARG A C 1
ATOM 2646 O O . ARG A 1 327 ? -5.387 16.774 -2.530 1.00 95.94 327 ARG A O 1
ATOM 2653 N N . VAL A 1 328 ? -4.302 15.946 -4.311 1.00 98.06 328 VAL A N 1
ATOM 2654 C CA . VAL A 1 328 ? -3.230 15.293 -3.548 1.00 98.06 328 VAL A CA 1
ATOM 2655 C C . VAL A 1 328 ? -2.294 16.363 -2.986 1.00 98.06 328 VAL A C 1
ATOM 2657 O O . VAL A 1 328 ? -1.625 17.046 -3.758 1.00 98.06 328 VAL A O 1
ATOM 2660 N N . GLY A 1 329 ? -2.226 16.520 -1.664 1.00 98.06 329 GLY A N 1
ATOM 2661 C CA . GLY A 1 329 ? -1.395 17.545 -1.029 1.00 98.06 329 GLY A CA 1
ATOM 2662 C C . GLY A 1 329 ? -1.234 17.378 0.483 1.00 98.06 329 GLY A C 1
ATOM 2663 O O . GLY A 1 329 ? -2.144 16.922 1.176 1.00 98.06 329 GLY A O 1
ATOM 2664 N N . ALA A 1 330 ? -0.066 17.746 1.010 1.00 97.94 330 ALA A N 1
ATOM 2665 C CA . ALA A 1 330 ? 0.196 17.730 2.446 1.00 97.94 330 ALA A CA 1
ATOM 2666 C C . ALA A 1 330 ? -0.562 18.864 3.158 1.00 97.94 330 ALA A C 1
ATOM 2668 O O . ALA A 1 330 ? -0.378 20.044 2.861 1.00 97.94 330 ALA A O 1
ATOM 2669 N N . ALA A 1 331 ? -1.398 18.504 4.129 1.00 97.00 331 ALA A N 1
ATOM 2670 C CA . ALA A 1 331 ? -2.078 19.448 5.004 1.00 97.00 331 ALA A CA 1
ATOM 2671 C C . ALA A 1 331 ? -1.148 19.945 6.130 1.00 97.00 331 ALA A C 1
ATOM 2673 O O . ALA A 1 331 ? -0.055 19.421 6.358 1.00 97.00 331 ALA A O 1
ATOM 2674 N N . THR A 1 332 ? -1.590 20.958 6.880 1.00 95.25 332 THR A N 1
ATOM 2675 C CA . THR A 1 332 ? -0.812 21.573 7.975 1.00 95.25 332 THR A CA 1
ATOM 2676 C C . THR A 1 332 ? -0.460 20.594 9.104 1.00 95.25 332 THR A C 1
ATOM 2678 O O . THR A 1 332 ? 0.605 20.722 9.715 1.00 95.25 332 THR A O 1
ATOM 2681 N N . ASP A 1 333 ? -1.297 19.572 9.323 1.00 97.25 333 ASP A N 1
ATOM 2682 C CA . ASP A 1 333 ? -1.059 18.458 10.251 1.00 97.25 333 ASP A CA 1
ATOM 2683 C C . ASP A 1 333 ? -0.012 17.439 9.747 1.00 97.25 333 ASP A C 1
ATOM 2685 O O . ASP A 1 333 ? 0.323 16.499 10.460 1.00 97.25 333 ASP A O 1
ATOM 2689 N N . GLY A 1 334 ? 0.549 17.637 8.550 1.00 98.06 334 GLY A N 1
ATOM 2690 C CA . GLY A 1 334 ? 1.573 16.785 7.939 1.00 98.06 334 GLY A CA 1
ATOM 2691 C C . GLY A 1 334 ? 1.032 15.542 7.230 1.00 98.06 334 GLY A C 1
ATOM 2692 O O . GLY A 1 334 ? 1.807 14.817 6.605 1.00 98.06 334 GLY A O 1
ATOM 2693 N N . LEU A 1 335 ? -0.281 15.306 7.286 1.00 98.62 335 LEU A N 1
ATOM 2694 C CA . LEU A 1 335 ? -0.953 14.210 6.590 1.00 98.62 335 LEU A CA 1
ATOM 2695 C C . LEU A 1 335 ? -1.305 14.606 5.148 1.00 98.62 335 LEU A C 1
ATOM 2697 O O . LEU A 1 335 ? -1.618 15.761 4.863 1.00 98.62 335 LEU A O 1
ATOM 2701 N N . LEU A 1 336 ? -1.284 13.635 4.239 1.00 98.38 336 LEU A N 1
ATOM 2702 C CA . LEU A 1 336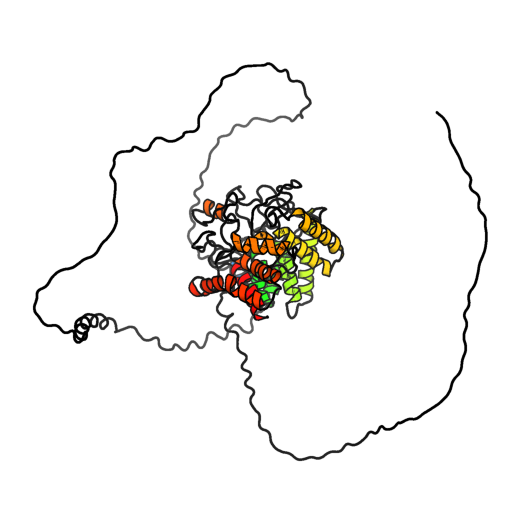 ? -1.585 13.810 2.823 1.00 98.38 336 LEU A CA 1
ATOM 2703 C C . LEU A 1 336 ? -3.096 13.686 2.582 1.00 98.38 336 LEU A C 1
ATOM 2705 O O . LEU A 1 336 ? -3.646 12.584 2.648 1.00 98.38 336 LEU A O 1
ATOM 2709 N N . ALA A 1 337 ? -3.753 14.809 2.294 1.00 98.19 337 ALA A N 1
ATOM 2710 C CA . ALA A 1 337 ? -5.107 14.818 1.750 1.00 98.19 337 ALA A CA 1
ATOM 2711 C C . ALA A 1 337 ? -5.076 14.408 0.267 1.00 98.19 337 ALA A C 1
ATOM 2713 O O . ALA A 1 337 ? -4.092 14.673 -0.426 1.00 98.19 337 ALA A O 1
ATOM 2714 N N . ALA A 1 338 ? -6.126 13.743 -0.216 1.00 97.38 338 ALA A N 1
ATOM 2715 C CA . ALA A 1 338 ? -6.226 13.237 -1.581 1.00 97.38 338 ALA A CA 1
ATOM 2716 C C . ALA A 1 338 ? -7.682 13.009 -2.018 1.00 97.38 338 ALA A C 1
ATOM 2718 O O . ALA A 1 338 ? -8.562 12.745 -1.197 1.00 97.38 338 ALA A O 1
ATOM 2719 N N . GLY A 1 339 ? -7.918 13.030 -3.331 1.00 95.69 339 GLY A N 1
ATOM 2720 C CA . GLY A 1 339 ? -9.174 12.607 -3.947 1.00 95.69 339 GLY A CA 1
ATOM 2721 C C . GLY A 1 339 ? -10.123 13.751 -4.286 1.00 95.69 339 GLY A C 1
ATOM 2722 O O . GLY A 1 339 ? -10.098 14.828 -3.689 1.00 95.69 339 GLY A O 1
ATOM 2723 N N . GLU A 1 340 ? -10.998 13.492 -5.249 1.00 95.12 340 GLU A N 1
ATOM 2724 C CA . GLU A 1 340 ? -12.082 14.384 -5.652 1.00 95.12 340 GLU A CA 1
ATOM 2725 C C . GLU A 1 340 ? -13.257 13.563 -6.217 1.00 95.12 340 GLU A C 1
ATOM 2727 O O . GLU A 1 340 ? -13.049 12.418 -6.634 1.00 95.12 340 GLU A O 1
ATOM 2732 N N . PRO A 1 341 ? -14.498 14.090 -6.197 1.00 94.56 341 PRO A N 1
ATOM 2733 C CA . PRO A 1 341 ? -15.682 13.324 -6.581 1.00 94.56 341 PRO A CA 1
ATOM 2734 C C . PRO A 1 341 ? -15.574 12.702 -7.977 1.00 94.56 341 PRO A C 1
ATOM 2736 O O . PRO A 1 341 ? -15.179 13.358 -8.939 1.00 94.56 341 PRO A O 1
ATOM 2739 N N . GLY A 1 342 ? -15.939 11.423 -8.084 1.00 91.62 342 GLY A N 1
ATOM 2740 C CA . GLY A 1 342 ? -15.881 10.665 -9.336 1.00 91.62 342 GLY A CA 1
ATOM 2741 C C . GLY A 1 342 ? -14.489 10.156 -9.736 1.00 91.62 342 GLY A C 1
ATOM 2742 O O . GLY A 1 342 ? -14.398 9.464 -10.750 1.00 91.62 342 GLY A O 1
ATOM 2743 N N . VAL A 1 343 ? -13.428 10.436 -8.968 1.00 92.06 343 VAL A N 1
ATOM 2744 C CA . VAL A 1 343 ? -12.064 9.938 -9.226 1.00 92.06 343 VAL A CA 1
ATOM 2745 C C . VAL A 1 343 ? -11.631 8.953 -8.142 1.00 92.06 343 VAL A C 1
ATOM 2747 O O . VAL A 1 343 ? -11.717 9.227 -6.946 1.00 92.06 343 VAL A O 1
ATOM 2750 N N . GLN A 1 344 ? -11.124 7.803 -8.572 1.00 91.75 344 GLN A N 1
ATOM 2751 C CA . GLN A 1 344 ? -10.645 6.725 -7.720 1.00 91.75 344 GLN A CA 1
ATOM 2752 C C . GLN A 1 344 ? -9.105 6.670 -7.747 1.00 91.75 344 GLN A C 1
ATOM 2754 O O . GLN A 1 344 ? -8.522 6.451 -8.802 1.00 91.75 344 GLN A O 1
ATOM 2759 N N . LEU A 1 345 ? -8.447 6.953 -6.610 1.00 94.75 345 LEU A N 1
ATOM 2760 C CA . LEU A 1 345 ? -6.982 7.163 -6.541 1.00 94.75 345 LEU A CA 1
ATOM 2761 C C . LEU A 1 345 ? -6.192 6.108 -5.755 1.00 94.75 345 LEU A C 1
ATOM 2763 O O . LEU A 1 345 ? -4.973 6.011 -5.907 1.00 94.75 345 LEU A O 1
ATOM 2767 N N . THR A 1 346 ? -6.841 5.389 -4.844 1.00 97.19 346 THR A N 1
ATOM 2768 C CA . THR A 1 346 ? -6.194 4.351 -4.019 1.00 97.19 346 THR A CA 1
ATOM 2769 C C . THR A 1 346 ? -6.335 2.995 -4.693 1.00 97.19 346 THR A C 1
ATOM 2771 O O . THR A 1 346 ? -7.244 2.839 -5.498 1.00 97.19 346 THR A O 1
ATOM 2774 N N . TRP A 1 347 ? -5.545 1.995 -4.298 1.00 97.38 347 TRP A N 1
ATOM 2775 C CA . TRP A 1 347 ? -5.670 0.606 -4.778 1.00 97.38 347 TRP A CA 1
ATOM 2776 C C . TRP A 1 347 ? -7.071 -0.032 -4.682 1.00 97.38 347 TRP A C 1
ATOM 2778 O O . TRP A 1 347 ? -7.299 -1.092 -5.256 1.00 97.38 347 TRP A O 1
ATOM 2788 N N . MET A 1 348 ? -8.001 0.588 -3.951 1.00 97.75 348 MET A N 1
ATOM 2789 C CA . MET A 1 348 ? -9.427 0.277 -4.007 1.00 97.75 348 MET A CA 1
ATOM 2790 C C . MET A 1 348 ? -10.130 1.078 -5.127 1.00 97.75 348 MET A C 1
ATOM 2792 O O . MET A 1 348 ? -10.967 1.937 -4.840 1.00 97.75 348 MET A O 1
ATOM 2796 N N . ASP A 1 349 ? -9.756 0.836 -6.391 1.00 94.62 349 ASP A N 1
ATOM 2797 C CA . ASP A 1 349 ? -10.109 1.629 -7.585 1.00 94.62 349 ASP A CA 1
ATOM 2798 C C . ASP A 1 349 ? -11.180 1.026 -8.528 1.00 94.62 349 ASP A C 1
ATOM 2800 O O . ASP A 1 349 ? -11.283 1.402 -9.699 1.00 94.62 349 ASP A O 1
ATOM 2804 N N . ALA A 1 350 ? -12.072 0.170 -8.023 1.00 93.94 350 ALA A N 1
ATOM 2805 C CA . ALA A 1 350 ? -13.268 -0.241 -8.769 1.00 93.94 350 ALA A CA 1
ATOM 2806 C C . ALA A 1 350 ? -14.232 0.936 -9.064 1.00 93.94 350 ALA A C 1
ATOM 2808 O O . ALA A 1 350 ? -14.676 1.655 -8.158 1.00 93.94 350 ALA A O 1
ATOM 2809 N N . LYS A 1 351 ? -14.608 1.102 -10.341 1.00 93.06 351 LYS A N 1
ATOM 2810 C CA . LYS A 1 351 ? -15.544 2.129 -10.832 1.00 93.06 351 LYS A CA 1
ATOM 2811 C C . LYS A 1 351 ? -16.399 1.592 -11.990 1.00 93.06 351 LYS A C 1
ATOM 2813 O O . LYS A 1 351 ? -15.860 1.037 -12.942 1.00 93.06 351 LYS A O 1
ATOM 2818 N N . VAL A 1 352 ? -17.719 1.800 -11.937 1.00 90.38 352 VAL A N 1
ATOM 2819 C CA . VAL A 1 352 ? -18.691 1.346 -12.952 1.00 90.38 352 VAL A CA 1
ATOM 2820 C C . VAL A 1 352 ? -19.469 2.541 -13.506 1.00 90.38 352 VAL A C 1
ATOM 2822 O O . VAL A 1 352 ? -20.323 3.108 -12.824 1.00 90.38 352 VAL A O 1
ATOM 2825 N N . GLY A 1 353 ? -19.190 2.936 -14.751 1.00 89.62 353 GLY A N 1
ATOM 2826 C CA . GLY A 1 353 ? -19.677 4.219 -15.273 1.00 89.62 353 GLY A CA 1
ATOM 2827 C C . GLY A 1 353 ? -19.119 5.356 -14.414 1.00 89.62 353 GLY A C 1
ATOM 2828 O O . GLY A 1 353 ? -17.917 5.391 -14.172 1.00 89.62 353 GLY A O 1
ATOM 2829 N N . ASP A 1 354 ? -19.974 6.232 -13.890 1.00 90.06 354 ASP A N 1
ATOM 2830 C CA . ASP A 1 354 ? -19.565 7.289 -12.952 1.00 90.06 354 ASP A CA 1
ATOM 2831 C C . ASP A 1 354 ? -19.500 6.836 -11.480 1.00 90.06 354 ASP A C 1
ATOM 2833 O O . ASP A 1 354 ? -18.930 7.537 -10.642 1.00 90.06 354 ASP A O 1
ATOM 2837 N N . TRP A 1 355 ? -20.032 5.654 -11.145 1.00 93.62 355 TRP A N 1
ATOM 2838 C CA . TRP A 1 355 ? -20.061 5.149 -9.771 1.00 93.62 355 TRP A CA 1
ATOM 2839 C C . TRP A 1 355 ? -18.699 4.588 -9.346 1.00 93.62 355 TRP A C 1
ATOM 2841 O O . TRP A 1 355 ? -18.328 3.476 -9.720 1.00 93.62 355 TRP A O 1
ATOM 2851 N N . VAL A 1 356 ? -17.968 5.339 -8.519 1.00 95.12 356 VAL A N 1
ATOM 2852 C CA . VAL A 1 356 ? -16.831 4.816 -7.742 1.00 95.12 356 VAL A CA 1
ATOM 2853 C C . VAL A 1 356 ? -17.378 3.930 -6.619 1.00 95.12 356 VAL A C 1
ATOM 2855 O O . VAL A 1 356 ? -18.156 4.398 -5.789 1.00 95.12 356 VAL A O 1
ATOM 2858 N N . VAL A 1 357 ? -16.975 2.657 -6.584 1.00 95.25 357 VAL A N 1
ATOM 2859 C CA . VAL A 1 357 ? -17.518 1.648 -5.651 1.00 95.25 357 VAL A CA 1
ATOM 2860 C C . VAL A 1 357 ? -17.018 1.869 -4.221 1.00 95.25 357 VAL A C 1
ATOM 2862 O O . VAL A 1 357 ? -17.773 1.720 -3.261 1.00 95.25 357 VAL A O 1
ATOM 2865 N N . THR A 1 358 ? -15.745 2.243 -4.088 1.00 95.81 358 THR A N 1
ATOM 2866 C CA . THR A 1 358 ? -15.055 2.518 -2.820 1.00 95.81 358 THR A CA 1
ATOM 2867 C C . THR A 1 358 ? -14.424 3.914 -2.849 1.00 95.81 358 THR A C 1
ATOM 2869 O O . THR A 1 358 ? -13.213 4.039 -3.038 1.00 95.81 358 THR A O 1
ATOM 2872 N N . PRO A 1 359 ? -15.222 4.991 -2.706 1.00 94.62 359 PRO A N 1
ATOM 2873 C CA . PRO A 1 359 ? -14.696 6.350 -2.648 1.00 94.62 359 PRO A CA 1
ATOM 2874 C C . PRO A 1 359 ? -13.918 6.549 -1.343 1.00 94.62 359 PRO A C 1
ATOM 2876 O O . PRO A 1 359 ? -14.445 6.348 -0.253 1.00 94.62 359 PRO A O 1
ATOM 2879 N N . ARG A 1 360 ? -12.642 6.929 -1.458 1.00 97.69 360 ARG A N 1
ATOM 2880 C CA . ARG A 1 360 ? -11.715 7.106 -0.324 1.00 97.69 360 ARG A CA 1
ATOM 2881 C C . ARG A 1 360 ? -11.049 8.480 -0.407 1.00 97.69 360 ARG A C 1
ATOM 2883 O O . ARG A 1 360 ? -9.834 8.606 -0.530 1.00 97.69 360 ARG A O 1
ATOM 2890 N N . ILE A 1 361 ? -11.899 9.506 -0.435 1.00 98.31 361 ILE A N 1
ATOM 2891 C CA . ILE A 1 361 ? -11.538 10.929 -0.490 1.00 98.31 361 ILE A CA 1
ATOM 2892 C C . ILE A 1 361 ? -11.280 11.419 0.939 1.00 98.31 361 ILE A C 1
ATOM 2894 O O . ILE A 1 361 ? -12.060 11.105 1.836 1.00 98.31 361 ILE A O 1
ATOM 2898 N N . GLY A 1 362 ? -10.208 12.182 1.150 1.00 98.38 362 GLY A N 1
ATOM 2899 C CA . GLY A 1 362 ? -9.751 12.618 2.471 1.00 98.38 362 GLY A CA 1
ATOM 2900 C C . GLY A 1 362 ? -8.312 12.177 2.719 1.00 98.38 362 GLY A C 1
ATOM 2901 O O . GLY A 1 362 ? -7.447 12.382 1.870 1.00 98.38 362 GLY A O 1
ATOM 2902 N N . LYS A 1 363 ? -8.041 11.549 3.866 1.00 98.75 363 LYS A N 1
ATOM 2903 C CA . LYS A 1 363 ? -6.731 10.989 4.245 1.00 98.75 363 LYS A CA 1
ATOM 2904 C C . LYS A 1 363 ? -6.841 9.469 4.465 1.00 98.75 363 LYS A C 1
ATOM 2906 O O . LYS A 1 363 ? -7.116 9.047 5.588 1.00 98.75 363 LYS A O 1
ATOM 2911 N N . PRO A 1 364 ? -6.628 8.631 3.430 1.00 98.81 364 PRO A N 1
ATOM 2912 C CA . PRO A 1 364 ? -6.651 7.170 3.560 1.00 98.81 364 PRO A CA 1
ATOM 2913 C C . PRO A 1 364 ? -5.454 6.637 4.358 1.00 98.81 364 PRO A C 1
ATOM 2915 O O . PRO A 1 364 ? -4.331 7.123 4.189 1.00 98.81 364 PRO A O 1
ATOM 2918 N N . VAL A 1 365 ? -5.679 5.641 5.217 1.00 98.88 365 VAL A N 1
ATOM 2919 C CA . VAL A 1 365 ? -4.724 5.180 6.243 1.00 98.88 365 VAL A CA 1
ATOM 2920 C C . VAL A 1 365 ? -3.415 4.620 5.674 1.00 98.88 365 VAL A C 1
ATOM 2922 O O . VAL A 1 365 ? -2.334 4.935 6.176 1.00 98.88 365 VAL A O 1
ATOM 2925 N N . GLU A 1 366 ? -3.467 3.844 4.590 1.00 98.81 366 GLU A N 1
ATOM 2926 C CA . GLU A 1 366 ? -2.278 3.289 3.940 1.00 98.81 366 GLU A CA 1
ATOM 2927 C C . GLU A 1 366 ? -1.517 4.334 3.124 1.00 98.81 366 GLU A C 1
ATOM 2929 O O . GLU A 1 366 ? -0.289 4.288 3.065 1.00 98.81 366 GLU A O 1
ATOM 2934 N N . VAL A 1 367 ? -2.227 5.321 2.567 1.00 98.81 367 VAL A N 1
ATOM 2935 C CA . VAL A 1 367 ? -1.613 6.476 1.902 1.00 98.81 367 VAL A CA 1
ATOM 2936 C C . VAL A 1 367 ? -0.809 7.291 2.917 1.00 98.81 367 VAL A C 1
ATOM 2938 O O . VAL A 1 367 ? 0.309 7.696 2.606 1.00 98.81 367 VAL A O 1
ATOM 2941 N N . GLN A 1 368 ? -1.291 7.443 4.158 1.00 98.88 368 GLN A N 1
ATOM 2942 C CA . GLN A 1 368 ? -0.501 8.077 5.224 1.00 98.88 368 GLN A CA 1
ATOM 2943 C C . GLN A 1 368 ? 0.712 7.232 5.622 1.00 98.88 368 GLN A C 1
ATOM 2945 O O . GLN A 1 368 ? 1.807 7.767 5.791 1.00 98.88 368 GLN A O 1
ATOM 2950 N N . ALA A 1 369 ? 0.547 5.910 5.739 1.00 98.88 369 ALA A N 1
ATOM 2951 C CA . ALA A 1 369 ? 1.649 5.012 6.076 1.00 98.88 369 ALA A CA 1
ATOM 2952 C C . ALA A 1 369 ? 2.779 5.063 5.029 1.00 98.88 369 ALA A C 1
ATOM 2954 O O . ALA A 1 369 ? 3.962 5.135 5.378 1.00 98.88 369 ALA A O 1
ATOM 2955 N N . LEU A 1 370 ? 2.405 5.091 3.747 1.00 98.94 370 LEU A N 1
ATOM 2956 C CA . LEU A 1 370 ? 3.296 5.276 2.603 1.00 98.94 370 LEU A CA 1
ATOM 2957 C C . LEU A 1 370 ? 3.929 6.677 2.576 1.00 98.94 370 LEU A C 1
ATOM 2959 O O . LEU A 1 370 ? 5.136 6.792 2.370 1.00 98.94 370 LEU A O 1
ATOM 2963 N N . TRP A 1 371 ? 3.152 7.732 2.830 1.00 98.88 371 TRP A N 1
ATOM 2964 C CA . TRP A 1 371 ? 3.612 9.125 2.838 1.00 98.88 371 TRP A CA 1
ATOM 2965 C C . TRP A 1 371 ? 4.648 9.397 3.934 1.00 98.88 371 TRP A C 1
ATOM 2967 O O . TRP A 1 371 ? 5.712 9.947 3.654 1.00 98.88 371 TRP A O 1
ATOM 2977 N N . LEU A 1 372 ? 4.400 8.936 5.162 1.00 98.88 372 LEU A N 1
ATOM 2978 C CA . LEU A 1 372 ? 5.347 9.067 6.275 1.00 98.88 372 LEU A CA 1
ATOM 2979 C C . LEU A 1 372 ? 6.620 8.239 6.037 1.00 98.88 372 LEU A C 1
ATOM 2981 O O . LEU A 1 372 ? 7.721 8.684 6.361 1.00 98.88 372 LEU A O 1
ATOM 2985 N N . ASN A 1 373 ? 6.506 7.077 5.381 1.00 98.88 373 ASN A N 1
ATOM 2986 C CA . ASN A 1 373 ? 7.676 6.338 4.906 1.00 98.88 373 ASN A CA 1
ATOM 2987 C C . ASN A 1 373 ? 8.459 7.127 3.837 1.00 98.88 373 ASN A C 1
ATOM 2989 O O . ASN A 1 373 ? 9.684 7.194 3.927 1.00 98.88 373 ASN A O 1
ATOM 2993 N N . ALA A 1 374 ? 7.787 7.756 2.868 1.00 98.88 374 ALA A N 1
ATOM 2994 C CA . ALA A 1 374 ? 8.423 8.552 1.817 1.00 98.88 374 ALA A CA 1
ATOM 2995 C C . ALA A 1 374 ? 9.131 9.804 2.370 1.00 98.88 374 ALA A C 1
ATOM 2997 O O . ALA A 1 374 ? 10.294 10.040 2.035 1.00 98.88 374 ALA A O 1
ATOM 2998 N N . LEU A 1 375 ? 8.492 10.544 3.284 1.00 98.81 375 LEU A N 1
ATOM 2999 C CA . LEU A 1 375 ? 9.114 11.657 4.010 1.00 98.81 375 LEU A CA 1
ATOM 3000 C C . LEU A 1 375 ? 10.361 11.202 4.774 1.00 98.81 375 LEU A C 1
ATOM 3002 O O . LEU A 1 375 ? 11.416 11.818 4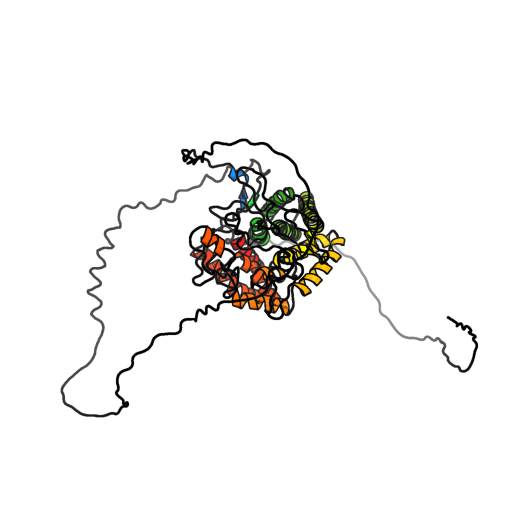.646 1.00 98.81 375 LEU A O 1
ATOM 3006 N N . ARG A 1 376 ? 10.282 10.091 5.517 1.00 98.62 376 ARG A N 1
ATOM 3007 C CA . ARG A 1 376 ? 11.414 9.554 6.291 1.00 98.62 376 ARG A CA 1
ATOM 3008 C C . ARG A 1 376 ? 12.531 8.963 5.418 1.00 98.62 376 ARG A C 1
ATOM 3010 O O . ARG A 1 376 ? 13.677 8.892 5.862 1.00 98.62 376 ARG A O 1
ATOM 3017 N N . ILE A 1 377 ? 12.229 8.559 4.182 1.00 98.75 377 ILE A N 1
ATOM 3018 C CA . ILE A 1 377 ? 13.227 8.205 3.162 1.00 98.75 377 ILE A CA 1
ATOM 3019 C C . ILE A 1 377 ? 13.943 9.472 2.672 1.00 98.75 377 ILE A C 1
ATOM 3021 O O . ILE A 1 377 ? 15.170 9.534 2.761 1.00 98.75 377 ILE A O 1
ATOM 3025 N N . ALA A 1 378 ? 13.205 10.494 2.227 1.00 98.50 378 ALA A N 1
ATOM 3026 C CA . ALA A 1 378 ? 13.780 11.743 1.719 1.00 98.50 378 ALA A CA 1
ATOM 3027 C C . ALA A 1 378 ? 14.538 12.537 2.803 1.00 98.50 378 ALA A C 1
ATOM 3029 O O . ALA A 1 378 ? 15.585 13.123 2.529 1.00 98.50 378 ALA A O 1
ATOM 3030 N N . ALA A 1 379 ? 14.088 12.487 4.061 1.00 98.19 379 ALA A N 1
ATOM 3031 C CA . ALA A 1 379 ? 14.740 13.128 5.207 1.00 98.19 379 ALA A CA 1
ATOM 3032 C C . ALA A 1 379 ? 16.201 12.684 5.431 1.00 98.19 379 ALA A C 1
ATOM 3034 O O . ALA A 1 379 ? 16.986 13.439 6.001 1.00 98.19 379 ALA A O 1
ATOM 3035 N N . ARG A 1 380 ? 16.596 11.497 4.936 1.00 96.44 380 ARG A N 1
ATOM 3036 C CA . ARG A 1 380 ? 17.994 11.018 4.944 1.00 96.44 380 ARG A CA 1
ATOM 3037 C C . ARG A 1 380 ? 18.938 11.876 4.089 1.00 96.44 380 ARG A C 1
ATOM 3039 O O . ARG A 1 380 ? 20.142 11.838 4.312 1.00 96.44 380 ARG A O 1
ATOM 3046 N N . ARG A 1 381 ? 18.399 12.588 3.093 1.00 96.12 381 ARG A N 1
ATOM 3047 C CA . ARG A 1 381 ? 19.117 13.485 2.168 1.00 96.12 381 ARG A CA 1
ATOM 3048 C C . ARG A 1 381 ? 18.803 14.953 2.436 1.00 96.12 381 ARG A C 1
ATOM 3050 O O . ARG A 1 381 ? 19.686 15.799 2.353 1.00 96.12 381 ARG A O 1
ATOM 3057 N N . THR A 1 382 ? 17.546 15.245 2.763 1.00 97.12 382 THR A N 1
ATOM 3058 C CA . THR A 1 382 ? 17.014 16.600 2.927 1.00 97.12 382 THR A CA 1
ATOM 3059 C C . THR A 1 382 ? 16.326 16.710 4.293 1.00 97.12 382 THR A C 1
ATOM 3061 O O . THR A 1 382 ? 15.114 16.503 4.389 1.00 97.12 382 THR A O 1
ATOM 3064 N N . PRO A 1 383 ? 17.070 17.033 5.372 1.00 97.62 383 PRO A N 1
ATOM 3065 C CA . PRO A 1 383 ? 16.547 17.025 6.742 1.00 97.62 383 PRO A CA 1
ATOM 3066 C C . PRO A 1 383 ? 15.340 17.938 7.006 1.00 97.62 383 PRO A C 1
ATOM 3068 O O . PRO A 1 383 ? 14.638 17.724 7.990 1.00 97.62 383 PRO A O 1
ATOM 3071 N N . ALA A 1 384 ? 15.046 18.903 6.128 1.00 96.88 384 ALA A N 1
ATOM 3072 C CA . ALA A 1 384 ? 13.848 19.745 6.203 1.00 96.88 384 ALA A CA 1
ATOM 3073 C C . ALA A 1 384 ? 12.520 18.950 6.178 1.00 96.88 384 ALA A C 1
ATOM 3075 O O . ALA A 1 384 ? 11.496 19.443 6.646 1.00 96.88 384 ALA A O 1
ATOM 3076 N N . TRP A 1 385 ? 12.520 17.704 5.687 1.00 98.31 385 TRP A N 1
ATOM 3077 C CA . TRP A 1 385 ? 11.336 16.835 5.735 1.00 98.31 385 TRP A CA 1
ATOM 3078 C C . TRP A 1 385 ? 11.022 16.276 7.134 1.00 98.31 385 TRP A C 1
ATOM 3080 O O . TRP A 1 385 ? 9.910 15.786 7.343 1.00 98.31 385 TRP A O 1
ATOM 3090 N N . ASN A 1 386 ? 11.951 16.358 8.099 1.00 98.31 386 ASN A N 1
ATOM 3091 C CA . ASN A 1 386 ? 11.757 15.811 9.447 1.00 98.31 386 ASN A CA 1
ATOM 3092 C C . ASN A 1 386 ? 10.554 16.438 10.166 1.00 98.31 386 ASN A C 1
ATOM 3094 O O . ASN A 1 386 ? 9.721 15.701 10.687 1.00 98.31 386 ASN A O 1
ATOM 3098 N N . ASP A 1 387 ? 10.408 17.764 10.143 1.00 98.12 387 ASP A N 1
ATOM 3099 C CA . ASP A 1 387 ? 9.339 18.460 10.877 1.00 98.12 387 ASP A CA 1
ATOM 3100 C C . ASP A 1 387 ? 7.947 18.122 10.330 1.00 98.12 387 ASP A C 1
ATOM 3102 O O . ASP A 1 387 ? 6.986 17.960 11.086 1.00 98.12 387 ASP A O 1
ATOM 3106 N N . LEU A 1 388 ? 7.834 17.989 9.004 1.00 98.44 388 LEU A N 1
ATOM 3107 C CA . LEU A 1 388 ? 6.597 17.580 8.339 1.00 98.44 388 LEU A CA 1
ATOM 3108 C C . LEU A 1 388 ? 6.258 16.119 8.678 1.00 98.44 388 LEU A C 1
ATOM 3110 O O . LEU A 1 388 ? 5.107 15.810 8.987 1.00 98.44 388 LEU A O 1
ATOM 3114 N N . CYS A 1 389 ? 7.271 15.247 8.713 1.00 98.50 389 CYS A N 1
ATOM 3115 C CA . CYS A 1 389 ? 7.136 13.852 9.128 1.00 98.50 389 CYS A CA 1
ATOM 3116 C C . CYS A 1 389 ? 6.739 13.721 10.610 1.00 98.50 389 CYS A C 1
ATOM 3118 O O . CYS A 1 389 ? 5.902 12.886 10.949 1.00 98.50 389 CYS A O 1
ATOM 3120 N N . ALA A 1 390 ? 7.298 14.552 11.493 1.00 98.50 390 ALA A N 1
ATOM 3121 C CA . ALA A 1 390 ? 7.015 14.552 12.928 1.00 98.50 390 ALA A CA 1
ATOM 3122 C C . ALA A 1 390 ? 5.592 15.044 13.243 1.00 98.50 390 ALA A C 1
ATOM 3124 O O . ALA A 1 390 ? 4.891 14.422 14.046 1.00 98.50 390 ALA A O 1
ATOM 3125 N N . ARG A 1 391 ? 5.122 16.105 12.565 1.00 98.62 391 ARG A N 1
ATOM 3126 C CA . ARG A 1 391 ? 3.707 16.517 12.632 1.00 98.62 391 ARG A CA 1
ATOM 3127 C C . ARG A 1 391 ? 2.793 15.405 12.126 1.00 98.62 391 ARG A C 1
ATOM 3129 O O . ARG A 1 391 ? 1.879 15.011 12.845 1.00 98.62 391 ARG A O 1
ATOM 3136 N N . GLY A 1 392 ? 3.108 14.831 10.964 1.00 98.69 392 GLY A N 1
ATOM 3137 C CA . GLY A 1 392 ? 2.321 13.758 10.361 1.00 98.69 392 GLY A CA 1
ATOM 3138 C C . GLY A 1 392 ? 2.242 12.486 11.217 1.00 98.69 392 GLY A C 1
ATOM 3139 O O . GLY A 1 392 ? 1.167 11.906 11.323 1.00 98.69 392 GLY A O 1
ATOM 3140 N N . HIS A 1 393 ? 3.315 12.079 11.907 1.00 98.56 393 HIS A N 1
ATOM 3141 C CA . HIS A 1 393 ? 3.264 10.975 12.880 1.00 98.56 393 HIS A CA 1
ATOM 3142 C C . HIS A 1 393 ? 2.376 11.307 14.091 1.00 98.56 393 HIS A C 1
ATOM 3144 O O . HIS A 1 393 ? 1.538 10.489 14.474 1.00 98.56 393 HIS A O 1
ATOM 3150 N N . THR A 1 394 ? 2.510 12.509 14.666 1.00 98.50 394 THR A N 1
ATOM 3151 C CA . THR A 1 394 ? 1.669 12.973 15.786 1.00 98.50 394 THR A CA 1
ATOM 3152 C C . THR A 1 394 ? 0.189 13.010 15.394 1.00 98.50 394 THR A C 1
ATOM 3154 O O . THR A 1 394 ? -0.671 12.532 16.136 1.00 98.50 394 THR A O 1
ATOM 3157 N N . ALA A 1 395 ? -0.116 13.514 14.197 1.00 98.62 395 ALA A N 1
ATOM 3158 C CA . ALA A 1 395 ? -1.459 13.521 13.634 1.00 98.62 395 ALA A CA 1
ATOM 3159 C C . ALA A 1 395 ? -1.963 12.098 13.337 1.00 98.62 395 ALA A C 1
ATOM 3161 O O . ALA A 1 395 ? -3.106 11.782 13.645 1.00 98.62 395 ALA A O 1
ATOM 3162 N N . PHE A 1 396 ? -1.124 11.198 12.818 1.00 98.75 396 PHE A N 1
ATOM 3163 C CA . PHE A 1 396 ? -1.528 9.814 12.571 1.00 98.75 396 PHE A CA 1
ATOM 3164 C C . PHE A 1 396 ? -1.952 9.108 13.870 1.00 98.75 396 PHE A C 1
ATOM 3166 O O . PHE A 1 396 ? -3.062 8.583 13.967 1.00 98.75 396 PHE A O 1
ATOM 3173 N N . ALA A 1 397 ? -1.095 9.157 14.895 1.00 97.44 397 ALA A N 1
ATOM 3174 C CA . ALA A 1 397 ? -1.297 8.462 16.168 1.00 97.44 397 ALA A CA 1
ATOM 3175 C C . ALA A 1 397 ? -2.475 8.997 17.007 1.00 97.44 397 ALA A C 1
ATOM 3177 O O . ALA A 1 397 ? -3.012 8.262 17.841 1.00 97.44 397 ALA A O 1
ATOM 3178 N N . SER A 1 398 ? -2.870 10.257 16.793 1.00 97.06 398 SER A N 1
ATOM 3179 C CA . SER A 1 398 ? -3.991 10.907 17.486 1.00 97.06 398 SER A CA 1
ATOM 3180 C C . SER A 1 398 ? -5.310 10.876 16.708 1.00 97.06 398 SER A C 1
ATOM 3182 O O . SER A 1 398 ? -6.362 10.895 17.338 1.00 97.06 398 SER A O 1
ATOM 3184 N N . ARG A 1 399 ? -5.281 10.828 15.366 1.00 98.25 399 ARG A N 1
ATOM 3185 C CA . ARG A 1 399 ? -6.484 11.011 14.529 1.00 98.25 399 ARG A CA 1
ATOM 3186 C C . ARG A 1 399 ? -7.038 9.738 13.892 1.00 98.25 399 ARG A C 1
ATOM 3188 O O . ARG A 1 399 ? -8.222 9.717 13.586 1.00 98.25 399 ARG A O 1
ATOM 3195 N N . PHE A 1 400 ? -6.223 8.702 13.678 1.00 98.69 400 PHE A N 1
ATOM 3196 C CA . PHE A 1 400 ? -6.691 7.446 13.067 1.00 98.69 400 PHE A CA 1
ATOM 3197 C C . PHE A 1 400 ? -7.166 6.398 14.072 1.00 98.69 400 PHE A C 1
ATOM 3199 O O . PHE A 1 400 ? -7.796 5.431 13.663 1.00 98.69 400 PHE A O 1
ATOM 3206 N N . TRP A 1 401 ? -6.815 6.518 15.351 1.00 98.38 401 TRP A N 1
ATOM 3207 C CA . TRP A 1 401 ? -7.030 5.439 16.312 1.00 98.38 401 TRP A CA 1
ATOM 3208 C C . TRP A 1 401 ? -8.432 5.466 16.941 1.00 98.38 401 TRP A C 1
ATOM 3210 O O . TRP A 1 401 ? -8.762 6.397 17.676 1.00 98.38 401 TRP A O 1
ATOM 3220 N N . ASP A 1 402 ? -9.197 4.391 16.738 1.00 97.81 402 ASP A N 1
ATOM 3221 C CA . ASP A 1 402 ? -10.486 4.154 17.387 1.00 97.81 402 ASP A CA 1
ATOM 3222 C C . ASP A 1 402 ? -10.304 3.230 18.605 1.00 97.81 402 ASP A C 1
ATOM 3224 O O . ASP A 1 402 ? -10.099 2.020 18.479 1.00 97.81 402 ASP A O 1
ATOM 3228 N N . GLU A 1 403 ? -10.383 3.796 19.811 1.00 96.75 403 GLU A N 1
ATOM 3229 C CA . GLU A 1 403 ? -10.272 3.033 21.064 1.00 96.75 403 GLU A CA 1
ATOM 3230 C C . GLU A 1 403 ? -11.516 2.159 21.326 1.00 96.75 403 GLU A C 1
ATOM 3232 O O . GLU A 1 403 ? -11.404 1.156 22.025 1.00 96.75 403 GLU A O 1
ATOM 3237 N N . SER A 1 404 ? -12.673 2.486 20.731 1.00 95.94 404 SER A N 1
ATOM 3238 C CA . SER A 1 404 ? -13.925 1.729 20.888 1.00 95.94 404 SER A CA 1
ATOM 3239 C C . SER A 1 404 ? -13.990 0.498 19.981 1.00 95.94 404 SER A C 1
ATOM 3241 O O . SER A 1 404 ? -14.460 -0.558 20.403 1.00 95.94 404 SER A O 1
ATOM 3243 N N . ARG A 1 405 ? -13.467 0.607 18.752 1.00 94.94 405 ARG A N 1
ATOM 3244 C CA . ARG A 1 405 ? -13.348 -0.508 17.797 1.00 94.94 405 ARG A CA 1
ATOM 3245 C C . ARG A 1 405 ? -12.025 -1.274 17.918 1.00 94.94 405 ARG A C 1
ATOM 3247 O O . ARG A 1 405 ? -11.923 -2.391 17.418 1.00 94.94 405 ARG A O 1
ATOM 3254 N N . GLY A 1 406 ? -11.015 -0.702 18.577 1.00 96.19 406 GLY A N 1
ATOM 3255 C CA . GLY A 1 406 ? -9.712 -1.332 18.811 1.00 96.19 406 GLY A CA 1
ATOM 3256 C C . GLY A 1 406 ? -8.799 -1.395 17.580 1.00 96.19 406 GLY A C 1
ATOM 3257 O O . GLY A 1 406 ? -7.863 -2.198 17.555 1.00 96.19 406 GLY A O 1
ATOM 3258 N N . HIS A 1 407 ? -9.064 -0.578 16.560 1.00 98.31 407 HIS A N 1
ATOM 3259 C CA . HIS A 1 407 ? -8.336 -0.569 15.291 1.00 98.31 407 HIS A CA 1
ATOM 3260 C C . HIS A 1 407 ? -8.256 0.851 14.699 1.00 98.31 407 HIS A C 1
ATOM 3262 O O . HIS A 1 407 ? -8.707 1.813 15.319 1.00 98.31 407 HIS A O 1
ATOM 3268 N N . LEU A 1 408 ? -7.652 1.014 13.518 1.00 98.81 408 LEU A N 1
ATOM 3269 C CA . LEU A 1 408 ? -7.621 2.317 12.846 1.00 98.81 408 LEU A CA 1
ATOM 3270 C C . LEU A 1 408 ? -8.879 2.558 12.002 1.00 98.81 408 LEU A C 1
ATOM 3272 O O . LEU A 1 408 ? -9.381 1.626 11.371 1.00 98.81 408 LEU A O 1
ATOM 3276 N N . HIS A 1 409 ? -9.335 3.809 11.939 1.00 98.81 409 HIS A N 1
ATOM 3277 C CA . HIS A 1 409 ? -10.188 4.304 10.857 1.00 98.81 409 HIS A CA 1
ATOM 3278 C C . HIS A 1 409 ? -9.495 4.076 9.503 1.00 98.81 409 HIS A C 1
ATOM 3280 O O . HIS A 1 409 ? -8.268 4.151 9.404 1.00 98.81 409 HIS A O 1
ATOM 3286 N N . ASP A 1 410 ? -10.265 3.817 8.449 1.00 98.81 410 ASP A N 1
ATOM 3287 C CA . ASP A 1 410 ? -9.706 3.605 7.113 1.00 98.81 410 ASP A CA 1
ATOM 3288 C C . ASP A 1 410 ? -9.414 4.923 6.379 1.00 98.81 410 ASP A C 1
ATOM 3290 O O . ASP A 1 410 ? -8.427 5.031 5.647 1.00 98.81 410 ASP A O 1
ATOM 3294 N N . VAL A 1 411 ? -10.246 5.939 6.618 1.00 98.88 411 VAL A N 1
ATOM 3295 C CA . VAL A 1 411 ? -10.101 7.300 6.090 1.00 98.88 411 VAL A CA 1
ATOM 3296 C C . VAL A 1 411 ? -10.460 8.298 7.192 1.00 98.88 411 VAL A C 1
ATOM 3298 O O . VAL A 1 411 ? -11.444 8.109 7.906 1.00 98.88 411 VAL A O 1
ATOM 3301 N N . VAL A 1 412 ? -9.692 9.381 7.317 1.00 98.75 412 VAL A N 1
ATOM 3302 C CA . VAL A 1 412 ? -10.046 10.547 8.150 1.00 98.75 412 VAL A CA 1
ATOM 3303 C C . VAL A 1 412 ? -10.113 11.809 7.292 1.00 98.75 412 VAL A C 1
ATOM 3305 O O . VAL A 1 412 ? -9.516 11.851 6.221 1.00 98.75 412 VAL A O 1
ATOM 3308 N N . ASP A 1 413 ? -10.830 12.835 7.749 1.00 98.50 413 ASP A N 1
ATOM 3309 C CA . ASP A 1 413 ? -11.200 14.001 6.928 1.00 98.50 413 ASP A CA 1
ATOM 3310 C C . ASP A 1 413 ? -11.925 13.574 5.632 1.00 98.50 413 ASP A C 1
ATOM 3312 O O . ASP A 1 413 ? -11.565 14.001 4.535 1.00 98.50 413 ASP A O 1
ATOM 3316 N N . VAL A 1 414 ? -12.905 12.667 5.758 1.00 98.38 414 VAL A N 1
ATOM 3317 C CA . VAL A 1 414 ? -13.679 12.098 4.634 1.00 98.38 414 VAL A CA 1
ATOM 3318 C C . VAL A 1 414 ? -14.342 13.203 3.813 1.00 98.38 414 VAL A C 1
ATOM 3320 O O . VAL A 1 414 ? -14.892 14.142 4.376 1.00 98.38 414 VAL A O 1
ATOM 3323 N N . ASP A 1 415 ? -14.279 13.099 2.483 1.00 97.62 415 ASP A N 1
ATOM 3324 C CA . ASP A 1 415 ? -14.728 14.134 1.530 1.00 97.62 415 ASP A CA 1
ATOM 3325 C C . ASP A 1 415 ? -14.035 15.509 1.714 1.00 97.62 415 ASP A C 1
ATOM 3327 O O . ASP A 1 415 ? -14.474 16.520 1.167 1.00 97.62 415 ASP A O 1
ATOM 3331 N N . HIS A 1 416 ? -12.900 15.532 2.429 1.00 97.50 416 HIS A N 1
ATOM 3332 C CA . HIS A 1 416 ? -12.186 16.708 2.961 1.00 97.50 416 HIS A CA 1
ATOM 3333 C C . HIS A 1 416 ? -12.902 17.443 4.113 1.00 97.50 416 HIS A C 1
ATOM 3335 O O . HIS A 1 416 ? -12.469 18.521 4.525 1.00 97.50 416 HIS A O 1
ATOM 3341 N N . GLU A 1 417 ? -13.954 16.860 4.691 1.00 97.88 417 GLU A N 1
ATOM 3342 C CA . GLU A 1 417 ? -14.687 17.419 5.832 1.00 97.88 417 GLU A CA 1
ATOM 3343 C C . GLU A 1 417 ? -13.954 17.118 7.148 1.00 97.88 417 GLU A C 1
ATOM 3345 O O . GLU A 1 417 ? -13.888 15.975 7.612 1.00 97.88 417 GLU A O 1
ATOM 3350 N N . ARG A 1 418 ? -13.370 18.154 7.765 1.00 96.19 418 ARG A N 1
ATOM 3351 C CA . ARG A 1 418 ? -12.461 17.984 8.908 1.00 96.19 418 ARG A CA 1
ATOM 3352 C C . ARG A 1 418 ? -13.135 17.269 10.083 1.00 96.19 418 ARG A C 1
ATOM 3354 O O . ARG A 1 418 ? -14.052 17.801 10.697 1.00 96.19 418 ARG A O 1
ATOM 3361 N N . GLY A 1 419 ? -12.592 16.112 10.458 1.00 96.12 419 GLY A N 1
ATOM 3362 C CA . GLY A 1 419 ? -13.077 15.299 11.578 1.00 96.12 419 GLY A CA 1
ATOM 3363 C C . GLY A 1 419 ? -14.135 14.250 11.219 1.00 96.12 419 GLY A C 1
ATOM 3364 O O . GLY A 1 419 ? -14.436 13.412 12.065 1.00 96.12 419 GLY A O 1
ATOM 3365 N N . ARG A 1 420 ? -14.646 14.221 9.982 1.00 98.50 420 ARG A N 1
ATOM 3366 C CA . ARG A 1 420 ? -15.459 13.101 9.483 1.00 98.50 420 ARG A CA 1
ATOM 3367 C C . ARG A 1 420 ? -14.547 11.903 9.184 1.00 98.50 420 ARG A C 1
ATOM 3369 O O . ARG A 1 420 ? -13.449 12.080 8.652 1.00 98.50 420 ARG A O 1
ATOM 3376 N N . VAL A 1 421 ? -14.974 10.691 9.540 1.00 98.50 421 VAL A N 1
ATOM 3377 C CA . VAL A 1 421 ? -14.154 9.464 9.463 1.00 98.50 421 VAL A CA 1
ATOM 3378 C C . VAL A 1 421 ? -14.915 8.302 8.823 1.00 98.50 421 VAL A C 1
ATOM 3380 O O . VAL A 1 421 ? -16.135 8.218 8.953 1.00 98.50 421 VAL A O 1
ATOM 3383 N N . ASP A 1 422 ? -14.190 7.395 8.165 1.00 98.50 422 ASP A N 1
ATOM 3384 C CA . ASP A 1 422 ? -14.664 6.054 7.811 1.00 98.50 422 ASP A CA 1
ATOM 3385 C C . ASP A 1 422 ? -14.128 5.051 8.852 1.00 98.50 422 ASP A C 1
ATOM 3387 O O . ASP A 1 422 ? -12.930 4.742 8.846 1.00 98.50 422 ASP A O 1
ATOM 3391 N N . PRO A 1 423 ? -14.973 4.535 9.763 1.00 98.06 423 PRO A N 1
ATOM 3392 C CA . PRO A 1 423 ? -14.563 3.582 10.786 1.00 98.06 423 PRO A CA 1
ATOM 3393 C C . PRO A 1 423 ? -14.569 2.118 10.302 1.00 98.06 423 PRO A C 1
ATOM 3395 O O . PRO A 1 423 ? -14.405 1.222 11.130 1.00 98.06 423 PRO A O 1
ATOM 3398 N N . SER A 1 424 ? -14.777 1.850 9.006 1.00 98.50 424 SER A N 1
ATOM 3399 C CA . SER A 1 424 ? -14.852 0.495 8.440 1.00 98.50 424 SER A CA 1
ATOM 3400 C C . SER A 1 424 ? -13.592 -0.335 8.708 1.00 98.50 424 SER A C 1
ATOM 3402 O O . SER A 1 424 ? -12.478 0.070 8.368 1.00 98.50 424 SER A O 1
ATOM 3404 N N . LEU A 1 425 ? -13.752 -1.554 9.228 1.00 98.75 425 LEU A N 1
ATOM 3405 C CA . LEU A 1 425 ? -12.656 -2.505 9.404 1.00 98.75 425 LEU A CA 1
ATOM 3406 C C . LEU A 1 425 ? -12.160 -3.040 8.049 1.00 98.75 425 LEU A C 1
ATOM 3408 O O . LEU A 1 425 ? -12.628 -4.055 7.526 1.00 98.75 425 LEU A O 1
ATOM 3412 N N . ARG A 1 426 ? -11.169 -2.338 7.497 1.00 98.81 426 ARG A N 1
ATOM 3413 C CA . ARG A 1 426 ? -10.451 -2.658 6.256 1.00 98.81 426 ARG A CA 1
ATOM 3414 C C . ARG A 1 426 ? -8.993 -3.055 6.543 1.00 98.81 426 ARG A C 1
ATOM 3416 O O . ARG A 1 426 ? -8.455 -2.699 7.596 1.00 98.81 426 ARG A O 1
ATOM 3423 N N . PRO A 1 427 ? -8.316 -3.784 5.634 1.00 98.75 427 PRO A N 1
ATOM 3424 C CA . PRO A 1 427 ? -6.962 -4.295 5.874 1.00 98.75 427 PRO A CA 1
ATOM 3425 C C . PRO A 1 427 ? -5.858 -3.241 5.697 1.00 98.75 427 PRO A C 1
ATOM 3427 O O . PRO A 1 427 ? -4.722 -3.482 6.095 1.00 98.75 427 PRO A O 1
ATOM 3430 N N . ASN A 1 428 ? -6.176 -2.078 5.121 1.00 98.81 428 ASN A N 1
ATOM 3431 C CA . ASN A 1 428 ? -5.233 -1.018 4.739 1.00 98.81 428 ASN A CA 1
ATOM 3432 C C . ASN A 1 428 ? -4.303 -0.583 5.886 1.00 98.81 428 ASN A C 1
ATOM 3434 O O . ASN A 1 428 ? -3.099 -0.406 5.697 1.00 98.81 428 ASN A O 1
ATOM 3438 N N . GLN A 1 429 ? -4.846 -0.520 7.102 1.00 98.69 429 GLN A N 1
ATOM 3439 C CA . GLN A 1 429 ? -4.130 -0.222 8.346 1.00 98.69 429 GLN A CA 1
ATOM 3440 C C . GLN A 1 429 ? -2.918 -1.127 8.641 1.00 98.69 429 GLN A C 1
ATOM 3442 O O . GLN A 1 429 ? -2.006 -0.707 9.352 1.00 98.69 429 GLN A O 1
ATOM 3447 N N . ILE A 1 430 ? -2.842 -2.334 8.065 1.00 98.69 430 ILE A N 1
ATOM 3448 C CA . ILE A 1 430 ? -1.662 -3.203 8.181 1.00 98.69 430 ILE A CA 1
ATOM 3449 C C . ILE A 1 430 ? -0.403 -2.532 7.630 1.00 98.69 430 ILE A C 1
ATOM 3451 O O . ILE A 1 430 ? 0.673 -2.755 8.179 1.00 98.69 430 ILE A O 1
ATOM 3455 N N . LEU A 1 431 ? -0.509 -1.668 6.615 1.00 98.81 431 LEU A N 1
ATOM 3456 C CA . LEU A 1 431 ? 0.650 -0.962 6.056 1.00 98.81 431 LEU A CA 1
ATOM 3457 C C . LEU A 1 431 ? 1.252 0.069 7.027 1.00 98.81 431 LEU A C 1
ATOM 3459 O O . LEU A 1 431 ? 2.425 0.412 6.897 1.00 98.81 431 LEU A O 1
ATOM 3463 N N . ALA A 1 432 ? 0.512 0.495 8.059 1.00 98.69 432 ALA A N 1
ATOM 3464 C CA . ALA A 1 432 ? 1.072 1.273 9.166 1.00 98.69 432 ALA A CA 1
ATOM 3465 C C . ALA A 1 432 ? 1.912 0.417 10.136 1.00 98.69 432 ALA A C 1
ATOM 3467 O O . ALA A 1 432 ? 2.776 0.955 10.830 1.00 98.69 432 ALA A O 1
ATOM 3468 N N . VAL A 1 433 ? 1.694 -0.904 10.180 1.00 98.69 433 VAL A N 1
ATOM 3469 C CA . VAL A 1 433 ? 2.353 -1.831 11.119 1.00 98.69 433 VAL A CA 1
ATOM 3470 C C . VAL A 1 433 ? 3.421 -2.705 10.446 1.00 98.69 433 VAL A C 1
ATOM 3472 O O . VAL A 1 433 ? 4.419 -3.029 11.083 1.00 98.69 433 VAL A O 1
ATOM 3475 N N . GLY A 1 434 ? 3.276 -3.066 9.168 1.00 97.06 434 GLY A N 1
ATOM 3476 C CA . GLY A 1 434 ? 4.165 -3.975 8.429 1.00 97.06 434 GLY A CA 1
ATOM 3477 C C . GLY A 1 434 ? 4.204 -3.700 6.923 1.00 97.06 434 GLY A C 1
ATOM 3478 O O . GLY A 1 434 ? 3.624 -2.735 6.437 1.00 97.06 434 GLY A O 1
ATOM 3479 N N . GLY A 1 435 ? 4.954 -4.502 6.164 1.00 95.06 435 GLY A N 1
ATOM 3480 C CA . GLY A 1 435 ? 5.156 -4.325 4.718 1.00 95.06 435 GLY A CA 1
ATOM 3481 C C . GLY A 1 435 ? 6.104 -3.190 4.328 1.00 95.06 435 GLY A C 1
ATOM 3482 O O . GLY A 1 435 ? 6.890 -3.355 3.391 1.00 95.06 435 GLY A O 1
ATOM 3483 N N . LEU A 1 436 ? 6.060 -2.062 5.041 1.00 98.00 436 LEU A N 1
ATOM 3484 C CA . LEU A 1 436 ? 6.850 -0.861 4.761 1.00 98.00 436 LEU A CA 1
ATOM 3485 C C . LEU A 1 436 ? 8.201 -0.821 5.520 1.00 98.00 436 LEU A C 1
ATOM 3487 O O . LEU A 1 436 ? 8.337 -1.465 6.571 1.00 98.00 436 LEU A O 1
ATOM 3491 N N . PRO A 1 437 ? 9.207 -0.069 5.007 1.00 96.44 437 PRO A N 1
ATOM 3492 C CA . PRO A 1 437 ? 10.536 0.067 5.619 1.00 96.44 437 PRO A CA 1
ATOM 3493 C C . PRO A 1 437 ? 10.536 0.531 7.080 1.00 96.44 437 PRO A C 1
ATOM 3495 O O . PRO A 1 437 ? 11.402 0.113 7.848 1.00 96.44 437 PRO A O 1
ATOM 3498 N N . PHE A 1 438 ? 9.573 1.367 7.466 1.00 97.69 438 PHE A N 1
ATOM 3499 C CA . PHE A 1 438 ? 9.376 1.851 8.827 1.00 97.69 438 PHE A CA 1
ATOM 3500 C C . PHE A 1 438 ? 7.947 1.562 9.296 1.00 97.69 438 PHE A C 1
ATOM 3502 O O . PHE A 1 438 ? 6.993 1.718 8.531 1.00 97.69 438 PHE A O 1
ATOM 3509 N N . ALA A 1 439 ? 7.798 1.185 10.568 1.00 97.62 439 ALA A N 1
ATOM 3510 C CA . ALA A 1 439 ? 6.502 1.229 11.236 1.00 97.62 439 ALA A CA 1
ATOM 3511 C C . ALA A 1 439 ? 6.053 2.689 11.419 1.00 97.62 439 ALA A C 1
ATOM 3513 O O . ALA A 1 439 ? 6.871 3.572 11.687 1.00 97.62 439 ALA A O 1
ATOM 3514 N N . VAL A 1 440 ? 4.750 2.912 11.286 1.00 98.38 440 VAL A N 1
ATOM 3515 C CA . VAL A 1 440 ? 4.056 4.168 11.605 1.00 98.38 440 VAL A CA 1
ATOM 3516 C C . VAL A 1 440 ? 3.199 4.007 12.864 1.00 98.38 440 VAL A C 1
ATOM 3518 O O . VAL A 1 440 ? 3.015 4.974 13.598 1.00 98.38 440 VAL A O 1
ATOM 3521 N N . LEU A 1 441 ? 2.754 2.778 13.147 1.00 98.06 441 LEU A N 1
ATOM 3522 C CA . LEU A 1 441 ? 2.125 2.365 14.396 1.00 98.06 441 LEU A CA 1
ATOM 3523 C C . LEU A 1 441 ? 2.880 1.168 14.992 1.00 98.06 441 LEU A C 1
ATOM 3525 O O . LEU A 1 441 ? 3.179 0.201 14.287 1.00 98.06 441 LEU A O 1
ATOM 3529 N N . ASP A 1 442 ? 3.141 1.215 16.295 1.00 95.88 442 ASP A N 1
ATOM 3530 C CA . ASP A 1 442 ? 3.813 0.174 17.073 1.00 95.88 442 ASP A CA 1
ATOM 3531 C C . ASP A 1 442 ? 3.104 -0.089 18.427 1.00 95.88 442 ASP A C 1
ATOM 3533 O O . ASP A 1 442 ? 1.926 0.243 18.624 1.00 95.88 442 ASP A O 1
ATOM 3537 N N . GLY A 1 443 ? 3.782 -0.805 19.331 1.00 96.69 443 GLY A N 1
ATOM 3538 C CA . GLY A 1 443 ? 3.298 -1.114 20.678 1.00 96.69 443 GLY A CA 1
ATOM 3539 C C . GLY A 1 443 ? 1.950 -1.852 20.738 1.00 96.69 443 GLY A C 1
ATOM 3540 O O . GLY A 1 443 ? 1.576 -2.626 19.853 1.00 96.69 443 GLY A O 1
ATOM 3541 N N . ALA A 1 444 ? 1.199 -1.607 21.816 1.00 97.75 444 ALA A N 1
ATOM 3542 C CA . ALA A 1 444 ? -0.085 -2.263 22.074 1.00 97.75 444 ALA A CA 1
ATOM 3543 C C . ALA A 1 444 ? -1.171 -1.918 21.034 1.00 97.75 444 ALA A C 1
ATOM 3545 O O . ALA A 1 444 ? -2.032 -2.749 20.742 1.00 97.75 444 ALA A O 1
ATOM 3546 N N . ARG A 1 445 ? -1.133 -0.718 20.435 1.00 98.44 445 ARG A N 1
ATOM 3547 C CA . ARG A 1 445 ? -2.072 -0.324 19.370 1.00 98.44 445 ARG A CA 1
ATOM 3548 C C . ARG A 1 445 ? -1.812 -1.105 18.081 1.00 98.44 445 ARG A C 1
ATOM 3550 O O . ARG A 1 445 ? -2.750 -1.685 17.541 1.00 98.44 445 ARG A O 1
ATOM 3557 N N . ALA A 1 446 ? -0.555 -1.239 17.652 1.00 98.56 446 ALA A N 1
ATOM 3558 C CA . ALA A 1 446 ? -0.206 -2.112 16.530 1.00 98.56 446 ALA A CA 1
ATOM 3559 C C . ALA A 1 446 ? -0.592 -3.576 16.774 1.00 98.56 446 ALA A C 1
ATOM 3561 O O . ALA A 1 446 ? -1.084 -4.245 15.866 1.00 98.56 446 ALA A O 1
ATOM 3562 N N . ARG A 1 447 ? -0.412 -4.069 18.007 1.00 98.56 447 ARG A N 1
ATOM 3563 C CA . ARG A 1 447 ? -0.813 -5.429 18.378 1.00 98.56 447 ARG A CA 1
ATOM 3564 C C . ARG A 1 447 ? -2.323 -5.645 18.222 1.00 98.56 447 ARG A C 1
ATOM 3566 O O . ARG A 1 447 ? -2.721 -6.627 17.602 1.00 98.56 447 ARG A O 1
ATOM 3573 N N . ARG A 1 448 ? -3.150 -4.710 18.709 1.00 98.62 448 ARG A N 1
ATOM 3574 C CA . ARG A 1 448 ? -4.617 -4.760 18.557 1.00 98.62 448 ARG A CA 1
ATOM 3575 C C . ARG A 1 448 ? -5.068 -4.688 17.094 1.00 98.62 448 ARG A C 1
ATOM 3577 O O . ARG A 1 448 ? -5.942 -5.463 16.712 1.00 98.62 448 ARG A O 1
ATOM 3584 N N . VAL A 1 449 ? -4.420 -3.864 16.262 1.00 98.75 449 VAL A N 1
ATOM 3585 C CA . VAL A 1 449 ? -4.658 -3.826 14.802 1.00 98.75 449 VAL A CA 1
ATOM 3586 C C . VAL A 1 449 ? -4.407 -5.193 14.167 1.00 98.75 449 VAL A C 1
ATOM 3588 O O . VAL A 1 449 ? -5.280 -5.729 13.488 1.00 98.75 449 VAL A O 1
ATOM 3591 N N . VAL A 1 450 ? -3.229 -5.777 14.403 1.00 98.81 450 VAL A N 1
ATOM 3592 C CA . VAL A 1 450 ? -2.843 -7.066 13.810 1.00 98.81 450 VAL A CA 1
ATOM 3593 C C . VAL A 1 450 ? -3.791 -8.182 14.226 1.00 98.81 450 VAL A C 1
ATOM 3595 O O . VAL A 1 450 ? -4.246 -8.924 13.360 1.00 98.81 450 VAL A O 1
ATOM 3598 N N . ASP A 1 451 ? -4.111 -8.295 15.514 1.00 98.62 451 ASP A N 1
ATOM 3599 C CA . ASP A 1 451 ? -4.939 -9.394 16.018 1.00 98.62 451 ASP A CA 1
ATOM 3600 C C . ASP A 1 451 ? -6.410 -9.242 15.579 1.00 98.62 451 ASP A C 1
ATOM 3602 O O . ASP A 1 451 ? -7.068 -10.231 15.255 1.00 98.62 451 ASP A O 1
ATOM 3606 N N . THR A 1 452 ? -6.909 -8.006 15.449 1.00 98.44 452 THR A N 1
ATOM 3607 C CA . THR A 1 452 ? -8.233 -7.719 14.863 1.00 98.44 452 THR A CA 1
ATOM 3608 C C . THR A 1 452 ? -8.297 -8.122 13.387 1.00 98.44 452 THR A C 1
ATOM 3610 O O . THR A 1 452 ? -9.262 -8.751 12.947 1.00 98.44 452 THR A O 1
ATOM 3613 N N . VAL A 1 453 ? -7.252 -7.809 12.615 1.00 98.75 453 VAL A N 1
ATOM 3614 C CA . VAL A 1 453 ? -7.135 -8.210 11.205 1.00 98.75 453 VAL A CA 1
ATOM 3615 C C . VAL A 1 453 ? -6.972 -9.730 11.070 1.00 98.75 453 VAL A C 1
ATOM 3617 O O . VAL A 1 453 ? -7.605 -10.324 10.195 1.00 98.75 453 VAL A O 1
ATOM 3620 N N . GLU A 1 454 ? -6.200 -10.370 11.956 1.00 98.62 454 GLU A N 1
ATOM 3621 C CA . GLU A 1 454 ? -6.049 -11.829 12.032 1.00 98.62 454 GLU A CA 1
ATOM 3622 C C . GLU A 1 454 ? -7.404 -12.515 12.256 1.00 98.62 454 GLU A C 1
ATOM 3624 O O . GLU A 1 454 ? -7.746 -13.448 11.532 1.00 98.62 454 GLU A O 1
ATOM 3629 N N . ALA A 1 455 ? -8.205 -12.013 13.200 1.00 98.31 455 ALA A N 1
ATOM 3630 C CA . ALA A 1 455 ? -9.494 -12.596 13.559 1.00 98.31 455 ALA A CA 1
ATOM 3631 C C . ALA A 1 455 ? -10.622 -12.336 12.540 1.00 98.31 455 ALA A C 1
ATOM 3633 O O . ALA A 1 455 ? -11.521 -13.166 12.404 1.00 98.31 455 ALA A O 1
ATOM 3634 N N . ARG A 1 456 ? -10.625 -11.187 11.843 1.00 98.38 456 ARG A N 1
ATOM 3635 C CA . ARG A 1 456 ? -11.765 -10.756 11.000 1.00 98.38 456 ARG A CA 1
ATOM 3636 C C . ARG A 1 456 ? -11.499 -10.803 9.494 1.00 98.38 456 ARG A C 1
ATOM 3638 O O . ARG A 1 456 ? -12.421 -11.085 8.724 1.00 98.38 456 ARG A O 1
ATOM 3645 N N . LEU A 1 457 ? -10.271 -10.536 9.046 1.00 98.75 457 LEU A N 1
ATOM 3646 C CA . LEU A 1 457 ? -9.968 -10.346 7.621 1.00 98.75 457 LEU A CA 1
ATOM 3647 C C . LEU A 1 457 ? -9.183 -11.499 6.990 1.00 98.75 457 LEU A C 1
ATOM 3649 O O . LEU A 1 457 ? -9.294 -11.682 5.781 1.00 98.75 457 LEU A O 1
ATOM 3653 N N . VAL A 1 458 ? -8.424 -12.291 7.752 1.00 98.62 458 VAL A N 1
ATOM 3654 C CA . VAL A 1 458 ? -7.642 -13.400 7.176 1.00 98.62 458 VAL A CA 1
ATOM 3655 C C . VAL A 1 458 ? -8.542 -14.466 6.532 1.00 98.62 458 VAL A C 1
ATOM 3657 O O . VAL A 1 458 ? -9.594 -14.854 7.049 1.00 98.62 458 VAL A O 1
ATOM 3660 N N . THR A 1 459 ? -8.080 -14.959 5.385 1.00 98.12 459 THR A N 1
ATOM 3661 C CA . THR A 1 459 ? -8.541 -16.166 4.690 1.00 98.12 459 THR A CA 1
ATOM 3662 C C . THR A 1 459 ? -7.314 -16.987 4.257 1.00 98.12 459 THR A C 1
ATOM 3664 O O . THR A 1 459 ? -6.215 -16.432 4.178 1.00 98.12 459 THR A O 1
ATOM 3667 N N . PRO A 1 460 ? -7.467 -18.270 3.875 1.00 95.81 460 PRO A N 1
ATOM 3668 C CA . PRO A 1 460 ? -6.384 -19.056 3.271 1.00 95.81 460 PRO A CA 1
ATOM 3669 C C . PRO A 1 460 ? -5.822 -18.485 1.955 1.00 95.81 460 PRO A C 1
ATOM 3671 O O . PRO A 1 460 ? -4.776 -18.945 1.502 1.00 95.81 460 PRO A O 1
ATOM 3674 N N . MET A 1 461 ? -6.516 -17.522 1.333 1.00 96.50 461 MET A N 1
ATOM 3675 C CA . MET A 1 461 ? -6.164 -16.937 0.035 1.00 96.50 461 MET A CA 1
ATOM 3676 C C . MET A 1 461 ? -5.736 -15.462 0.104 1.00 96.50 461 MET A C 1
ATOM 3678 O O . MET A 1 461 ? -5.298 -14.928 -0.906 1.00 96.50 461 MET A O 1
ATOM 3682 N N . GLY A 1 462 ? -5.851 -14.779 1.245 1.00 97.62 462 GLY A N 1
ATOM 3683 C CA . GLY A 1 462 ? -5.634 -13.329 1.317 1.00 97.62 462 GLY A CA 1
ATOM 3684 C C . GLY A 1 462 ? -6.316 -12.651 2.502 1.00 97.62 462 GLY A C 1
ATOM 3685 O O . GLY A 1 462 ? -6.983 -13.314 3.298 1.00 97.62 462 GLY A O 1
ATOM 3686 N N . LEU A 1 463 ? -6.201 -11.323 2.592 1.00 98.81 463 LEU A N 1
ATOM 3687 C CA . LEU A 1 463 ? -7.039 -10.521 3.493 1.00 98.81 463 LEU A CA 1
ATOM 3688 C C . LEU A 1 463 ? -8.303 -10.045 2.768 1.00 98.81 463 LEU A C 1
ATOM 3690 O O . LEU A 1 463 ? -8.208 -9.518 1.660 1.00 98.81 463 LEU A O 1
ATOM 3694 N N . ARG A 1 464 ? -9.472 -10.177 3.402 1.00 98.88 464 ARG A N 1
ATOM 3695 C CA . ARG A 1 464 ? -10.719 -9.525 2.968 1.00 98.88 464 ARG A CA 1
ATOM 3696 C C . ARG A 1 464 ? -10.526 -8.010 2.910 1.00 98.88 464 ARG A C 1
ATOM 3698 O O . ARG A 1 464 ? -9.964 -7.418 3.828 1.00 98.88 464 ARG A O 1
ATOM 3705 N N . SER A 1 465 ? -11.036 -7.390 1.852 1.00 98.75 465 SER A N 1
ATOM 3706 C CA . SER A 1 465 ? -10.998 -5.934 1.626 1.00 98.75 465 SER A CA 1
ATOM 3707 C C . SER A 1 465 ? -11.931 -5.123 2.543 1.00 98.75 465 SER A C 1
ATOM 3709 O O . SER A 1 465 ? -11.726 -3.919 2.710 1.00 98.75 465 SER A O 1
ATOM 3711 N N . LEU A 1 466 ? -12.903 -5.787 3.173 1.00 98.81 466 LEU A N 1
ATOM 3712 C CA . LEU A 1 466 ? -13.819 -5.269 4.194 1.00 98.81 466 LEU A CA 1
ATOM 3713 C C . LEU A 1 466 ? -14.209 -6.419 5.144 1.00 98.81 466 LEU A C 1
ATOM 3715 O O . LEU A 1 466 ? -14.256 -7.575 4.713 1.00 98.81 466 LEU A O 1
ATOM 3719 N N . ALA A 1 467 ? -14.474 -6.143 6.422 1.00 98.56 467 ALA A N 1
ATOM 3720 C CA . ALA A 1 467 ? -14.834 -7.186 7.384 1.00 98.56 467 ALA A CA 1
ATOM 3721 C C . ALA A 1 467 ? -16.271 -7.719 7.213 1.00 98.56 467 ALA A C 1
ATOM 3723 O O . ALA A 1 467 ? -17.195 -6.936 6.981 1.00 98.56 467 ALA A O 1
ATOM 3724 N N . PRO A 1 468 ? -16.504 -9.026 7.450 1.00 98.12 468 PRO A N 1
ATOM 3725 C CA . PRO A 1 468 ? -17.850 -9.566 7.585 1.00 98.12 468 PRO A CA 1
ATOM 3726 C C . PRO A 1 468 ? -18.600 -8.858 8.720 1.00 98.12 468 PRO A C 1
ATOM 3728 O O . PRO A 1 468 ? -18.102 -8.789 9.851 1.00 98.12 468 PRO A O 1
ATOM 3731 N N . GLY A 1 469 ? -19.790 -8.345 8.404 1.00 96.44 469 GLY A N 1
ATOM 3732 C CA . GLY A 1 469 ? -20.646 -7.581 9.316 1.00 96.44 469 GLY A CA 1
ATOM 3733 C C . GLY A 1 469 ? -20.532 -6.055 9.202 1.00 96.44 469 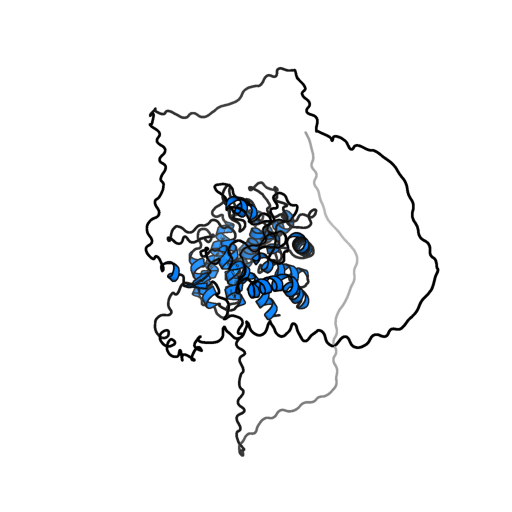GLY A C 1
ATOM 3734 O O . GLY A 1 469 ? -21.346 -5.369 9.808 1.00 96.44 469 GLY A O 1
ATOM 3735 N N . GLU A 1 470 ? -19.582 -5.515 8.431 1.00 97.81 470 GLU A N 1
ATOM 3736 C CA . GLU A 1 470 ? -19.568 -4.078 8.112 1.00 97.81 470 GLU A CA 1
ATOM 3737 C C . GLU A 1 470 ? -20.591 -3.737 7.006 1.00 97.81 470 GLU A C 1
ATOM 3739 O O . GLU A 1 470 ? -20.888 -4.589 6.155 1.00 97.81 470 GLU A O 1
ATOM 3744 N N . PRO A 1 471 ? -21.123 -2.499 6.972 1.00 96.81 471 PRO A N 1
ATOM 3745 C CA . PRO A 1 471 ? -22.033 -2.053 5.921 1.00 96.81 471 PRO A CA 1
ATOM 3746 C C . PRO A 1 471 ? -21.428 -2.225 4.522 1.00 96.81 471 PRO A C 1
ATOM 3748 O O . PRO A 1 471 ? -20.333 -1.748 4.238 1.00 96.81 471 PRO A O 1
ATOM 3751 N N . GLY A 1 472 ? -22.163 -2.898 3.635 1.00 95.94 472 GLY A N 1
ATOM 3752 C CA . GLY A 1 472 ? -21.729 -3.154 2.260 1.00 95.94 472 GLY A CA 1
ATOM 3753 C C . GLY A 1 472 ? -20.863 -4.402 2.055 1.00 95.94 472 GLY A C 1
ATOM 3754 O O . GLY A 1 472 ? -20.387 -4.588 0.941 1.00 95.94 472 GLY A O 1
ATOM 3755 N N . TYR A 1 473 ? -20.669 -5.269 3.062 1.00 98.50 473 TYR A N 1
ATOM 3756 C CA . TYR A 1 473 ? -19.895 -6.507 2.880 1.00 98.50 473 TYR A CA 1
ATOM 3757 C C . TYR A 1 473 ? -20.476 -7.439 1.797 1.00 98.50 473 TYR A C 1
ATOM 3759 O O . TYR A 1 473 ? -21.600 -7.931 1.915 1.00 98.50 473 TYR A O 1
ATOM 3767 N N . VAL A 1 474 ? -19.661 -7.756 0.786 1.00 97.81 474 VAL A N 1
ATOM 3768 C CA . VAL A 1 474 ? -19.925 -8.736 -0.276 1.00 97.81 474 VAL A CA 1
ATOM 3769 C C . VAL A 1 474 ? -18.755 -9.723 -0.350 1.00 97.81 474 VAL A C 1
ATOM 3771 O O . VAL A 1 474 ? -17.730 -9.473 -0.983 1.00 97.81 474 VAL A O 1
ATOM 3774 N N . GLY A 1 475 ? -18.905 -10.881 0.295 1.00 96.69 475 GLY A N 1
ATOM 3775 C CA . GLY A 1 475 ? -17.879 -11.932 0.346 1.00 96.69 475 GLY A CA 1
ATOM 3776 C C . GLY A 1 475 ? -17.786 -12.836 -0.893 1.00 96.69 475 GLY A C 1
ATOM 3777 O O . GLY A 1 475 ? -17.028 -13.810 -0.873 1.00 96.69 475 GLY A O 1
ATOM 3778 N N . ARG A 1 476 ? -18.527 -12.539 -1.971 1.00 97.25 476 ARG A N 1
ATOM 3779 C CA . ARG A 1 476 ? -18.552 -13.310 -3.229 1.00 97.25 476 ARG A CA 1
ATOM 3780 C C . ARG A 1 476 ? -18.147 -12.465 -4.430 1.00 97.25 476 ARG A C 1
ATOM 3782 O O . ARG A 1 476 ? -18.877 -11.553 -4.808 1.00 97.25 476 ARG A O 1
ATOM 3789 N N . TYR A 1 477 ? -17.057 -12.835 -5.095 1.00 96.12 477 TYR A N 1
ATOM 3790 C CA . TYR A 1 477 ? -16.634 -12.209 -6.348 1.00 96.12 477 TYR A CA 1
ATOM 3791 C C . TYR A 1 477 ? -17.252 -12.962 -7.536 1.00 96.12 477 TYR A C 1
ATOM 3793 O O . TYR A 1 477 ? -16.671 -13.898 -8.088 1.00 96.12 477 TYR A O 1
ATOM 3801 N N . SER A 1 478 ? -18.488 -12.607 -7.898 1.00 94.12 478 SER A N 1
ATOM 3802 C CA . SER A 1 478 ? -19.271 -13.329 -8.914 1.00 94.12 478 SER A CA 1
ATOM 3803 C C . SER A 1 478 ? -20.299 -12.431 -9.616 1.00 94.12 478 SER A C 1
ATOM 3805 O O . SER A 1 478 ? -20.459 -11.272 -9.247 1.00 94.12 478 SER A O 1
ATOM 3807 N N . GLY A 1 479 ? -20.975 -12.956 -10.642 1.00 93.75 479 GLY A N 1
ATOM 3808 C CA . GLY A 1 479 ? -21.908 -12.197 -11.484 1.00 93.75 479 GLY A CA 1
ATOM 3809 C C . GLY A 1 479 ? -21.250 -11.585 -12.726 1.00 93.75 479 GLY A C 1
ATOM 3810 O O . GLY A 1 479 ? -20.188 -12.036 -13.175 1.00 93.75 479 GLY A O 1
ATOM 3811 N N . GLY A 1 480 ? -21.908 -10.585 -13.315 1.00 93.88 480 GLY A N 1
ATOM 3812 C CA . GLY A 1 480 ? -21.404 -9.803 -14.444 1.00 93.88 480 GLY A CA 1
ATOM 3813 C C . GLY A 1 480 ? -20.334 -8.788 -14.019 1.00 93.88 480 GLY A C 1
ATOM 3814 O O . GLY A 1 480 ? -19.822 -8.861 -12.902 1.00 93.88 480 GLY A O 1
ATOM 3815 N N . PRO A 1 481 ? -19.927 -7.862 -14.909 1.00 91.44 481 PRO A N 1
ATOM 3816 C CA . PRO A 1 481 ? -18.940 -6.837 -14.571 1.00 91.44 481 PRO A CA 1
ATOM 3817 C C . PRO A 1 481 ? -19.375 -6.008 -13.359 1.00 91.44 481 PRO A C 1
ATOM 3819 O O . PRO A 1 481 ? -18.678 -5.995 -12.354 1.00 91.44 481 PRO A O 1
ATOM 3822 N N . ARG A 1 482 ? -20.591 -5.443 -13.390 1.00 94.12 482 ARG A N 1
ATOM 3823 C CA . ARG A 1 482 ? -21.106 -4.564 -12.331 1.00 94.12 482 ARG A CA 1
ATOM 3824 C C . ARG A 1 482 ? -21.134 -5.231 -10.954 1.00 94.12 482 ARG A C 1
ATOM 3826 O O . ARG A 1 482 ? -20.793 -4.582 -9.972 1.00 94.12 482 ARG A O 1
ATOM 3833 N N . GLU A 1 483 ? -21.537 -6.496 -10.874 1.00 95.50 483 GLU A N 1
ATOM 3834 C CA . GLU A 1 483 ? -21.621 -7.244 -9.613 1.00 95.50 483 GLU A CA 1
ATOM 3835 C C . GLU A 1 483 ? -20.227 -7.570 -9.059 1.00 95.50 483 GLU A C 1
ATOM 3837 O O . GLU A 1 483 ? -19.989 -7.467 -7.855 1.00 95.50 483 GLU A O 1
ATOM 3842 N N . ARG A 1 484 ? -19.282 -7.909 -9.943 1.00 95.00 484 ARG A N 1
ATOM 3843 C CA . ARG A 1 484 ? -17.889 -8.188 -9.576 1.00 95.00 484 ARG A CA 1
ATOM 3844 C C . ARG A 1 484 ? -17.145 -6.930 -9.144 1.00 95.00 484 ARG A C 1
ATOM 3846 O O . ARG A 1 484 ? -16.476 -6.958 -8.114 1.00 95.00 484 ARG A O 1
ATOM 3853 N N . ASP A 1 485 ? -17.305 -5.837 -9.881 1.00 94.19 485 ASP A N 1
ATOM 3854 C CA . ASP A 1 485 ? -16.696 -4.542 -9.576 1.00 94.19 485 ASP A CA 1
ATOM 3855 C C . ASP A 1 485 ? -17.253 -3.996 -8.248 1.00 94.19 485 ASP A C 1
ATOM 3857 O O . ASP A 1 485 ? -16.491 -3.543 -7.395 1.00 94.19 485 ASP A O 1
ATOM 3861 N N . ALA A 1 486 ? -18.564 -4.155 -8.005 1.00 94.69 486 ALA A N 1
ATOM 3862 C CA . ALA A 1 486 ? -19.203 -3.850 -6.723 1.00 94.69 486 ALA A CA 1
ATOM 3863 C C . ALA A 1 486 ? -18.611 -4.648 -5.543 1.00 94.69 486 ALA A C 1
ATOM 3865 O O . ALA A 1 486 ? -18.458 -4.110 -4.449 1.00 94.69 486 ALA A O 1
ATOM 3866 N N . ALA A 1 487 ? -18.258 -5.920 -5.753 1.00 96.75 487 ALA A N 1
ATOM 3867 C CA . ALA A 1 487 ? -17.671 -6.780 -4.724 1.00 96.75 487 ALA A CA 1
ATOM 3868 C C . ALA A 1 487 ? -16.157 -6.564 -4.513 1.00 96.75 487 ALA A C 1
ATOM 3870 O O . ALA A 1 487 ? -15.606 -7.015 -3.501 1.00 96.75 487 ALA A O 1
ATOM 3871 N N . TYR A 1 488 ? -15.460 -5.918 -5.455 1.00 97.44 488 TYR A N 1
ATOM 3872 C CA . TYR A 1 488 ? -14.007 -6.061 -5.638 1.00 97.44 488 TYR A CA 1
ATOM 3873 C C . TYR A 1 488 ? -13.171 -5.606 -4.437 1.00 97.44 488 TYR A C 1
ATOM 3875 O O . TYR A 1 488 ? -12.216 -6.276 -4.036 1.00 97.44 488 TYR A O 1
ATOM 3883 N N . HIS A 1 489 ? -13.596 -4.519 -3.793 1.00 98.25 489 HIS A N 1
ATOM 3884 C CA . HIS A 1 489 ? -12.984 -4.000 -2.567 1.00 98.25 489 HIS A CA 1
ATOM 3885 C C . HIS A 1 489 ? -13.964 -3.965 -1.382 1.00 98.25 489 HIS A C 1
ATOM 3887 O O . HIS A 1 489 ? -13.736 -3.254 -0.406 1.00 98.25 489 HIS A O 1
ATOM 3893 N N . GLN A 1 490 ? -15.058 -4.730 -1.456 1.00 98.19 490 GLN A N 1
ATOM 3894 C CA . GLN A 1 490 ? -16.127 -4.742 -0.451 1.00 98.19 490 GLN A CA 1
ATOM 3895 C C . GLN A 1 490 ? -16.253 -6.080 0.297 1.00 98.19 490 GLN A C 1
ATOM 3897 O O . GLN A 1 490 ? -17.260 -6.335 0.938 1.00 98.19 490 GLN A O 1
ATOM 3902 N N . GLY A 1 491 ? -15.240 -6.948 0.270 1.00 97.88 491 GLY A N 1
ATOM 3903 C CA . GLY A 1 491 ? -15.250 -8.211 1.028 1.00 97.88 491 GLY A CA 1
ATOM 3904 C C . GLY A 1 491 ? -14.409 -9.312 0.394 1.00 97.88 491 GLY A C 1
ATOM 3905 O O . GLY A 1 491 ? -13.799 -10.111 1.104 1.00 97.88 491 GLY A O 1
ATOM 3906 N N . THR A 1 492 ? -14.288 -9.280 -0.934 1.00 98.44 492 THR A N 1
ATOM 3907 C CA . THR A 1 492 ? -13.309 -10.027 -1.740 1.00 98.44 492 THR A CA 1
ATOM 3908 C C . THR A 1 492 ? -11.919 -10.040 -1.084 1.00 98.44 492 THR A C 1
ATOM 3910 O O . THR A 1 492 ? -11.457 -9.013 -0.572 1.00 98.44 492 THR A O 1
ATOM 3913 N N . ALA A 1 493 ? -11.261 -11.202 -1.077 1.00 98.50 493 ALA A N 1
ATOM 3914 C CA . ALA A 1 493 ? -9.970 -11.436 -0.435 1.00 98.50 493 ALA A CA 1
ATOM 3915 C C . ALA A 1 493 ? -8.792 -11.262 -1.405 1.00 98.50 493 ALA A C 1
ATOM 3917 O O . ALA A 1 493 ? -8.816 -11.764 -2.526 1.00 98.50 493 ALA A O 1
ATOM 3918 N N . TRP A 1 494 ? -7.738 -10.589 -0.943 1.00 98.62 494 TRP A N 1
ATOM 3919 C CA . TRP A 1 494 ? -6.589 -10.164 -1.745 1.00 98.62 494 TRP A CA 1
ATOM 3920 C C . TRP A 1 494 ? -5.285 -10.818 -1.241 1.00 98.62 494 TRP A C 1
ATOM 3922 O O . TRP A 1 494 ? -4.911 -10.586 -0.083 1.00 98.62 494 TRP A O 1
ATOM 3932 N N . PRO A 1 495 ? -4.566 -11.626 -2.053 1.00 98.25 495 PRO A N 1
ATOM 3933 C CA . PRO A 1 495 ? -3.395 -12.375 -1.589 1.00 98.25 495 PRO A CA 1
ATOM 3934 C C . PRO A 1 495 ? -2.174 -11.499 -1.294 1.00 98.25 495 PRO A C 1
ATOM 3936 O O . PRO A 1 495 ? -1.421 -11.803 -0.371 1.00 98.25 495 PRO A O 1
ATOM 3939 N N . TRP A 1 496 ? -1.968 -10.406 -2.043 1.00 98.25 496 TRP A N 1
ATOM 3940 C CA . TRP A 1 496 ? -0.783 -9.548 -1.888 1.00 98.25 496 TRP A CA 1
ATOM 3941 C C . TRP A 1 496 ? -0.680 -8.927 -0.484 1.00 98.25 496 TRP A C 1
ATOM 3943 O O . TRP A 1 496 ? 0.416 -8.814 0.066 1.00 98.25 496 TRP A O 1
ATOM 3953 N N . LEU A 1 497 ? -1.823 -8.632 0.146 1.00 98.50 497 LEU A N 1
ATOM 3954 C CA . LEU A 1 497 ? -1.911 -8.098 1.509 1.00 98.50 497 LEU A CA 1
ATOM 3955 C C . LEU A 1 497 ? -1.374 -9.050 2.593 1.00 98.50 497 LEU A C 1
ATOM 3957 O O . LEU A 1 497 ? -1.064 -8.593 3.696 1.00 98.50 497 LEU A O 1
ATOM 3961 N N . LEU A 1 498 ? -1.206 -10.348 2.304 1.00 97.31 498 LEU A N 1
ATOM 3962 C CA . LEU A 1 498 ? -0.568 -11.267 3.250 1.00 97.31 498 LEU A CA 1
ATOM 3963 C C . LEU A 1 498 ? 0.941 -11.011 3.408 1.00 97.31 498 LEU A C 1
ATOM 3965 O O . LEU A 1 498 ? 1.494 -11.352 4.450 1.00 97.31 498 LEU A O 1
ATOM 3969 N N . GLY A 1 499 ? 1.602 -10.346 2.451 1.00 97.56 499 GLY A N 1
ATOM 3970 C CA . GLY A 1 499 ? 2.995 -9.911 2.609 1.00 97.56 499 GLY A CA 1
ATOM 3971 C C . GLY A 1 499 ? 3.171 -8.886 3.734 1.00 97.56 499 GLY A C 1
ATOM 3972 O O . GLY A 1 499 ? 3.875 -9.168 4.708 1.00 97.56 499 GLY A O 1
ATOM 3973 N N . PRO A 1 500 ? 2.500 -7.718 3.659 1.00 98.38 500 PRO A N 1
ATOM 3974 C CA . PRO A 1 500 ? 2.506 -6.727 4.730 1.00 98.38 500 PRO A CA 1
ATOM 3975 C C . PRO A 1 500 ? 1.983 -7.271 6.061 1.00 98.38 500 PRO A C 1
ATOM 3977 O O . PRO A 1 500 ? 2.532 -6.937 7.113 1.00 98.38 500 PRO A O 1
ATOM 3980 N N . PHE A 1 501 ? 0.970 -8.145 6.021 1.00 98.75 501 PHE A N 1
ATOM 3981 C CA . PHE A 1 501 ? 0.415 -8.779 7.216 1.00 98.75 501 PHE A CA 1
ATOM 3982 C C . PHE A 1 501 ? 1.420 -9.691 7.920 1.00 98.75 501 PHE A C 1
ATOM 3984 O O . PHE A 1 501 ? 1.545 -9.593 9.132 1.00 98.75 501 PHE A O 1
ATOM 3991 N N . VAL A 1 502 ? 2.182 -10.529 7.207 1.00 98.19 502 VAL A N 1
ATOM 3992 C CA . VAL A 1 502 ? 3.172 -11.417 7.847 1.00 98.19 502 VAL A CA 1
ATOM 3993 C C . VAL A 1 502 ? 4.322 -10.631 8.490 1.00 98.19 502 VAL A C 1
ATOM 3995 O O . VAL A 1 502 ? 4.755 -10.992 9.589 1.00 98.19 502 VAL A O 1
ATOM 3998 N N . ASP A 1 503 ? 4.776 -9.531 7.875 1.00 97.44 503 ASP A N 1
ATOM 3999 C CA . ASP A 1 503 ? 5.738 -8.629 8.527 1.00 97.44 503 ASP A CA 1
ATOM 4000 C C . ASP A 1 503 ? 5.136 -8.006 9.798 1.00 97.44 503 ASP A C 1
ATOM 4002 O O . ASP A 1 503 ? 5.785 -7.999 10.842 1.00 97.44 503 ASP A O 1
ATOM 4006 N N . ALA A 1 504 ? 3.900 -7.492 9.725 1.00 98.44 504 ALA A N 1
ATOM 4007 C CA . ALA A 1 504 ? 3.206 -6.878 10.860 1.00 98.44 504 ALA A CA 1
ATOM 4008 C C . ALA A 1 504 ? 3.010 -7.881 12.008 1.00 98.44 504 ALA A C 1
ATOM 4010 O O . ALA A 1 504 ? 3.323 -7.589 13.163 1.00 98.44 504 ALA A O 1
ATOM 4011 N N . TRP A 1 505 ? 2.549 -9.085 11.667 1.00 98.50 505 TRP A N 1
ATOM 4012 C CA . TRP A 1 505 ? 2.271 -10.191 12.575 1.00 98.50 505 TRP A CA 1
ATOM 4013 C C . TRP A 1 505 ? 3.518 -10.636 13.333 1.00 98.50 505 TRP A C 1
ATOM 4015 O O . TRP A 1 505 ? 3.473 -10.757 14.559 1.00 98.50 505 TRP A O 1
ATOM 4025 N N . SER A 1 506 ? 4.639 -10.793 12.620 1.00 96.88 506 SER A N 1
ATOM 4026 C CA . SER A 1 506 ? 5.935 -11.142 13.214 1.00 96.88 506 SER A CA 1
ATOM 4027 C C . SER A 1 506 ? 6.456 -9.997 14.089 1.00 96.88 506 SER A C 1
ATOM 4029 O O . SER A 1 506 ? 6.849 -10.230 15.232 1.00 96.88 506 SER A O 1
ATOM 4031 N N . ARG A 1 507 ? 6.379 -8.744 13.610 1.00 96.31 507 ARG A N 1
ATOM 4032 C CA . ARG A 1 507 ? 6.843 -7.535 14.317 1.00 96.31 507 ARG A CA 1
ATOM 4033 C C . ARG A 1 507 ? 6.177 -7.354 15.684 1.00 96.31 507 ARG A C 1
ATOM 4035 O O . ARG A 1 507 ? 6.880 -7.160 16.671 1.00 96.31 507 ARG A O 1
ATOM 4042 N N . VAL A 1 508 ? 4.854 -7.516 15.787 1.00 98.00 508 VAL A N 1
ATOM 4043 C CA . VAL A 1 508 ? 4.121 -7.438 17.076 1.00 98.00 508 VAL A CA 1
ATOM 4044 C C . VAL A 1 508 ? 4.213 -8.723 17.928 1.00 98.00 508 VAL A C 1
ATOM 4046 O O . VAL A 1 508 ? 3.514 -8.874 18.933 1.00 98.00 508 VAL A O 1
ATOM 4049 N N . ARG A 1 509 ? 5.074 -9.664 17.522 1.00 97.19 509 ARG A N 1
ATOM 4050 C CA . ARG A 1 509 ? 5.448 -10.906 18.224 1.00 97.19 509 ARG A CA 1
ATOM 4051 C C . ARG A 1 509 ? 6.979 -11.014 18.372 1.00 97.19 509 ARG A C 1
ATOM 4053 O O . ARG A 1 509 ? 7.538 -12.107 18.369 1.00 97.19 509 ARG A O 1
ATOM 4060 N N . GLY A 1 510 ? 7.665 -9.868 18.454 1.00 94.06 510 GLY A N 1
ATOM 4061 C CA . GLY A 1 510 ? 9.113 -9.767 18.694 1.00 94.06 510 GLY A CA 1
ATOM 4062 C C . GLY A 1 510 ? 10.014 -10.105 17.499 1.00 94.06 510 GLY A C 1
ATOM 4063 O O . GLY A 1 510 ? 11.228 -10.146 17.657 1.00 94.06 510 GLY A O 1
ATOM 4064 N N . ASP A 1 511 ? 9.433 -10.359 16.321 1.00 93.38 511 ASP A N 1
ATOM 4065 C CA . ASP A 1 511 ? 10.113 -10.695 15.058 1.00 93.38 511 ASP A CA 1
ATOM 4066 C C . ASP A 1 511 ? 11.142 -11.843 15.171 1.00 93.38 511 ASP A C 1
ATOM 4068 O O . ASP A 1 511 ? 12.160 -11.894 14.473 1.00 93.38 511 ASP A O 1
ATOM 4072 N N . THR A 1 512 ? 10.874 -12.774 16.092 1.00 94.38 512 THR A N 1
ATOM 4073 C CA . THR A 1 512 ? 11.732 -13.920 16.388 1.00 94.38 512 THR A CA 1
ATOM 4074 C C . THR A 1 512 ? 11.732 -14.931 15.241 1.00 94.38 512 THR A C 1
ATOM 4076 O O . THR A 1 512 ? 10.814 -15.018 14.425 1.00 94.38 512 THR A O 1
ATOM 4079 N N . GLN A 1 513 ? 12.765 -15.772 15.195 1.00 92.12 513 GLN A N 1
ATOM 4080 C CA . GLN A 1 513 ? 12.835 -16.871 14.229 1.00 92.12 513 GLN A CA 1
ATOM 4081 C C . GLN A 1 513 ? 11.712 -17.914 14.438 1.00 92.12 513 GLN A C 1
ATOM 4083 O O . GLN A 1 513 ? 11.384 -18.659 13.520 1.00 92.12 513 GLN A O 1
ATOM 4088 N N . GLU A 1 514 ? 11.090 -17.954 15.618 1.00 94.19 514 GLU A N 1
ATOM 4089 C CA . GLU A 1 514 ? 9.889 -18.749 15.886 1.00 94.19 514 GLU A CA 1
ATOM 4090 C C . GLU A 1 514 ? 8.632 -18.090 15.301 1.00 94.19 514 GLU A C 1
ATOM 4092 O O . GLU A 1 514 ? 7.946 -18.721 14.495 1.00 94.19 514 GLU A O 1
ATOM 4097 N N . SER A 1 515 ? 8.379 -16.805 15.583 1.00 94.50 515 SER A N 1
ATOM 4098 C CA . SER A 1 515 ? 7.201 -16.106 15.048 1.00 94.50 515 SER A CA 1
ATOM 4099 C C . SER A 1 515 ? 7.230 -16.035 13.515 1.00 94.50 515 SER A C 1
ATOM 4101 O O . SER A 1 515 ? 6.230 -16.325 12.861 1.00 94.50 515 SER A O 1
ATOM 4103 N N . ARG A 1 516 ? 8.402 -15.815 12.906 1.00 93.69 516 ARG A N 1
ATOM 4104 C CA . ARG A 1 516 ? 8.590 -15.893 11.443 1.00 93.69 516 ARG A CA 1
ATOM 4105 C C . ARG A 1 516 ? 8.309 -17.286 10.860 1.00 93.69 516 ARG A C 1
ATOM 4107 O O . ARG A 1 516 ? 7.893 -17.397 9.704 1.00 93.69 516 ARG A O 1
ATOM 4114 N N . ARG A 1 517 ? 8.544 -18.367 11.616 1.00 94.38 517 ARG A N 1
ATOM 4115 C CA . ARG A 1 517 ? 8.200 -19.743 11.202 1.00 94.38 517 ARG A CA 1
ATOM 4116 C C . ARG A 1 517 ? 6.707 -20.004 11.317 1.00 94.38 517 ARG A C 1
ATOM 4118 O O . ARG A 1 517 ? 6.140 -20.532 10.361 1.00 94.38 517 ARG A O 1
ATOM 4125 N N . GLU A 1 518 ? 6.077 -19.594 12.415 1.00 96.38 518 GLU A N 1
ATOM 4126 C CA . GLU A 1 518 ? 4.630 -19.726 12.596 1.00 96.38 518 GLU A CA 1
ATOM 4127 C C . GLU A 1 518 ? 3.869 -18.936 11.520 1.00 96.38 518 GLU A C 1
ATOM 4129 O O . GLU A 1 518 ? 3.027 -19.501 10.822 1.00 96.38 518 GLU A O 1
ATOM 4134 N N . ALA A 1 519 ? 4.238 -17.673 11.288 1.00 96.12 519 ALA A N 1
ATOM 4135 C CA . ALA A 1 519 ? 3.605 -16.820 10.286 1.00 96.12 519 ALA A CA 1
ATOM 4136 C C . ALA A 1 519 ? 3.720 -17.399 8.865 1.00 96.12 519 ALA A C 1
ATOM 4138 O O . ALA A 1 519 ? 2.745 -17.422 8.110 1.00 96.12 519 ALA A O 1
ATOM 4139 N N . HIS A 1 520 ? 4.891 -17.932 8.496 1.00 94.88 520 HIS A N 1
ATOM 4140 C CA . HIS A 1 520 ? 5.048 -18.619 7.216 1.00 94.88 520 HIS A CA 1
ATOM 4141 C C . HIS A 1 520 ? 4.183 -19.886 7.142 1.00 94.88 520 HIS A C 1
ATOM 4143 O O . HIS A 1 520 ? 3.526 -20.118 6.127 1.00 94.88 520 HIS A O 1
ATOM 4149 N N . ALA A 1 521 ? 4.165 -20.711 8.193 1.00 95.81 521 ALA A N 1
ATOM 4150 C CA . ALA A 1 521 ? 3.390 -21.951 8.224 1.00 95.81 521 ALA A CA 1
ATOM 4151 C C . ALA A 1 521 ? 1.873 -21.705 8.149 1.00 95.81 521 ALA A C 1
ATOM 4153 O O . ALA A 1 521 ? 1.174 -22.443 7.457 1.00 95.81 521 ALA A O 1
ATOM 4154 N N . ARG A 1 522 ? 1.371 -20.659 8.815 1.00 96.69 522 ARG A N 1
ATOM 4155 C CA . ARG A 1 522 ? -0.060 -20.333 8.888 1.00 96.69 522 ARG A CA 1
ATOM 4156 C C . ARG A 1 522 ? -0.570 -19.541 7.685 1.00 96.69 522 ARG A C 1
ATOM 4158 O O . ARG A 1 522 ? -1.667 -19.823 7.216 1.00 96.69 522 ARG A O 1
ATOM 4165 N N . PHE A 1 523 ? 0.207 -18.582 7.172 1.00 96.88 523 PHE A N 1
ATOM 4166 C CA . PHE A 1 523 ? -0.290 -17.599 6.196 1.00 96.88 523 PHE A CA 1
ATOM 4167 C C . PHE A 1 523 ? 0.363 -17.692 4.808 1.00 96.88 523 PHE A C 1
ATOM 4169 O O . PHE A 1 523 ? -0.281 -17.381 3.811 1.00 96.88 523 PHE A O 1
ATOM 4176 N N . VAL A 1 524 ? 1.617 -18.152 4.707 1.00 95.94 524 VAL A N 1
ATOM 4177 C CA . VAL A 1 524 ? 2.347 -18.218 3.421 1.00 95.94 524 VAL A CA 1
ATOM 4178 C C . VAL A 1 524 ? 2.258 -19.610 2.787 1.00 95.94 524 VAL A C 1
ATOM 4180 O O . VAL A 1 524 ? 2.076 -19.739 1.576 1.00 95.94 524 VAL A O 1
ATOM 4183 N N . ALA A 1 525 ? 2.342 -20.671 3.593 1.00 94.75 525 ALA A N 1
ATOM 4184 C CA . ALA A 1 525 ? 2.268 -22.051 3.119 1.00 94.75 525 ALA A CA 1
ATOM 4185 C C . ALA A 1 525 ? 0.952 -22.412 2.386 1.00 94.75 525 ALA A C 1
ATOM 4187 O O . ALA A 1 525 ? 1.050 -23.130 1.388 1.00 94.75 525 ALA A O 1
ATOM 4188 N N . PRO A 1 526 ? -0.245 -21.910 2.771 1.00 95.12 526 PRO A N 1
ATOM 4189 C CA . PRO A 1 526 ? -1.477 -22.145 2.009 1.00 95.12 526 PRO A CA 1
ATOM 4190 C C . PRO A 1 526 ? -1.403 -21.610 0.571 1.00 95.12 526 PRO A C 1
ATOM 4192 O O . PRO A 1 526 ? -1.718 -22.339 -0.370 1.00 95.12 526 PRO A O 1
ATOM 4195 N N . LEU A 1 527 ? -0.896 -20.384 0.384 1.00 95.69 527 LEU A N 1
ATOM 4196 C CA . LEU A 1 527 ? -0.699 -19.792 -0.942 1.00 95.69 527 LEU A CA 1
ATOM 4197 C C . LEU A 1 527 ? 0.341 -20.564 -1.764 1.00 95.69 527 LEU A C 1
ATOM 4199 O O . LEU A 1 527 ? 0.114 -20.844 -2.938 1.00 95.69 527 LEU A O 1
ATOM 4203 N N . LEU A 1 528 ? 1.458 -20.975 -1.156 1.00 94.44 528 LEU A N 1
ATOM 4204 C CA . LEU A 1 528 ? 2.461 -21.798 -1.844 1.00 94.44 528 LEU A CA 1
ATOM 4205 C C . LEU A 1 528 ? 1.886 -23.156 -2.287 1.00 94.44 528 LEU A C 1
ATOM 4207 O O . LEU A 1 528 ? 2.154 -23.595 -3.406 1.00 94.44 528 LEU A O 1
ATOM 4211 N N . ALA A 1 529 ? 1.050 -23.788 -1.458 1.00 94.00 529 ALA A N 1
ATOM 4212 C CA . ALA A 1 529 ? 0.363 -25.030 -1.804 1.00 94.00 529 ALA A CA 1
ATOM 4213 C C . ALA A 1 529 ? -0.692 -24.835 -2.910 1.00 94.00 529 ALA A C 1
ATOM 4215 O O . ALA A 1 529 ? -0.843 -25.714 -3.759 1.00 94.00 529 ALA A O 1
ATOM 4216 N N . TYR A 1 530 ? -1.389 -23.691 -2.952 1.00 94.88 530 TYR A N 1
ATOM 4217 C CA . TYR A 1 530 ? -2.240 -23.325 -4.090 1.00 94.88 530 TYR A CA 1
ATOM 4218 C C . TYR A 1 530 ? -1.409 -23.175 -5.372 1.00 94.88 530 TYR A C 1
ATOM 4220 O O . TYR A 1 530 ? -1.749 -23.771 -6.395 1.00 94.88 530 TYR A O 1
ATOM 4228 N N . ALA A 1 531 ? -0.306 -22.420 -5.321 1.00 94.19 531 ALA A N 1
ATOM 4229 C CA . ALA A 1 531 ? 0.543 -22.154 -6.481 1.00 94.19 531 ALA A CA 1
ATOM 4230 C C . ALA A 1 531 ? 1.119 -23.446 -7.082 1.00 94.19 531 ALA A C 1
ATOM 4232 O O . ALA A 1 531 ? 1.110 -23.613 -8.299 1.00 94.19 531 ALA A O 1
ATOM 4233 N N . GLU A 1 532 ? 1.568 -24.382 -6.241 1.00 92.75 532 GLU A N 1
ATOM 4234 C CA . GLU A 1 532 ? 2.090 -25.685 -6.670 1.00 92.75 532 GLU A CA 1
ATOM 4235 C C . GLU A 1 532 ? 1.007 -26.592 -7.283 1.00 92.75 532 GLU A C 1
ATOM 4237 O O . GLU A 1 532 ? 1.257 -27.250 -8.292 1.00 92.75 532 GLU A O 1
ATOM 4242 N N . ARG A 1 533 ? -0.193 -26.641 -6.687 1.00 91.12 533 ARG A N 1
ATOM 4243 C CA . ARG A 1 533 ? -1.228 -27.638 -7.031 1.00 91.12 533 ARG A CA 1
ATOM 4244 C C . ARG A 1 533 ? -2.236 -27.179 -8.084 1.00 91.12 533 ARG A C 1
ATOM 4246 O O . ARG A 1 533 ? -2.822 -28.024 -8.755 1.00 91.12 533 ARG A O 1
ATOM 4253 N N . VAL A 1 534 ? -2.480 -25.872 -8.186 1.00 89.38 534 VAL A N 1
ATOM 4254 C CA . VAL A 1 534 ? -3.557 -25.279 -9.002 1.00 89.38 534 VAL A CA 1
ATOM 4255 C C . VAL A 1 534 ? -3.049 -24.085 -9.811 1.00 89.38 534 VAL A C 1
ATOM 4257 O O . VAL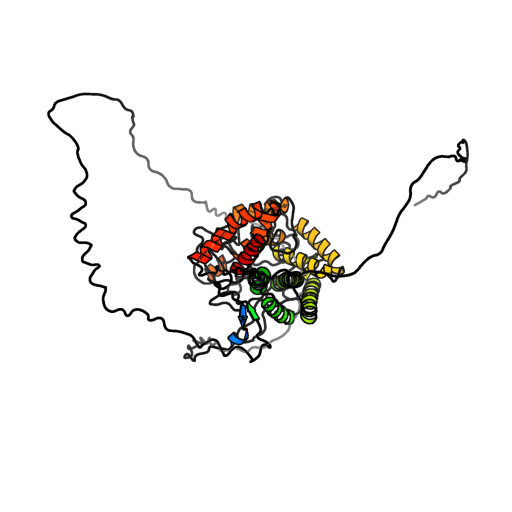 A 1 534 ? -3.289 -24.013 -11.011 1.00 89.38 534 VAL A O 1
ATOM 4260 N N . GLY A 1 535 ? -2.310 -23.169 -9.179 1.00 86.81 535 GLY A N 1
ATOM 4261 C CA . GLY A 1 535 ? -1.878 -21.901 -9.778 1.00 86.81 535 GLY A CA 1
ATOM 4262 C C . GLY A 1 535 ? -0.736 -21.983 -10.798 1.00 86.81 535 GLY A C 1
ATOM 4263 O O . GLY A 1 535 ? -0.281 -20.944 -11.267 1.00 86.81 535 GLY A O 1
ATOM 4264 N N . LEU A 1 536 ? -0.242 -23.180 -11.140 1.00 90.50 536 LEU A N 1
ATOM 4265 C CA . LEU A 1 536 ? 0.863 -23.403 -12.092 1.00 90.50 536 LEU A CA 1
ATOM 4266 C C . LEU A 1 536 ? 2.142 -22.592 -11.770 1.00 90.50 536 LEU A C 1
ATOM 4268 O O . LEU A 1 536 ? 2.839 -22.119 -12.665 1.00 90.50 536 LEU A O 1
ATOM 4272 N N . GLY A 1 537 ? 2.450 -22.424 -10.481 1.00 90.69 537 GLY A N 1
ATOM 4273 C CA . GLY A 1 537 ? 3.567 -21.618 -9.973 1.00 90.69 537 GLY A CA 1
ATOM 4274 C C . GLY A 1 537 ? 3.242 -20.139 -9.720 1.00 90.69 537 GLY A C 1
ATOM 4275 O O . GLY A 1 537 ? 4.120 -19.398 -9.283 1.00 90.69 537 GLY A O 1
ATOM 4276 N N . HIS A 1 538 ? 2.001 -19.713 -9.968 1.00 94.00 538 HIS A N 1
ATOM 4277 C CA . HIS A 1 538 ? 1.509 -18.347 -9.786 1.00 94.00 538 HIS A CA 1
ATOM 4278 C C . HIS A 1 538 ? 0.355 -18.289 -8.765 1.00 94.00 538 HIS A C 1
ATOM 4280 O O . HIS A 1 538 ? -0.128 -19.312 -8.274 1.00 94.00 538 HIS A O 1
ATOM 4286 N N . LEU A 1 539 ? -0.068 -17.070 -8.424 1.00 96.25 539 LEU A N 1
ATOM 4287 C CA . LEU A 1 539 ? -1.176 -16.772 -7.515 1.00 96.25 539 LEU A CA 1
ATOM 4288 C C . LEU A 1 539 ? -2.213 -15.893 -8.226 1.00 96.25 539 LEU A C 1
ATOM 4290 O O . LEU A 1 539 ? -1.819 -15.114 -9.099 1.00 96.25 539 LEU A O 1
ATOM 4294 N N . PRO A 1 540 ? -3.502 -15.981 -7.855 1.00 96.75 540 PRO A N 1
ATOM 4295 C CA . PRO A 1 540 ? -4.526 -15.120 -8.419 1.00 96.75 540 PRO A CA 1
ATOM 4296 C C . PRO A 1 540 ? -4.384 -13.681 -7.907 1.00 96.75 540 PRO A C 1
ATOM 4298 O O . PRO A 1 540 ? -3.605 -13.373 -7.000 1.00 96.75 540 PRO A O 1
ATOM 4301 N N . GLU A 1 541 ? -5.176 -12.800 -8.487 1.00 97.06 541 GLU A N 1
ATOM 4302 C CA . GLU A 1 541 ? -5.384 -11.429 -8.043 1.00 97.06 541 GLU A CA 1
ATOM 4303 C C . GLU A 1 541 ? -6.305 -11.357 -6.822 1.00 97.06 541 GLU A C 1
ATOM 4305 O O . GLU A 1 541 ? -5.976 -10.668 -5.859 1.00 97.06 541 GLU A O 1
ATOM 4310 N N . VAL A 1 542 ? -7.403 -12.124 -6.831 1.00 97.81 542 VAL A N 1
ATOM 4311 C CA . VAL A 1 542 ? -8.392 -12.179 -5.743 1.00 97.81 542 VAL A CA 1
ATOM 4312 C C . VAL A 1 542 ? -8.926 -13.591 -5.484 1.00 97.81 542 VAL A C 1
ATOM 4314 O O . VAL A 1 542 ? -8.708 -14.526 -6.257 1.00 97.81 542 VAL A O 1
ATOM 4317 N N . ALA A 1 543 ? -9.669 -13.744 -4.390 1.00 97.94 543 ALA A N 1
ATOM 4318 C CA . ALA A 1 543 ? -10.542 -14.877 -4.111 1.00 97.94 543 ALA A CA 1
ATOM 4319 C C . ALA A 1 543 ? -11.820 -14.429 -3.373 1.00 97.94 543 ALA A C 1
ATOM 4321 O O . ALA A 1 543 ? -11.870 -13.328 -2.825 1.00 97.94 543 ALA A O 1
ATOM 4322 N N . ASP A 1 544 ? -12.842 -15.288 -3.306 1.00 98.44 544 ASP A N 1
ATOM 4323 C CA . ASP A 1 544 ? -14.016 -15.060 -2.448 1.00 98.44 544 ASP A CA 1
ATOM 4324 C C . ASP A 1 544 ? -13.597 -14.767 -0.991 1.00 98.44 544 ASP A C 1
ATOM 4326 O O . ASP A 1 544 ? -12.815 -15.510 -0.384 1.00 98.44 544 ASP A O 1
ATOM 4330 N N . GLY A 1 545 ? -14.187 -13.728 -0.395 1.00 97.88 545 GLY A N 1
ATOM 4331 C CA . GLY A 1 545 ? -14.086 -13.457 1.041 1.00 97.88 545 GLY A CA 1
ATOM 4332 C C . GLY A 1 545 ? -14.730 -14.553 1.898 1.00 97.88 545 GLY A C 1
ATOM 4333 O O . GLY A 1 545 ? -14.279 -14.809 3.018 1.00 97.88 545 GLY A O 1
ATOM 4334 N N . ASP A 1 546 ? -15.725 -15.260 1.360 1.00 98.19 546 ASP A N 1
ATOM 4335 C CA . ASP A 1 546 ? -16.444 -16.331 2.052 1.00 98.19 546 ASP A CA 1
ATOM 4336 C C . ASP A 1 546 ? -15.983 -17.740 1.616 1.00 98.19 546 ASP A C 1
ATOM 4338 O O . ASP A 1 546 ? -15.709 -17.977 0.430 1.00 98.19 546 ASP A O 1
ATOM 4342 N N . PRO A 1 547 ? -15.956 -18.735 2.527 1.00 96.69 547 PRO A N 1
ATOM 4343 C CA . PRO A 1 547 ? -15.639 -20.122 2.183 1.00 96.69 547 PRO A CA 1
ATOM 4344 C C . PRO A 1 547 ? -16.484 -20.628 0.998 1.00 96.69 547 PRO A C 1
ATOM 4346 O O . PRO A 1 547 ? -17.685 -20.362 0.963 1.00 96.69 547 PRO A O 1
ATOM 4349 N N . PRO A 1 548 ? -15.911 -21.330 0.002 1.00 95.69 548 PRO A N 1
ATOM 4350 C CA . PRO A 1 548 ? -14.607 -21.988 0.031 1.00 95.69 548 PRO A CA 1
ATOM 4351 C C . PRO A 1 548 ? -13.457 -21.168 -0.592 1.00 95.69 548 PRO A C 1
ATOM 4353 O O . PRO A 1 548 ? -12.505 -21.770 -1.078 1.00 95.69 548 PRO A O 1
ATOM 4356 N N . HIS A 1 549 ? -13.521 -19.828 -0.599 1.00 96.62 549 HIS A N 1
ATOM 4357 C CA . HIS A 1 549 ? -12.433 -18.958 -1.085 1.00 96.62 549 HIS A CA 1
ATOM 4358 C C . HIS A 1 549 ? -12.006 -19.258 -2.533 1.00 96.62 549 HIS A C 1
ATOM 4360 O O . HIS A 1 549 ? -10.829 -19.475 -2.829 1.00 96.62 549 HIS A O 1
ATOM 4366 N N . ARG A 1 550 ? -12.983 -19.312 -3.448 1.00 96.00 550 ARG A N 1
ATOM 4367 C CA . ARG A 1 550 ? -12.734 -19.581 -4.873 1.00 96.00 550 ARG A CA 1
ATOM 4368 C C . ARG A 1 550 ? -11.844 -18.477 -5.463 1.00 96.00 550 ARG A C 1
ATOM 4370 O O . ARG A 1 550 ? -12.153 -17.312 -5.226 1.00 96.00 550 ARG A O 1
ATOM 4377 N N . PRO A 1 551 ? -10.782 -18.800 -6.223 1.00 95.75 551 PRO A N 1
ATOM 4378 C CA . PRO A 1 551 ? -9.956 -17.792 -6.883 1.00 95.75 551 PRO A CA 1
ATOM 4379 C C . PRO A 1 551 ? -10.753 -17.055 -7.968 1.00 95.75 551 PRO A C 1
ATOM 4381 O O . PRO A 1 551 ? -11.596 -17.651 -8.641 1.00 95.75 551 PRO A O 1
ATOM 4384 N N . GLY A 1 552 ? -10.450 -15.773 -8.153 1.00 93.31 552 GLY A N 1
ATOM 4385 C CA . GLY A 1 552 ? -11.069 -14.887 -9.135 1.00 93.31 552 GLY A CA 1
ATOM 4386 C C . GLY A 1 552 ? -10.097 -13.810 -9.625 1.00 93.31 552 GLY A C 1
ATOM 4387 O O . GLY A 1 552 ? -8.906 -13.840 -9.308 1.00 93.31 552 GLY A O 1
ATOM 4388 N N . GLY A 1 553 ? -10.617 -12.857 -10.402 1.00 93.25 553 GLY A N 1
ATOM 4389 C CA . GLY A 1 553 ? -9.798 -11.858 -11.093 1.00 93.25 553 GLY A CA 1
ATOM 4390 C C . GLY A 1 553 ? -8.789 -12.514 -12.037 1.00 93.25 553 GLY A C 1
ATOM 4391 O O . GLY A 1 553 ? -9.037 -13.589 -12.594 1.00 93.25 553 GLY A O 1
ATOM 4392 N N . CYS A 1 554 ? -7.646 -11.868 -12.232 1.00 93.31 554 CYS A N 1
ATOM 4393 C CA . CYS A 1 554 ? -6.533 -12.414 -12.994 1.00 93.31 554 CYS A CA 1
ATOM 4394 C C . CYS A 1 554 ? -5.946 -13.672 -12.314 1.00 93.31 554 CYS A C 1
ATOM 4396 O O . CYS A 1 554 ? -5.624 -13.642 -11.125 1.00 93.31 554 CYS A O 1
ATOM 4398 N N . PRO A 1 555 ? -5.747 -14.791 -13.040 1.00 93.62 555 PRO A N 1
ATOM 4399 C CA . PRO A 1 555 ? -5.234 -16.033 -12.458 1.00 93.62 555 PRO A CA 1
ATOM 4400 C C . PRO A 1 555 ? -3.722 -16.023 -12.159 1.00 93.62 555 PRO A C 1
ATOM 4402 O O . PRO A 1 555 ? -3.237 -16.958 -11.520 1.00 93.62 555 PRO A O 1
ATOM 4405 N N . GLN A 1 556 ? -2.966 -15.025 -12.635 1.00 94.69 556 GLN A N 1
ATOM 4406 C CA . GLN A 1 556 ? -1.505 -14.952 -12.496 1.00 94.69 556 GLN A CA 1
ATOM 4407 C C . GLN A 1 556 ? -1.021 -13.523 -12.197 1.00 94.69 556 GLN A C 1
ATOM 4409 O O . GLN A 1 556 ? -0.428 -12.874 -13.060 1.00 94.69 556 GLN A O 1
ATOM 4414 N N . GLN A 1 557 ? -1.243 -13.040 -10.974 1.00 96.06 557 GLN A N 1
ATOM 4415 C CA . GLN A 1 557 ? -0.983 -11.650 -10.592 1.00 96.06 557 GLN A CA 1
ATOM 4416 C C . GLN A 1 557 ? 0.397 -11.435 -9.943 1.00 96.06 557 GLN A C 1
ATOM 4418 O O . GLN A 1 557 ? 0.838 -12.178 -9.057 1.00 96.06 557 GLN A O 1
ATOM 4423 N N . ALA A 1 558 ? 1.077 -10.373 -10.371 1.00 96.31 558 ALA A N 1
ATOM 4424 C CA . ALA A 1 558 ? 2.445 -10.035 -10.013 1.00 96.31 558 ALA A CA 1
ATOM 4425 C C . ALA A 1 558 ? 2.596 -9.569 -8.560 1.00 96.31 558 ALA A C 1
ATOM 4427 O O . ALA A 1 558 ? 3.548 -10.004 -7.910 1.00 96.31 558 ALA A O 1
ATOM 4428 N N . TRP A 1 559 ? 1.679 -8.753 -8.016 1.00 96.31 559 TRP A N 1
ATOM 4429 C CA . TRP A 1 559 ? 1.771 -8.324 -6.610 1.00 96.31 559 TRP A CA 1
ATOM 4430 C C . TRP A 1 559 ? 1.563 -9.472 -5.617 1.00 96.31 559 TRP A C 1
ATOM 4432 O O . TRP A 1 559 ? 2.298 -9.571 -4.636 1.00 96.31 559 TRP A O 1
ATOM 4442 N N . SER A 1 560 ? 0.657 -10.404 -5.922 1.00 97.50 560 SER A N 1
ATOM 4443 C CA . SER A 1 560 ? 0.350 -11.580 -5.102 1.00 97.50 560 SER A CA 1
ATOM 4444 C C . SER A 1 560 ? 1.566 -12.498 -4.997 1.00 97.50 560 SER A C 1
ATOM 4446 O O . SER A 1 560 ? 2.024 -12.835 -3.905 1.00 97.50 560 SER A O 1
ATOM 4448 N N . LEU A 1 561 ? 2.134 -12.863 -6.152 1.00 96.81 561 LEU A N 1
ATOM 4449 C CA . LEU A 1 561 ? 3.346 -13.674 -6.240 1.00 96.81 561 LEU A CA 1
ATOM 4450 C C . LEU A 1 561 ? 4.574 -12.936 -5.679 1.00 96.81 561 LEU A C 1
ATOM 4452 O O . LEU A 1 561 ? 5.416 -13.550 -5.024 1.00 96.81 561 LEU A O 1
ATOM 4456 N N . GLY A 1 562 ? 4.674 -11.628 -5.923 1.00 96.88 562 GLY A N 1
ATOM 4457 C CA . GLY A 1 562 ? 5.748 -10.771 -5.436 1.00 96.88 562 GLY A CA 1
ATOM 4458 C C . GLY A 1 562 ? 5.815 -10.755 -3.914 1.00 96.88 562 GLY A C 1
ATOM 4459 O O . GLY A 1 562 ? 6.828 -11.155 -3.347 1.00 96.88 562 GLY A O 1
ATOM 4460 N N . GLU A 1 563 ? 4.739 -10.366 -3.239 1.00 97.75 563 GLU A N 1
ATOM 4461 C CA . GLU A 1 563 ? 4.719 -10.249 -1.779 1.00 97.75 563 GLU A CA 1
ATOM 4462 C C . GLU A 1 563 ? 4.931 -11.599 -1.068 1.00 97.75 563 GLU A C 1
ATOM 4464 O O . GLU A 1 563 ? 5.696 -11.671 -0.101 1.00 97.75 563 GLU A O 1
ATOM 4469 N N . VAL A 1 564 ? 4.394 -12.702 -1.608 1.00 95.69 564 VAL A N 1
ATOM 4470 C CA . VAL A 1 564 ? 4.700 -14.061 -1.117 1.00 95.69 564 VAL A CA 1
ATOM 4471 C C . VAL A 1 564 ? 6.182 -14.412 -1.281 1.00 95.69 564 VAL A C 1
ATOM 4473 O O . VAL A 1 564 ? 6.804 -14.920 -0.343 1.00 95.69 564 VAL A O 1
ATOM 4476 N N . LEU A 1 565 ? 6.793 -14.117 -2.434 1.00 95.25 565 LEU A N 1
ATOM 4477 C CA . LEU A 1 565 ? 8.228 -14.341 -2.641 1.00 95.25 565 LEU A CA 1
ATOM 4478 C C . LEU A 1 565 ? 9.095 -13.415 -1.776 1.00 95.25 565 LEU A C 1
ATOM 4480 O O . LEU A 1 565 ? 10.163 -13.840 -1.335 1.00 95.25 565 LEU A O 1
ATOM 4484 N N . ARG A 1 566 ? 8.652 -12.185 -1.493 1.00 96.06 566 ARG A N 1
ATOM 4485 C CA . ARG A 1 566 ? 9.347 -11.237 -0.610 1.00 96.06 566 ARG A CA 1
ATOM 4486 C C . ARG A 1 566 ? 9.501 -11.833 0.791 1.00 96.06 566 ARG A C 1
ATOM 4488 O O . ARG A 1 566 ? 10.631 -12.039 1.241 1.00 96.06 566 ARG A O 1
ATOM 4495 N N . VAL A 1 567 ? 8.383 -12.223 1.405 1.00 94.44 567 VAL A N 1
ATOM 4496 C CA . VAL A 1 567 ? 8.338 -12.834 2.744 1.00 94.44 567 VAL A CA 1
ATOM 4497 C C . VAL A 1 567 ? 9.079 -14.173 2.786 1.00 94.44 567 VAL A C 1
ATOM 4499 O O . VAL A 1 567 ? 9.907 -14.396 3.672 1.00 94.44 567 VAL A O 1
ATOM 4502 N N . GLN A 1 568 ? 8.876 -15.051 1.798 1.00 91.25 568 GLN A N 1
ATOM 4503 C CA . GLN A 1 568 ? 9.561 -16.348 1.749 1.00 91.25 568 GLN A CA 1
ATOM 4504 C C . GLN A 1 568 ? 11.096 -16.19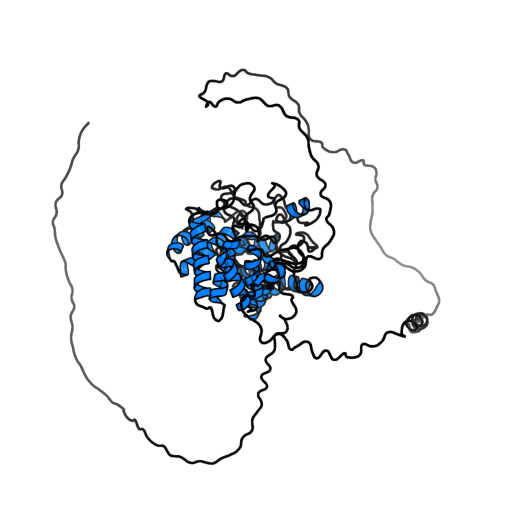6 1.680 1.00 91.25 568 GLN A C 1
ATOM 4506 O O . GLN A 1 568 ? 11.834 -17.011 2.235 1.00 91.25 568 GLN A O 1
ATOM 4511 N N . GLN A 1 569 ? 11.606 -15.154 1.017 1.00 89.69 569 GLN A N 1
ATOM 4512 C CA . GLN A 1 569 ? 13.045 -14.874 0.943 1.00 89.69 569 GLN A CA 1
ATOM 4513 C C . GLN A 1 569 ? 13.580 -14.103 2.159 1.00 89.69 569 GLN A C 1
ATOM 4515 O O . GLN A 1 569 ? 14.782 -14.173 2.410 1.00 89.69 569 GLN A O 1
ATOM 4520 N N . GLN A 1 570 ? 12.738 -13.397 2.925 1.00 84.12 570 GLN A N 1
ATOM 4521 C CA . GLN A 1 570 ? 13.110 -12.879 4.249 1.00 84.12 570 GLN A CA 1
ATOM 4522 C C . GLN A 1 570 ? 13.322 -14.038 5.229 1.00 84.12 570 GLN A C 1
ATOM 4524 O O . GLN A 1 570 ? 14.380 -14.118 5.846 1.00 84.12 570 GLN A O 1
ATOM 4529 N N . GLN A 1 571 ? 12.381 -14.987 5.293 1.00 79.75 571 GLN A N 1
ATOM 4530 C CA . GLN A 1 571 ? 12.495 -16.163 6.163 1.00 79.75 571 GLN A CA 1
ATOM 4531 C C . GLN A 1 571 ? 13.748 -17.002 5.852 1.00 79.75 571 GLN A C 1
ATOM 4533 O O . GLN A 1 571 ? 14.434 -17.449 6.760 1.00 79.75 571 GLN A O 1
ATOM 4538 N N . LYS A 1 572 ? 14.107 -17.167 4.570 1.00 79.62 572 LYS A N 1
ATOM 4539 C CA . LYS A 1 572 ? 15.321 -17.893 4.135 1.00 79.62 572 LYS A CA 1
ATOM 4540 C C . LYS A 1 572 ? 16.652 -17.211 4.493 1.00 79.62 572 LYS A C 1
ATOM 4542 O O . LYS A 1 572 ? 17.705 -17.785 4.219 1.00 79.62 572 LYS A O 1
ATOM 4547 N N . ARG A 1 573 ? 16.620 -15.988 5.031 1.00 69.38 573 ARG A N 1
ATOM 4548 C CA . ARG A 1 573 ? 17.795 -15.209 5.469 1.00 69.38 573 ARG A CA 1
ATOM 4549 C C . ARG A 1 573 ? 17.888 -15.091 6.999 1.00 69.38 573 ARG A C 1
ATOM 4551 O O . ARG A 1 573 ? 18.816 -14.440 7.473 1.00 69.38 573 ARG A O 1
ATOM 4558 N N . ALA A 1 574 ? 16.941 -15.685 7.730 1.00 57.91 574 ALA A N 1
ATOM 4559 C CA . ALA A 1 574 ? 16.841 -15.711 9.190 1.00 57.91 574 ALA A CA 1
ATOM 4560 C C . ALA A 1 574 ? 17.093 -17.124 9.739 1.00 57.91 574 ALA A C 1
ATOM 4562 O O . ALA A 1 574 ? 17.526 -17.235 10.905 1.00 57.91 574 ALA A O 1
#